Protein AF-0000000083428356 (afdb_homodimer)

Secondary structure (DSSP, 8-state):
--------------------PEEEEEE--STTHHHHHHHHHHHHHHTT--EEEEE----SS-TTTSPPHHHHHHHHHHHSEEEE-PPP--SS-SSS--S-HHHHHHHHHT--EEEEEEEPPTT---SS-S-EEEEEEE-SSBGGG--EEEEETTEEEEEEEEEHHHHHHHHHHHHHHHHHTT--EEEEEE-TTTSTTHHHHHHHHHHHHHTT-TTSEEEEEEHHHHHHHHHH-GGG-SEEEE-HHHHHHHHHHHHHHTT-GGG-EEEEE-SS-EEEEESS----GGGTTSS----HHHHHHHHHHHHHTT-HHHHHHHHHHHHHHHHH-SS--GGGT----HHHHHHHHHHT--/--------------------PEEEEEE--STTHHHHHHHHHHHHHHTT--EEEEE----SS-TTTSPPHHHHHHHHHHHSEEEE-PPP--SS-SSS--S-HHHHHHHHHT--EEEEEEEPPTT---SS-S-EEEEEEE-SSBGGG--EEEEETTEEEEEEEEEHHHHHHHHHHHHHHHHHTT--EEEEEE-TTTSTTHHHHHHHHHHHHHTT-TTSEEEEEEHHHHHHHHHH-GGG-SEEEE-HHHHHHHHHHHHHHTT-GGG-EEEEE-SS-EEEEESS----GGGTTTT----HHHHHHHHHHHHHTT-HHHHHHHHHHHHHHHHH-SS--GGGT----HHHHHHHHHHT--

Radius of gyration: 28.85 Å; Cα contacts (8 Å, |Δi|>4): 1597; chains: 2; bounding box: 68×116×89 Å

Structure (mmCIF, N/CA/C/O backbone):
data_AF-0000000083428356-model_v1
#
loop_
_entity.id
_entity.type
_entity.pdbx_description
1 polymer 'Isocitric dehydrogenase subunit beta'
#
loop_
_atom_site.group_PDB
_atom_site.id
_atom_site.type_symbol
_atom_site.label_atom_id
_atom_site.label_alt_id
_atom_site.label_comp_id
_atom_site.label_asym_id
_atom_site.label_entity_id
_atom_site.label_seq_id
_atom_site.pdbx_PDB_ins_code
_atom_site.Cartn_x
_atom_site.Cartn_y
_atom_site.Cartn_z
_atom_site.occupancy
_atom_site.B_iso_or_equiv
_atom_site.auth_seq_id
_atom_site.auth_comp_id
_atom_site.auth_asym_id
_atom_site.auth_atom_id
_atom_site.pdbx_PDB_model_num
ATOM 1 N N . MET A 1 1 ? 34.312 46.656 57.094 1 26.02 1 MET A N 1
ATOM 2 C CA . MET A 1 1 ? 33.875 47.438 55.938 1 26.02 1 MET A CA 1
ATOM 3 C C . MET A 1 1 ? 33.031 46.594 55 1 26.02 1 MET A C 1
ATOM 5 O O . MET A 1 1 ? 33.531 45.625 54.406 1 26.02 1 MET A O 1
ATOM 9 N N . SER A 1 2 ? 31.656 46.406 55.344 1 26.28 2 SER A N 1
ATOM 10 C CA . SER A 1 2 ? 30.516 45.5 55.156 1 26.28 2 SER A CA 1
ATOM 11 C C . SER A 1 2 ? 29.969 45.594 53.75 1 26.28 2 SER A C 1
ATOM 13 O O . SER A 1 2 ? 29.594 46.688 53.281 1 26.28 2 SER A O 1
ATOM 15 N N . ILE A 1 3 ? 30.625 44.844 52.781 1 27.03 3 ILE A N 1
ATOM 16 C CA . ILE A 1 3 ? 30.469 44.844 51.312 1 27.03 3 ILE A CA 1
ATOM 17 C C . ILE A 1 3 ? 29 44.656 50.969 1 27.03 3 ILE A C 1
ATOM 19 O O . ILE A 1 3 ? 28.359 43.688 51.375 1 27.03 3 ILE A O 1
ATOM 23 N N . LEU A 1 4 ? 28.219 45.781 50.719 1 21.27 4 LEU A N 1
ATOM 24 C CA . LEU A 1 4 ? 26.859 46.031 50.281 1 21.27 4 LEU A CA 1
ATOM 25 C C . LEU A 1 4 ? 26.562 45.281 48.969 1 21.27 4 LEU A C 1
ATOM 27 O O . LEU A 1 4 ? 27.156 45.562 47.938 1 21.27 4 LEU A O 1
ATOM 31 N N . ALA A 1 5 ? 26.422 43.875 49.094 1 27.97 5 ALA A N 1
ATOM 32 C CA . ALA A 1 5 ? 25.953 42.938 48.094 1 27.97 5 ALA A CA 1
ATOM 33 C C . ALA A 1 5 ? 24.781 43.531 47.312 1 27.97 5 ALA A C 1
ATOM 35 O O . ALA A 1 5 ? 23.672 43.625 47.812 1 27.97 5 ALA A O 1
ATOM 36 N N . LYS A 1 6 ? 25.016 44.75 46.594 1 31.06 6 LYS A N 1
ATOM 37 C CA . LYS A 1 6 ? 23.969 45.406 45.812 1 31.06 6 LYS A CA 1
ATOM 38 C C . LYS A 1 6 ? 23.156 44.375 45.031 1 31.06 6 LYS A C 1
ATOM 40 O O . LYS A 1 6 ? 23.703 43.656 44.219 1 31.06 6 LYS A O 1
ATOM 45 N N . THR A 1 7 ? 22.109 43.75 45.625 1 24.84 7 THR A N 1
ATOM 46 C CA . THR A 1 7 ? 21.031 42.906 45.156 1 24.84 7 THR A CA 1
ATOM 47 C C . THR A 1 7 ? 20.391 43.469 43.906 1 24.84 7 THR A C 1
ATOM 49 O O . THR A 1 7 ? 19.609 44.438 43.969 1 24.84 7 THR A O 1
ATOM 52 N N . LEU A 1 8 ? 21.078 44 42.906 1 30.86 8 LEU A N 1
ATOM 53 C CA . LEU A 1 8 ? 20.391 44.562 41.75 1 30.86 8 LEU A CA 1
ATOM 54 C C . LEU A 1 8 ? 19.328 43.594 41.25 1 30.86 8 LEU A C 1
ATOM 56 O O . LEU A 1 8 ? 19.641 42.469 40.844 1 30.86 8 LEU A O 1
ATOM 60 N N . GLY A 1 9 ? 18.141 43.625 41.781 1 27.83 9 GLY A N 1
ATOM 61 C CA . GLY A 1 9 ? 16.891 43.031 41.375 1 27.83 9 GLY A CA 1
ATOM 62 C C . GLY A 1 9 ? 16.688 43.031 39.875 1 27.83 9 GLY A C 1
ATOM 63 O O . GLY A 1 9 ? 16.812 44.062 39.219 1 27.83 9 GLY A O 1
ATOM 64 N N . ARG A 1 10 ? 17.062 41.969 39.219 1 32.19 10 ARG A N 1
ATOM 65 C CA . ARG A 1 10 ? 16.719 41.656 37.812 1 32.19 10 ARG A CA 1
ATOM 66 C C . ARG A 1 10 ? 15.234 41.938 37.562 1 32.19 10 ARG A C 1
ATOM 68 O O . ARG A 1 10 ? 14.367 41.219 38.062 1 32.19 10 ARG A O 1
ATOM 75 N N . THR A 1 11 ? 14.805 43.188 37.562 1 30.81 11 THR A N 1
ATOM 76 C CA . THR A 1 11 ? 13.5 43.438 36.969 1 30.81 11 THR A CA 1
ATOM 77 C C . THR A 1 11 ? 13.344 42.719 35.656 1 30.81 11 THR A C 1
ATOM 79 O O . THR A 1 11 ? 14.094 42.969 34.688 1 30.81 11 THR A O 1
ATOM 82 N N . PHE A 1 12 ? 12.938 41.5 35.625 1 31.59 12 PHE A N 1
ATOM 83 C CA . PHE A 1 12 ? 12.398 40.781 34.5 1 31.59 12 PHE A CA 1
ATOM 84 C C . PHE A 1 12 ? 11.414 41.656 33.719 1 31.59 12 PHE A C 1
ATOM 86 O O . PHE A 1 12 ? 10.359 42.031 34.25 1 31.59 12 PHE A O 1
ATOM 93 N N . PHE A 1 13 ? 11.859 42.75 33.062 1 30.91 13 PHE A N 1
ATOM 94 C CA . PHE A 1 13 ? 11.031 43.438 32.094 1 30.91 13 PHE A CA 1
ATOM 95 C C . PHE A 1 13 ? 10.133 42.469 31.328 1 30.91 13 PHE A C 1
ATOM 97 O O . PHE A 1 13 ? 10.625 41.656 30.547 1 30.91 13 PHE A O 1
ATOM 104 N N . GLN A 1 14 ? 9.086 41.938 31.984 1 32.19 14 GLN A N 1
ATOM 105 C CA . GLN A 1 14 ? 7.91 41.438 31.281 1 32.19 14 GLN A CA 1
ATOM 106 C C . GLN A 1 14 ? 7.488 42.406 30.172 1 32.19 14 GLN A C 1
ATOM 108 O O . GLN A 1 14 ? 6.863 43.438 30.422 1 32.19 14 GLN A O 1
ATOM 113 N N . GLU A 1 15 ? 8.352 43.094 29.453 1 33.25 15 GLU A N 1
ATOM 114 C CA . GLU A 1 15 ? 7.82 43.719 28.25 1 33.25 15 GLU A CA 1
ATOM 115 C C . GLU A 1 15 ? 6.602 42.969 27.719 1 33.25 15 GLU A C 1
ATOM 117 O O . GLU A 1 15 ? 6.688 41.781 27.406 1 33.25 15 GLU A O 1
ATOM 122 N N . THR A 1 16 ? 5.461 43.219 28.266 1 35.78 16 THR A N 1
ATOM 123 C CA . THR A 1 16 ? 4.148 42.906 27.719 1 35.78 16 THR A CA 1
ATOM 124 C C . THR A 1 16 ? 4.141 43.094 26.203 1 35.78 16 THR A C 1
ATOM 126 O O . THR A 1 16 ? 4.047 44.219 25.719 1 35.78 16 THR A O 1
ATOM 129 N N . TYR A 1 17 ? 5.191 42.875 25.453 1 36.84 17 TYR A N 1
ATOM 130 C CA . TYR A 1 17 ? 4.977 42.844 24 1 36.84 17 TYR A CA 1
ATOM 131 C C . TYR A 1 17 ? 3.549 42.406 23.688 1 36.84 17 TYR A C 1
ATOM 133 O O . TYR A 1 17 ? 3.107 41.344 24.094 1 36.84 17 TYR A O 1
ATOM 141 N N . SER A 1 18 ? 2.59 43.25 23.906 1 43.91 18 SER A N 1
ATOM 142 C CA . SER A 1 18 ? 1.279 43.094 23.281 1 43.91 18 SER A CA 1
ATOM 143 C C . SER A 1 18 ? 1.36 42.25 22.016 1 43.91 18 SER A C 1
ATOM 145 O O . SER A 1 18 ? 1.701 42.781 20.938 1 43.91 18 SER A O 1
ATOM 147 N N . ALA A 1 19 ? 2.16 41.312 21.953 1 51.81 19 ALA A N 1
ATOM 148 C CA . ALA A 1 19 ? 2.5 40.438 20.844 1 51.81 19 ALA A CA 1
ATOM 149 C C . ALA A 1 19 ? 1.26 40.062 20.031 1 51.81 19 ALA A C 1
ATOM 151 O O . ALA A 1 19 ? 0.19 39.844 20.594 1 51.81 19 ALA A O 1
ATOM 152 N N . ASN A 1 20 ? 1.052 40.781 18.875 1 76.81 20 ASN A N 1
ATOM 153 C CA . ASN A 1 20 ? 0.031 40.469 17.875 1 76.81 20 ASN A CA 1
ATOM 154 C C . ASN A 1 20 ? -0.298 39 17.828 1 76.81 20 ASN A C 1
ATOM 156 O O . ASN A 1 20 ? 0.58 38.156 17.578 1 76.81 20 ASN A O 1
ATOM 160 N N . ARG A 1 21 ? -1.309 38.688 18.656 1 90.88 21 ARG A N 1
ATOM 161 C CA . ARG A 1 21 ? -1.766 37.281 18.75 1 90.88 21 ARG A CA 1
ATOM 162 C C . ARG A 1 21 ? -2.416 36.844 17.438 1 90.88 21 ARG A C 1
ATOM 164 O O . ARG A 1 21 ? -3.049 37.656 16.75 1 90.88 21 ARG A O 1
ATOM 171 N N . THR A 1 22 ? -2.115 35.719 17.078 1 95.69 22 THR A N 1
ATOM 172 C CA . THR A 1 22 ? -2.699 35.094 15.891 1 95.69 22 THR A CA 1
ATOM 173 C C . THR A 1 22 ? -3.861 34.188 16.266 1 95.69 22 THR A C 1
ATOM 175 O O . THR A 1 22 ? -3.771 33.406 17.219 1 95.69 22 THR A O 1
ATOM 178 N N . THR A 1 23 ? -4.98 34.344 15.594 1 97.94 23 THR A N 1
ATOM 179 C CA . THR A 1 23 ? -6.121 33.438 15.797 1 97.94 23 THR A CA 1
ATOM 180 C C . THR A 1 23 ? -6.035 32.219 14.883 1 97.94 23 THR A C 1
ATOM 182 O O . THR A 1 23 ? -5.828 32.375 13.672 1 97.94 23 THR A O 1
ATOM 185 N N . CYS A 1 24 ? -6.148 31.062 15.414 1 98.25 24 CYS A N 1
ATOM 186 C CA . CYS A 1 24 ? -6.109 29.797 14.695 1 98.25 24 CYS A CA 1
ATOM 187 C C . CYS A 1 24 ? -7.426 29.047 14.844 1 98.25 24 CYS A C 1
ATOM 189 O O . CYS A 1 24 ? -7.93 28.875 15.953 1 98.25 24 CYS A O 1
ATOM 191 N N . THR A 1 25 ? -8.023 28.656 13.711 1 98.69 25 THR A N 1
ATOM 192 C CA . THR A 1 25 ? -9.188 27.781 13.789 1 98.69 25 THR A CA 1
ATOM 193 C C . THR A 1 25 ? -8.812 26.406 14.344 1 98.69 25 THR A C 1
ATOM 195 O O . THR A 1 25 ? -7.773 25.859 13.984 1 98.69 25 THR A O 1
ATOM 198 N N . LEU A 1 26 ? -9.617 25.906 15.242 1 98.56 26 LEU A N 1
ATOM 199 C CA . LEU A 1 26 ? -9.352 24.625 15.875 1 98.56 26 LEU A CA 1
ATOM 200 C C . LEU A 1 26 ? -10.547 23.688 15.734 1 98.56 26 LEU A C 1
ATOM 202 O O . LEU A 1 26 ? -11.664 24.047 16.094 1 98.56 26 LEU A O 1
ATOM 206 N N . VAL A 1 27 ? -10.289 22.531 15.156 1 97.88 27 VAL A N 1
ATOM 207 C CA . VAL A 1 27 ? -11.281 21.469 15.031 1 97.88 27 VAL A CA 1
ATOM 208 C C . VAL A 1 27 ? -10.75 20.203 15.695 1 97.88 27 VAL A C 1
ATOM 210 O O . VAL A 1 27 ? -9.992 19.438 15.086 1 97.88 27 VAL A O 1
ATOM 213 N N . PRO A 1 28 ? -11.188 19.875 16.844 1 96.06 28 PRO A N 1
ATOM 214 C CA . PRO A 1 28 ? -10.633 18.734 17.578 1 96.06 28 PRO A CA 1
ATOM 215 C C . PRO A 1 28 ? -10.852 17.406 16.844 1 96.06 28 PRO A C 1
ATOM 217 O O . PRO A 1 28 ? -9.984 16.531 16.891 1 96.06 28 PRO A O 1
ATOM 220 N N . GLY A 1 29 ? -11.969 17.281 16.188 1 94.06 29 GLY A N 1
ATOM 221 C CA . GLY A 1 29 ? -12.258 16.047 15.477 1 94.06 29 GLY A CA 1
ATOM 222 C C . GLY A 1 29 ? -12.898 14.984 16.359 1 94.06 29 GLY A C 1
ATOM 223 O O . GLY A 1 29 ? -13.484 15.305 17.391 1 94.06 29 GLY A O 1
ATOM 224 N N . ASP A 1 30 ? -12.852 13.766 15.914 1 93.69 30 ASP A N 1
ATOM 225 C CA . ASP A 1 30 ? -13.531 12.648 16.562 1 93.69 30 ASP A CA 1
ATOM 226 C C . ASP A 1 30 ? -12.539 11.766 17.312 1 93.69 30 ASP A C 1
ATOM 228 O O . ASP A 1 30 ? -11.32 11.906 17.156 1 93.69 30 ASP A O 1
ATOM 232 N N . GLY A 1 31 ? -13.055 10.852 18.172 1 92.44 31 GLY A N 1
ATOM 233 C CA . GLY A 1 31 ? -12.203 9.93 18.906 1 92.44 31 GLY A CA 1
ATOM 234 C C . GLY A 1 31 ? -11.359 10.617 19.969 1 92.44 31 GLY A C 1
ATOM 235 O O . GLY A 1 31 ? -11.883 11.359 20.797 1 92.44 31 GLY A O 1
ATOM 236 N N . VAL A 1 32 ? -10.062 10.344 19.828 1 92.62 32 VAL A N 1
ATOM 237 C CA . VAL A 1 32 ? -9.164 10.891 20.844 1 92.62 32 VAL A CA 1
ATOM 238 C C . VAL A 1 32 ? -8.781 12.32 20.484 1 92.62 32 VAL A C 1
ATOM 240 O O . VAL A 1 32 ? -7.98 12.945 21.172 1 92.62 32 VAL A O 1
ATOM 243 N N . GLY A 1 33 ? -9.359 12.844 19.453 1 93.81 33 GLY A N 1
ATOM 244 C CA . GLY A 1 33 ? -9.047 14.18 18.984 1 93.81 33 GLY A CA 1
ATOM 245 C C . GLY A 1 33 ? -9.133 15.234 20.078 1 93.81 33 GLY A C 1
ATOM 246 O O . GLY A 1 33 ? -8.172 15.969 20.312 1 93.81 33 GLY A O 1
ATOM 247 N N . PRO A 1 34 ? -10.25 15.312 20.75 1 94.25 34 PRO A N 1
ATOM 248 C CA . PRO A 1 34 ? -10.414 16.312 21.812 1 94.25 34 PRO A CA 1
ATOM 249 C C . PRO A 1 34 ? -9.359 16.188 22.906 1 94.25 34 PRO A C 1
ATOM 251 O O . PRO A 1 34 ? -8.844 17.203 23.391 1 94.25 34 PRO A O 1
ATOM 254 N N . GLU A 1 35 ? -8.992 15.016 23.25 1 95.06 35 GLU A N 1
ATOM 255 C CA . GLU A 1 35 ? -7.957 14.805 24.266 1 95.06 35 GLU A CA 1
ATOM 256 C C . GLU A 1 35 ? -6.598 15.289 23.766 1 95.06 35 GLU A C 1
ATOM 258 O O . GLU A 1 35 ? -5.832 15.891 24.531 1 95.06 35 GLU A O 1
ATOM 263 N N . LEU A 1 36 ? -6.324 15.039 22.562 1 96.25 36 LEU A N 1
ATOM 264 C CA . LEU A 1 36 ? -5.051 15.438 21.969 1 96.25 36 LEU A CA 1
ATOM 265 C C . LEU A 1 36 ? -4.961 16.953 21.844 1 96.25 36 LEU A C 1
ATOM 267 O O . LEU A 1 36 ? -3.904 17.547 22.094 1 96.25 36 LEU A O 1
ATOM 271 N N . VAL A 1 37 ? -6.055 17.547 21.469 1 96.81 37 VAL A N 1
ATOM 272 C CA . VAL A 1 37 ? -6.105 19 21.328 1 96.81 37 VAL A CA 1
ATOM 273 C C . VAL A 1 37 ? -5.941 19.656 22.703 1 96.81 37 VAL A C 1
ATOM 275 O O . VAL A 1 37 ? -5.312 20.703 22.828 1 96.81 37 VAL A O 1
ATOM 278 N N . TYR A 1 38 ? -6.531 19.047 23.688 1 96.75 38 TYR A N 1
ATOM 279 C CA . TYR A 1 38 ? -6.355 19.547 25.047 1 96.75 38 TYR A CA 1
ATOM 280 C C . TYR A 1 38 ? -4.879 19.578 25.422 1 96.75 38 TYR A C 1
ATOM 282 O O . TYR A 1 38 ? -4.391 20.562 26 1 96.75 38 TYR A O 1
ATOM 290 N N . SER A 1 39 ? -4.227 18.516 25.141 1 97.56 39 SER A N 1
ATOM 291 C CA . SER A 1 39 ? -2.789 18.438 25.391 1 97.56 39 SER A CA 1
ATOM 292 C C . SER A 1 39 ? -2.059 19.578 24.672 1 97.56 39 SER A C 1
ATOM 294 O O . SER A 1 39 ? -1.174 20.219 25.266 1 97.56 39 SER A O 1
ATOM 296 N N . LEU A 1 40 ? -2.395 19.797 23.453 1 98.25 40 LEU A N 1
ATOM 297 C CA . LEU A 1 40 ? -1.795 20.875 22.656 1 98.25 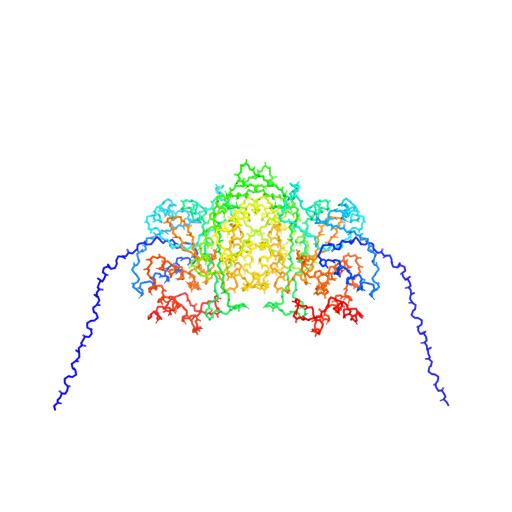40 LEU A CA 1
ATOM 298 C C . LEU A 1 40 ? -2.027 22.234 23.328 1 98.25 40 LEU A C 1
ATOM 300 O O . LEU A 1 40 ? -1.1 23.031 23.453 1 98.25 40 LEU A O 1
ATOM 304 N N . GLN A 1 41 ? -3.223 22.5 23.75 1 98.06 41 GLN A N 1
ATOM 305 C CA . GLN A 1 41 ? -3.584 23.766 24.359 1 98.06 41 GLN A CA 1
ATOM 306 C C . GLN A 1 41 ? -2.828 23.984 25.672 1 98.06 41 GLN A C 1
ATOM 308 O O . GLN A 1 41 ? -2.387 25.094 25.969 1 98.06 41 GLN A O 1
ATOM 313 N N . GLU A 1 42 ? -2.689 22.906 26.422 1 98.06 42 GLU A N 1
ATOM 314 C CA . GLU A 1 42 ? -1.96 23 27.688 1 98.06 42 GLU A CA 1
ATOM 315 C C . GLU A 1 42 ? -0.492 23.344 27.453 1 98.06 42 GLU A C 1
ATOM 317 O O . GLU A 1 42 ? 0.083 24.156 28.188 1 98.06 42 GLU A O 1
ATOM 322 N N . VAL A 1 43 ? 0.069 22.703 26.5 1 98.56 43 VAL A N 1
ATOM 323 C CA . VAL A 1 43 ? 1.472 22.969 26.188 1 98.56 43 VAL A CA 1
ATOM 324 C C . VAL A 1 43 ? 1.64 24.391 25.688 1 98.56 43 VAL A C 1
ATOM 326 O O . VAL A 1 43 ? 2.582 25.094 26.078 1 98.56 43 VAL A O 1
ATOM 329 N N . PHE A 1 44 ? 0.747 24.875 24.781 1 98.31 44 PHE A N 1
ATOM 330 C CA . PHE A 1 44 ? 0.799 26.234 24.266 1 98.31 44 PHE A CA 1
ATOM 331 C C . PHE A 1 44 ? 0.664 27.25 25.391 1 98.31 44 PHE A C 1
ATOM 333 O O . PHE A 1 44 ? 1.361 28.266 25.406 1 98.31 44 PHE A O 1
ATOM 340 N N . LYS A 1 45 ? -0.25 26.938 26.312 1 97.56 45 LYS A N 1
ATOM 341 C CA . LYS A 1 45 ? -0.453 27.812 27.469 1 97.56 45 LYS A CA 1
ATOM 342 C C . LYS A 1 45 ? 0.803 27.891 28.328 1 97.56 45 LYS A C 1
ATOM 344 O O . LYS A 1 45 ? 1.234 28.984 28.719 1 97.56 45 LYS A O 1
ATOM 349 N N . ALA A 1 46 ? 1.343 26.766 28.578 1 98.06 46 ALA A N 1
ATOM 350 C CA . ALA A 1 46 ? 2.537 26.688 29.422 1 98.06 46 ALA A CA 1
ATOM 351 C C . ALA A 1 46 ? 3.713 27.406 28.766 1 98.06 46 ALA A C 1
ATOM 353 O O . ALA A 1 46 ? 4.551 28 29.453 1 98.06 46 ALA A O 1
ATOM 354 N N . ALA A 1 47 ? 3.775 27.391 27.484 1 97.38 47 ALA A N 1
ATOM 355 C CA . ALA A 1 47 ? 4.863 28.016 26.734 1 97.38 47 ALA A CA 1
ATOM 356 C C . ALA A 1 47 ? 4.535 29.469 26.406 1 97.38 47 ALA A C 1
ATOM 358 O O . ALA A 1 47 ? 5.316 30.141 25.734 1 97.38 47 ALA A O 1
ATOM 359 N N . ASN A 1 48 ? 3.402 30 26.812 1 96.19 48 ASN A N 1
ATOM 360 C CA . ASN A 1 48 ? 2.934 31.359 26.562 1 96.19 48 ASN A CA 1
ATOM 361 C C . ASN A 1 48 ? 2.924 31.672 25.062 1 96.19 48 ASN A C 1
ATOM 363 O O . ASN A 1 48 ? 3.432 32.719 24.641 1 96.19 48 ASN A O 1
ATOM 367 N N . VAL A 1 49 ? 2.473 30.719 24.297 1 96.94 49 VAL A N 1
ATOM 368 C CA . VAL A 1 49 ? 2.387 30.906 22.859 1 96.94 49 VAL A CA 1
ATOM 369 C C . VAL A 1 49 ? 1.313 31.938 22.547 1 96.94 49 VAL A C 1
ATOM 371 O O . VAL A 1 49 ? 0.19 31.859 23.047 1 96.94 49 VAL A O 1
ATOM 374 N N . PRO A 1 50 ? 1.619 32.938 21.75 1 97.19 50 PRO A N 1
ATOM 375 C CA . PRO A 1 50 ? 0.657 34 21.422 1 97.19 50 PRO A CA 1
ATOM 376 C C . PRO A 1 50 ? -0.335 33.562 20.344 1 97.19 50 PRO A C 1
ATOM 378 O O . PRO A 1 50 ? -0.449 34.25 19.312 1 97.19 50 PRO A O 1
ATOM 381 N N . VAL A 1 51 ? -1.106 32.5 20.562 1 97.5 51 VAL A N 1
ATOM 382 C CA . VAL A 1 51 ? -2.113 31.969 19.641 1 97.5 51 VAL A CA 1
ATOM 383 C C . VAL A 1 51 ? -3.443 31.797 20.375 1 97.5 51 VAL A C 1
ATOM 385 O O . VAL A 1 51 ? -3.482 31.266 21.484 1 97.5 51 VAL A O 1
ATOM 388 N N . ASP A 1 52 ? -4.453 32.375 19.781 1 97.69 52 ASP A N 1
ATOM 389 C CA . ASP A 1 52 ? -5.812 32.156 20.25 1 97.69 52 ASP A CA 1
ATOM 390 C C . ASP A 1 52 ? -6.551 31.172 19.359 1 97.69 52 ASP A C 1
ATOM 392 O O . ASP A 1 52 ? -6.441 31.219 18.141 1 97.69 52 ASP A O 1
ATOM 396 N N . PHE A 1 53 ? -7.301 30.297 19.984 1 97.81 53 PHE A N 1
ATOM 397 C CA . PHE A 1 53 ? -7.988 29.266 19.203 1 97.81 53 PHE A CA 1
ATOM 398 C C . PHE A 1 53 ? -9.469 29.609 19.062 1 97.81 53 PHE A C 1
ATOM 400 O O . PHE A 1 53 ? -10.117 30 20.016 1 97.81 53 PHE A O 1
ATOM 407 N N . GLU A 1 54 ? -9.93 29.562 17.891 1 98.12 54 GLU A N 1
ATOM 408 C CA . GLU A 1 54 ? -11.359 29.547 17.594 1 98.12 54 GLU A CA 1
ATOM 409 C C . GLU A 1 54 ? -11.836 28.125 17.297 1 98.12 54 GLU A C 1
ATOM 411 O O . GLU A 1 54 ? -11.664 27.609 16.188 1 98.12 54 GLU A O 1
ATOM 416 N N . ALA A 1 55 ? -12.562 27.562 18.203 1 97.31 55 ALA A N 1
ATOM 417 C CA . ALA A 1 55 ? -12.812 26.125 18.172 1 97.31 55 ALA A CA 1
ATOM 418 C C . ALA A 1 55 ? -14.188 25.812 17.578 1 97.31 55 ALA A C 1
ATOM 420 O O . ALA A 1 55 ? -15.156 26.547 17.844 1 97.31 55 ALA A O 1
ATOM 421 N N . PHE A 1 56 ? -14.297 24.828 16.766 1 97.44 56 PHE A N 1
ATOM 422 C CA . PHE A 1 56 ? -15.531 24.281 16.203 1 97.44 56 PHE A CA 1
ATOM 423 C C . PHE A 1 56 ? -15.57 22.766 16.359 1 97.44 56 PHE A C 1
ATOM 425 O O . PHE A 1 56 ? -14.555 22.094 16.188 1 97.44 56 PHE A O 1
ATOM 432 N N . PHE A 1 57 ? -16.703 22.281 16.734 1 95.19 57 PHE A N 1
ATOM 433 C CA . PHE A 1 57 ? -16.906 20.844 16.719 1 95.19 57 PHE A CA 1
ATOM 434 C C . PHE A 1 57 ? -17.516 20.391 15.398 1 95.19 57 PHE A C 1
ATOM 436 O O . PHE A 1 57 ? -18.672 20.688 15.094 1 95.19 57 PHE A O 1
ATOM 443 N N . LEU A 1 58 ? -16.75 19.719 14.602 1 94.5 58 LEU A N 1
ATOM 444 C CA . LEU A 1 58 ? -17.156 19.203 13.305 1 94.5 58 LEU A CA 1
ATOM 445 C C . LEU A 1 58 ? -17.109 17.672 13.297 1 94.5 58 LEU A C 1
ATOM 447 O O . LEU A 1 58 ? -16.078 17.078 13.625 1 94.5 58 LEU A O 1
ATOM 451 N N . SER A 1 59 ? -18.188 17.031 12.984 1 92.38 59 SER A N 1
ATOM 452 C CA . SER A 1 59 ? -18.25 15.578 13.039 1 92.38 59 SER A CA 1
ATOM 453 C C . SER A 1 59 ? -19.312 15.039 12.078 1 92.38 59 SER A C 1
ATOM 455 O O . SER A 1 59 ? -20.406 15.578 11.984 1 92.38 59 SER A O 1
ATOM 457 N N . GLU A 1 60 ? -18.922 14.016 11.383 1 87.88 60 GLU A N 1
ATOM 458 C CA . GLU A 1 60 ? -19.859 13.352 10.484 1 87.88 60 GLU A CA 1
ATOM 459 C C . GLU A 1 60 ? -20.734 12.344 11.234 1 87.88 60 GLU A C 1
ATOM 461 O O . GLU A 1 60 ? -21.875 12.086 10.852 1 87.88 60 GLU A O 1
ATOM 466 N N . ILE A 1 61 ? -20.25 11.812 12.242 1 85.81 61 ILE A N 1
ATOM 467 C CA . ILE A 1 61 ? -20.953 10.758 12.961 1 85.81 61 ILE A CA 1
ATOM 468 C C . ILE A 1 61 ? -21.844 11.367 14.039 1 85.81 61 ILE A C 1
ATOM 470 O O . ILE A 1 61 ? -22.703 10.688 14.602 1 85.81 61 ILE A O 1
ATOM 474 N N . ASN A 1 62 ? -21.656 12.617 14.359 1 88.12 62 ASN A N 1
ATOM 475 C CA . ASN A 1 62 ? -22.516 13.367 15.273 1 88.12 62 ASN A CA 1
ATOM 476 C C . ASN A 1 62 ? -23.062 14.633 14.609 1 88.12 62 ASN A C 1
ATOM 478 O O . ASN A 1 62 ? -22.734 15.742 15.039 1 88.12 62 ASN A O 1
ATOM 482 N N . PRO A 1 63 ? -24 14.422 13.75 1 84.88 63 PRO A N 1
ATOM 483 C CA . PRO A 1 63 ? -24.453 15.555 12.945 1 84.88 63 PRO A CA 1
ATOM 484 C C . PRO A 1 63 ? -25.203 16.609 13.766 1 84.88 63 PRO A C 1
ATOM 486 O O . PRO A 1 63 ? -25.156 17.797 13.438 1 84.88 63 PRO A O 1
ATOM 489 N N . VAL A 1 64 ? -25.781 16.188 14.789 1 87.19 64 VAL A N 1
ATOM 490 C CA . VAL A 1 64 ? -26.578 17.094 15.609 1 87.19 64 VAL A CA 1
ATOM 491 C C . VAL A 1 64 ? -25.656 18.047 16.359 1 87.19 64 VAL A C 1
ATOM 493 O O . VAL A 1 64 ? -25.938 19.25 16.453 1 87.19 64 VAL A O 1
ATOM 496 N N . LEU A 1 65 ? -24.578 17.578 16.844 1 88.81 65 LEU A N 1
ATOM 497 C CA . LEU A 1 65 ? -23.641 18.375 17.641 1 88.81 65 LEU A CA 1
ATOM 498 C C . LEU A 1 65 ? -22.641 19.094 16.734 1 88.81 65 LEU A C 1
ATOM 500 O O . LEU A 1 65 ? -21.984 20.047 17.172 1 88.81 65 LEU A O 1
ATOM 504 N N . SER A 1 66 ? -22.594 18.719 15.531 1 92 66 SER A N 1
ATOM 505 C CA . SER A 1 66 ? -21.578 19.234 14.609 1 92 66 SER A CA 1
ATOM 506 C C . SER A 1 66 ? -21.906 20.656 14.156 1 92 66 SER A C 1
ATOM 508 O O . SER A 1 66 ? -23.062 20.984 13.898 1 92 66 SER A O 1
ATOM 510 N N . ALA A 1 67 ? -20.844 21.438 14.109 1 95.06 67 ALA A N 1
ATOM 511 C CA . ALA A 1 67 ? -20.969 22.75 13.453 1 95.06 67 ALA A CA 1
ATOM 512 C C . ALA A 1 67 ? -21.266 22.594 11.961 1 95.06 67 ALA A C 1
ATOM 514 O O . ALA A 1 67 ? -21.047 21.516 11.391 1 95.06 67 ALA A O 1
ATOM 515 N N . LYS A 1 68 ? -21.797 23.672 11.422 1 95.31 68 LYS A N 1
ATOM 516 C CA . LYS A 1 68 ? -22 23.688 9.977 1 95.31 68 LYS A CA 1
ATOM 517 C C . LYS A 1 68 ? -20.672 23.812 9.234 1 95.31 68 LYS A C 1
ATOM 519 O O . LYS A 1 68 ? -19.781 24.562 9.664 1 95.31 68 LYS A O 1
ATOM 524 N N . LEU A 1 69 ? -20.594 23.062 8.234 1 95.56 69 LEU A N 1
ATOM 525 C CA . LEU A 1 69 ? -19.375 23.078 7.426 1 95.56 69 LEU A CA 1
ATOM 526 C C . LEU A 1 69 ? -19.062 24.5 6.969 1 95.56 69 LEU A C 1
ATOM 528 O O . LEU A 1 69 ? -17.891 24.906 6.988 1 95.56 69 LEU A O 1
ATOM 532 N N . GLU A 1 70 ? -20.047 25.281 6.598 1 96.56 70 GLU A N 1
ATOM 533 C CA . GLU A 1 70 ? -19.875 26.641 6.094 1 96.56 70 GLU A CA 1
ATOM 534 C C . GLU A 1 70 ? -19.234 27.547 7.141 1 96.56 70 GLU A C 1
ATOM 536 O O . GLU A 1 70 ? -18.422 28.406 6.809 1 96.56 70 GLU A O 1
ATOM 541 N N . ASP A 1 71 ? -19.594 27.312 8.344 1 97.62 71 ASP A N 1
ATOM 542 C CA . ASP A 1 71 ? -19.031 28.109 9.43 1 97.62 71 ASP A CA 1
ATOM 543 C C . ASP A 1 71 ? -17.562 27.797 9.641 1 97.62 71 ASP A C 1
ATOM 545 O O . ASP A 1 71 ? -16.75 28.703 9.859 1 97.62 71 ASP A O 1
ATOM 549 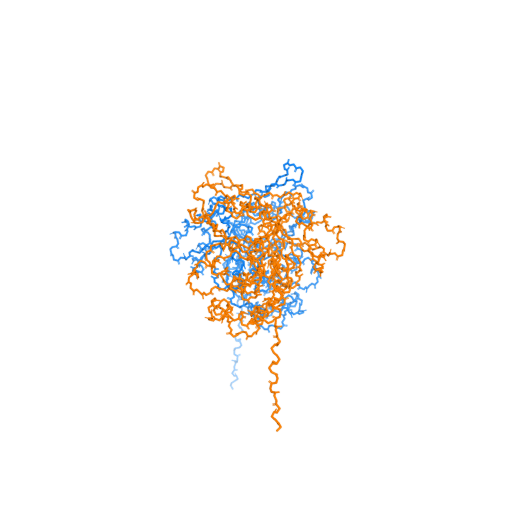N N . VAL A 1 72 ? -17.281 26.531 9.609 1 97.81 72 VAL A N 1
ATOM 550 C CA . VAL A 1 72 ? -15.906 26.109 9.797 1 97.81 72 VAL A CA 1
ATOM 551 C C . VAL A 1 72 ? -15.047 26.609 8.641 1 97.81 72 VAL A C 1
ATOM 553 O O . VAL A 1 72 ? -13.945 27.125 8.852 1 97.81 72 VAL A O 1
ATOM 556 N N . VAL A 1 73 ? -15.555 26.531 7.457 1 97.81 73 VAL A N 1
ATOM 557 C CA . VAL A 1 73 ? -14.852 26.984 6.262 1 97.81 73 VAL A CA 1
ATOM 558 C C . VAL A 1 73 ? -14.617 28.484 6.344 1 97.81 73 VAL A C 1
ATOM 560 O O . VAL A 1 73 ? -13.523 28.969 6.031 1 97.81 73 VAL A O 1
ATOM 563 N N . ALA A 1 74 ? -15.625 29.188 6.758 1 98 74 ALA A N 1
ATOM 564 C CA . ALA A 1 74 ? -15.508 30.641 6.898 1 98 74 ALA A CA 1
ATOM 565 C C . ALA A 1 74 ? -14.438 31 7.914 1 98 74 ALA A C 1
ATOM 567 O O . ALA A 1 74 ? -13.664 31.938 7.699 1 98 74 ALA A O 1
ATOM 568 N N . SER A 1 75 ? -14.406 30.297 8.953 1 98.25 75 SER A N 1
ATOM 569 C CA . SER A 1 75 ? -13.398 30.531 9.977 1 98.25 75 SER A CA 1
ATOM 570 C C . SER A 1 75 ? -11.992 30.297 9.438 1 98.25 75 SER A C 1
ATOM 572 O O . SER A 1 75 ? -11.078 31.094 9.672 1 98.25 75 SER A O 1
ATOM 574 N N . ILE A 1 76 ? -11.797 29.203 8.742 1 98.31 76 ILE A N 1
ATOM 575 C CA . ILE A 1 76 ? -10.492 28.844 8.211 1 98.31 76 ILE A CA 1
ATOM 576 C C . ILE A 1 76 ? -10.055 29.875 7.168 1 98.31 76 ILE A C 1
ATOM 578 O O . ILE A 1 76 ? -8.883 30.25 7.102 1 98.31 76 ILE A O 1
ATOM 582 N N . ARG A 1 77 ? -11.031 30.328 6.359 1 97.75 77 ARG A N 1
ATOM 583 C CA . ARG A 1 77 ? -10.711 31.344 5.359 1 97.75 77 ARG A CA 1
ATOM 584 C C . ARG A 1 77 ? -10.289 32.656 6.023 1 97.75 77 ARG A C 1
ATOM 586 O O . ARG A 1 77 ? -9.391 33.344 5.535 1 97.75 77 ARG A O 1
ATOM 593 N N . LYS A 1 78 ? -10.938 32.969 7.078 1 97.69 78 LYS A N 1
ATOM 594 C CA . LYS A 1 78 ? -10.656 34.188 7.812 1 97.69 78 LYS A CA 1
ATOM 595 C C . LYS A 1 78 ? -9.289 34.125 8.5 1 97.69 78 LYS A C 1
ATOM 597 O O . LYS A 1 78 ? -8.477 35.031 8.359 1 97.69 78 LYS A O 1
ATOM 602 N N . ASN A 1 79 ? -9.031 33.031 9.156 1 97.81 79 ASN A N 1
ATOM 603 C CA . ASN A 1 79 ? -7.844 32.906 9.992 1 97.81 79 ASN A CA 1
ATOM 604 C C . ASN A 1 79 ? -6.648 32.375 9.195 1 97.81 79 ASN A C 1
ATOM 606 O O . ASN A 1 79 ? -5.504 32.531 9.633 1 97.81 79 ASN A O 1
ATOM 610 N N . LYS A 1 80 ? -6.879 31.656 8.125 1 98.12 80 LYS A N 1
ATOM 611 C CA . LYS A 1 80 ? -5.906 31.172 7.148 1 98.12 80 LYS A CA 1
ATOM 612 C C . LYS A 1 80 ? -5.094 30.016 7.711 1 98.12 80 LYS A C 1
ATOM 614 O O . LYS A 1 80 ? -4.262 29.438 7.012 1 98.12 80 LYS A O 1
ATOM 619 N N . VAL A 1 81 ? -5.262 29.719 8.969 1 98.19 81 VAL A N 1
ATOM 620 C CA . VAL A 1 81 ? -4.574 28.609 9.609 1 98.19 81 VAL A CA 1
ATOM 621 C C . VAL A 1 81 ? -5.562 27.812 10.469 1 98.19 81 VAL A C 1
ATOM 623 O O . VAL A 1 81 ? -6.434 28.391 11.109 1 98.19 81 VAL A O 1
ATOM 626 N N . CYS A 1 82 ? -5.406 26.5 10.43 1 98.69 82 CYS A N 1
ATOM 627 C CA . CYS A 1 82 ? -6.305 25.625 11.164 1 98.69 82 CYS A CA 1
ATOM 628 C C . CYS A 1 82 ? -5.566 24.391 11.68 1 98.69 82 CYS A C 1
ATOM 630 O O . CYS A 1 82 ? -4.684 23.859 11 1 98.69 82 CYS A O 1
ATOM 632 N N . ILE A 1 83 ? -5.809 24 12.867 1 98.5 83 ILE A N 1
ATOM 633 C CA . ILE A 1 83 ? -5.441 22.688 13.391 1 98.5 83 ILE A CA 1
ATOM 634 C C . ILE A 1 83 ? -6.684 21.812 13.484 1 98.5 83 ILE A C 1
ATOM 636 O O . ILE A 1 83 ? -7.68 22.188 14.094 1 98.5 83 ILE A O 1
ATOM 640 N N . LYS A 1 84 ? -6.586 20.703 12.844 1 97.44 84 LYS A N 1
ATOM 641 C CA . LYS A 1 84 ? -7.742 19.812 12.742 1 97.44 84 LYS A CA 1
ATOM 642 C C . LYS A 1 84 ? -7.387 18.391 13.172 1 97.44 84 LYS A C 1
ATOM 644 O O . LYS A 1 84 ? -6.363 17.844 12.758 1 97.44 84 LYS A O 1
ATOM 649 N N . GLY A 1 85 ? -8.188 17.859 14.133 1 95.62 85 GLY A N 1
ATOM 650 C CA . GLY A 1 85 ? -8.102 16.438 14.406 1 95.62 85 GLY A CA 1
ATOM 651 C C . GLY A 1 85 ? -8.742 15.578 13.328 1 95.62 85 GLY A C 1
ATOM 652 O O . GLY A 1 85 ? -9.234 16.109 12.328 1 95.62 85 GLY A O 1
ATOM 653 N N . ILE A 1 86 ? -8.734 14.297 13.547 1 93.38 86 ILE A N 1
ATOM 654 C CA . ILE A 1 86 ? -9.242 13.367 12.539 1 93.38 86 ILE A CA 1
ATOM 655 C C . ILE A 1 86 ? -10.758 13.266 12.656 1 93.38 86 ILE A C 1
ATOM 657 O O . ILE A 1 86 ? -11.305 13.203 13.758 1 93.38 86 ILE A O 1
ATOM 661 N N . LEU A 1 87 ? -11.422 13.344 11.531 1 92.56 87 LEU A N 1
ATOM 662 C CA . LEU A 1 87 ? -12.859 13.133 11.477 1 92.56 87 LEU A CA 1
ATOM 663 C C . LEU A 1 87 ? -13.188 11.688 11.109 1 92.56 87 LEU A C 1
ATOM 665 O O . LEU A 1 87 ? -12.656 11.156 10.133 1 92.56 87 LEU A O 1
ATOM 669 N N . ALA A 1 88 ? -14 11.078 11.836 1 88.12 88 ALA A N 1
ATOM 670 C CA . ALA A 1 88 ? -14.438 9.727 11.531 1 88.12 88 ALA A CA 1
ATOM 671 C C . ALA A 1 88 ? -15.273 9.695 10.258 1 88.12 88 ALA A C 1
ATOM 673 O O . ALA A 1 88 ? -16.094 10.586 10.031 1 88.12 88 ALA A O 1
ATOM 674 N N . THR A 1 89 ? -14.953 8.719 9.406 1 83.75 89 THR A N 1
ATOM 675 C CA . THR A 1 89 ? -15.719 8.531 8.18 1 83.75 89 THR A CA 1
ATOM 676 C C . THR A 1 89 ? -16.406 7.168 8.172 1 83.75 89 THR A C 1
ATOM 678 O O . THR A 1 89 ? -15.742 6.129 8.156 1 83.75 89 THR A O 1
ATOM 681 N N . PRO A 1 90 ? -17.672 7.199 8.164 1 78.25 90 PRO A N 1
ATOM 682 C CA . PRO A 1 90 ? -18.391 5.918 8.156 1 78.25 90 PRO A CA 1
ATOM 683 C C . PRO A 1 90 ? -18.266 5.188 6.82 1 78.25 90 PRO A C 1
ATOM 685 O O . PRO A 1 90 ? -18.047 5.82 5.785 1 78.25 90 PRO A O 1
ATOM 688 N N . ASP A 1 91 ? -18.344 3.852 6.812 1 71.31 91 ASP A N 1
ATOM 689 C CA . ASP A 1 91 ? -18.234 3.016 5.621 1 71.31 91 ASP A CA 1
ATOM 690 C C . ASP A 1 91 ? -19.547 2.943 4.871 1 71.31 91 ASP A C 1
ATOM 692 O O . ASP A 1 91 ? -19.625 2.379 3.777 1 71.31 91 ASP A O 1
ATOM 696 N N . TYR A 1 92 ? -20.594 3.363 5.473 1 65.44 92 TYR A N 1
ATOM 697 C CA . TYR A 1 92 ? -21.906 3.297 4.832 1 65.44 92 TYR A CA 1
ATOM 698 C C . TYR A 1 92 ? -22.5 4.688 4.668 1 65.44 92 TYR A C 1
ATOM 700 O O . TYR A 1 92 ? -22.047 5.645 5.305 1 65.44 92 TYR A O 1
ATOM 708 N N . SER A 1 93 ? -23.219 4.742 3.445 1 58 93 SER A N 1
ATOM 709 C CA . SER A 1 93 ? -23.891 6.031 3.266 1 58 93 SER A CA 1
ATOM 710 C C . SER A 1 93 ? -25.281 6.023 3.879 1 58 93 SER A C 1
ATOM 712 O O . SER A 1 93 ? -26.078 5.117 3.623 1 58 93 SER A O 1
ATOM 714 N N . ASN A 1 94 ? -25.516 6.656 4.961 1 47.16 94 ASN A N 1
ATOM 715 C CA . ASN A 1 94 ? -26.891 6.762 5.43 1 47.16 94 ASN A CA 1
ATOM 716 C C . ASN A 1 94 ? -27.797 7.387 4.367 1 47.16 94 ASN A C 1
ATOM 718 O O . ASN A 1 94 ? -28.906 6.914 4.145 1 47.16 94 ASN A O 1
ATOM 722 N N . GLU A 1 95 ? -27.406 8.531 3.945 1 50.28 95 GLU A N 1
ATOM 723 C CA . GLU A 1 95 ? -28.359 9.328 3.178 1 50.28 95 GLU A CA 1
ATOM 724 C C . GLU A 1 95 ? -27.922 9.469 1.724 1 50.28 95 GLU A C 1
ATOM 726 O O . GLU A 1 95 ? -28.156 10.492 1.09 1 50.28 95 GLU A O 1
ATOM 731 N N . GLY A 1 96 ? -27.281 8.312 1.233 1 64.19 96 GLY A N 1
ATOM 732 C CA . GLY A 1 96 ? -27.031 8.406 -0.195 1 64.19 96 GLY A CA 1
ATOM 733 C C . GLY A 1 96 ? -25.859 9.32 -0.535 1 64.19 96 GLY A C 1
ATOM 734 O O . GLY A 1 96 ? -25.438 9.391 -1.689 1 64.19 96 GLY A O 1
ATOM 735 N N . GLU A 1 97 ? -25.438 10.086 0.423 1 71.69 97 GLU A N 1
ATOM 736 C CA . GLU A 1 97 ? -24.359 11.016 0.127 1 71.69 97 GLU A CA 1
ATOM 737 C C . GLU A 1 97 ? -23.016 10.289 0.052 1 71.69 97 GLU A C 1
ATOM 739 O O . GLU A 1 97 ? -22.594 9.664 1.024 1 71.69 97 GLU A O 1
ATOM 744 N N . LEU A 1 98 ? -22.391 10.539 -1.058 1 78.88 98 LEU A N 1
ATOM 745 C CA . LEU A 1 98 ? -21.156 9.812 -1.322 1 78.88 98 LEU A CA 1
ATOM 746 C C . LEU A 1 98 ? -19.938 10.602 -0.84 1 78.88 98 LEU A C 1
ATOM 748 O O . LEU A 1 98 ? -18.906 10.016 -0.5 1 78.88 98 LEU A O 1
ATOM 752 N N . GLN A 1 99 ? -20.188 11.867 -0.722 1 85.44 99 GLN A N 1
ATOM 753 C CA . GLN A 1 99 ? -19.047 12.664 -0.276 1 85.44 99 GLN A CA 1
ATOM 754 C C . GLN A 1 99 ? -18.953 12.703 1.247 1 85.44 99 GLN A C 1
ATOM 756 O O . GLN A 1 99 ? -19.969 12.938 1.923 1 85.44 99 GLN A O 1
ATOM 761 N N . THR A 1 100 ? -17.828 12.578 1.749 1 87.38 100 THR A N 1
ATOM 762 C CA . THR A 1 100 ? -17.594 12.68 3.186 1 87.38 100 THR A CA 1
ATOM 763 C C . THR A 1 100 ? -17.391 14.133 3.604 1 87.38 100 THR A C 1
ATOM 765 O O . THR A 1 100 ? -17.172 15 2.756 1 87.38 100 THR A O 1
ATOM 768 N N . LEU A 1 101 ? -17.5 14.344 4.883 1 89.31 101 LEU A N 1
ATOM 769 C CA . LEU A 1 101 ? -17.281 15.68 5.418 1 89.31 101 LEU A CA 1
ATOM 770 C C . LEU A 1 101 ? -15.852 16.156 5.133 1 89.31 101 LEU A C 1
ATOM 772 O O . LEU A 1 101 ? -15.633 17.328 4.812 1 89.31 101 LEU A O 1
ATOM 776 N N . ASN A 1 102 ? -14.867 15.281 5.258 1 91.06 102 ASN A N 1
ATOM 777 C CA . ASN A 1 102 ? -13.484 15.594 4.934 1 91.06 102 ASN A CA 1
ATOM 778 C C . ASN A 1 102 ? -13.32 16 3.473 1 91.06 102 ASN A C 1
ATOM 780 O O . ASN A 1 102 ? -12.586 16.938 3.162 1 91.06 102 ASN A O 1
ATOM 784 N N . MET A 1 103 ? -13.977 15.305 2.662 1 90.56 103 MET A N 1
ATOM 785 C CA . MET A 1 103 ? -13.898 15.602 1.235 1 90.56 103 MET A CA 1
ATOM 786 C C . MET A 1 103 ? -14.484 16.984 0.938 1 90.56 103 MET A C 1
ATOM 788 O O . MET A 1 103 ? -13.914 17.75 0.165 1 90.56 103 MET A O 1
ATOM 792 N N . LYS A 1 104 ? -15.617 17.281 1.563 1 92.38 104 LYS A N 1
ATOM 793 C CA . LYS A 1 104 ? -16.266 18.578 1.36 1 92.38 104 LYS A CA 1
ATOM 794 C C . LYS A 1 104 ? -15.391 19.719 1.848 1 92.38 104 LYS A C 1
ATOM 796 O O . LYS A 1 104 ? -15.273 20.75 1.182 1 92.38 104 LYS A O 1
ATOM 801 N N . LEU A 1 105 ? -14.812 19.5 2.979 1 94.38 105 LEU A N 1
ATOM 802 C CA . LEU A 1 105 ? -13.922 20.516 3.537 1 94.38 105 LEU A CA 1
ATOM 803 C C . LEU A 1 105 ? -12.75 20.781 2.598 1 94.38 105 LEU A C 1
ATOM 805 O O . LEU A 1 105 ? -12.406 21.938 2.348 1 94.38 105 LEU A O 1
ATOM 809 N N . ARG A 1 106 ? -12.125 19.766 2.076 1 94.25 106 ARG A N 1
ATOM 810 C CA . ARG A 1 106 ? -10.984 19.875 1.175 1 94.25 106 ARG A CA 1
ATOM 811 C C . ARG A 1 106 ? -11.375 20.578 -0.121 1 94.25 106 ARG A C 1
ATOM 813 O O . ARG A 1 106 ? -10.617 21.391 -0.647 1 94.25 106 ARG A O 1
ATOM 820 N N . THR A 1 107 ? -12.539 20.266 -0.583 1 92.75 107 THR A N 1
ATOM 821 C CA . THR A 1 107 ? -13.016 20.844 -1.833 1 92.75 107 THR A CA 1
ATOM 822 C C . THR A 1 107 ? -13.352 22.328 -1.65 1 92.75 107 THR A C 1
ATOM 824 O O . THR A 1 107 ? -12.984 23.156 -2.48 1 92.75 107 THR A O 1
ATOM 827 N N . GLU A 1 108 ? -14.039 22.609 -0.579 1 95.06 108 GLU A N 1
ATOM 828 C CA . GLU A 1 108 ? -14.469 23.984 -0.33 1 95.06 108 GLU A CA 1
ATOM 829 C C . GLU A 1 108 ? -13.273 24.906 -0.131 1 95.06 108 GLU A C 1
ATOM 831 O O . GLU A 1 108 ? -13.305 26.078 -0.547 1 95.06 108 GLU A O 1
ATOM 836 N N . LEU A 1 109 ? -12.266 24.406 0.467 1 97.12 109 LEU A N 1
ATOM 837 C CA . LEU A 1 109 ? -11.086 25.219 0.75 1 97.12 109 LEU A CA 1
ATOM 838 C C . LEU A 1 109 ? -10.016 25.016 -0.318 1 97.12 109 LEU A C 1
ATOM 840 O O . LEU A 1 109 ? -8.992 25.703 -0.311 1 97.12 109 LEU A O 1
ATOM 844 N N . ASP A 1 110 ? -10.188 24.031 -1.187 1 96.94 110 ASP A N 1
ATOM 845 C CA . ASP A 1 110 ? -9.227 23.641 -2.215 1 96.94 110 ASP A CA 1
ATOM 846 C C . ASP A 1 110 ? -7.883 23.266 -1.599 1 96.94 110 ASP A C 1
ATOM 848 O O . ASP A 1 110 ? -6.844 23.797 -1.983 1 96.94 110 ASP A O 1
ATOM 852 N N . LEU A 1 111 ? -7.988 22.469 -0.585 1 97.75 111 LEU A N 1
ATOM 853 C CA . LEU A 1 111 ? -6.789 21.922 0.036 1 97.75 111 LEU A CA 1
ATOM 854 C C . LEU A 1 111 ? -6.172 20.844 -0.841 1 97.75 111 LEU A C 1
ATOM 856 O O . LEU A 1 111 ? -6.277 19.641 -0.53 1 97.75 111 LEU A O 1
ATOM 860 N N . TYR A 1 112 ? -5.367 21.203 -1.815 1 97.75 112 TYR A N 1
ATOM 861 C CA . TYR A 1 112 ? -5.004 20.281 -2.889 1 97.75 112 TYR A CA 1
ATOM 862 C C . TYR A 1 112 ? -3.717 19.531 -2.561 1 97.75 112 TYR A C 1
ATOM 864 O O . TYR A 1 112 ? -3.445 18.469 -3.121 1 97.75 112 TYR A O 1
ATOM 872 N N . ALA A 1 113 ? -2.877 20.078 -1.693 1 98.44 113 ALA A N 1
ATOM 873 C CA . ALA A 1 113 ? -1.577 19.469 -1.422 1 98.44 113 ALA A CA 1
ATOM 874 C C . ALA A 1 113 ? -1.467 19.031 0.038 1 98.44 113 ALA A C 1
ATOM 876 O O . ALA A 1 113 ? -1.43 19.875 0.938 1 98.44 113 ALA A O 1
ATOM 877 N N . ASN A 1 114 ? -1.469 17.781 0.264 1 98.19 114 ASN A N 1
ATOM 878 C CA . ASN A 1 114 ? -1.199 17.234 1.592 1 98.19 114 ASN A CA 1
ATOM 879 C C . ASN A 1 114 ? 0.271 16.859 1.758 1 98.19 114 ASN A C 1
ATOM 881 O O . ASN A 1 114 ? 0.834 16.156 0.923 1 98.19 114 ASN A O 1
ATOM 885 N N . VAL A 1 115 ? 0.892 17.375 2.775 1 98.31 115 VAL A N 1
ATOM 886 C CA . VAL A 1 115 ? 2.311 17.141 3.023 1 98.31 115 VAL A CA 1
ATOM 887 C C . VAL A 1 115 ? 2.486 16.406 4.355 1 98.31 115 VAL A C 1
ATOM 889 O O . VAL A 1 115 ? 2.107 16.922 5.406 1 98.31 115 VAL A O 1
ATOM 892 N N . VAL A 1 116 ? 3.01 15.273 4.293 1 97.69 116 VAL A N 1
ATOM 893 C CA . VAL A 1 116 ? 3.312 14.492 5.488 1 97.69 116 VAL A CA 1
ATOM 894 C C . VAL A 1 116 ? 4.812 14.219 5.555 1 97.69 116 VAL A C 1
ATOM 896 O O . VAL A 1 116 ? 5.375 13.578 4.664 1 97.69 116 VAL A O 1
ATOM 899 N N . HIS A 1 117 ? 5.438 14.766 6.535 1 96.12 117 HIS A N 1
ATOM 900 C CA . HIS A 1 117 ? 6.855 14.523 6.781 1 96.12 117 HIS A CA 1
ATOM 901 C C . HIS A 1 117 ? 7.059 13.367 7.762 1 96.12 117 HIS A C 1
ATOM 903 O O . HIS A 1 117 ? 6.754 13.5 8.945 1 96.12 117 HIS A O 1
ATOM 909 N N . VAL A 1 118 ? 7.539 12.273 7.238 1 96.44 118 VAL A N 1
ATOM 910 C CA . VAL A 1 118 ? 7.75 11.07 8.039 1 96.44 118 VAL A CA 1
ATOM 911 C C . VAL A 1 118 ? 9.227 10.945 8.406 1 96.44 118 VAL A C 1
ATOM 913 O O . VAL A 1 118 ? 10.078 10.789 7.531 1 96.44 118 VAL A O 1
ATOM 916 N N . ARG A 1 119 ? 9.477 11 9.641 1 94.88 119 ARG A N 1
ATOM 917 C CA . ARG A 1 119 ? 10.852 10.922 10.109 1 94.88 119 ARG A CA 1
ATOM 918 C C . ARG A 1 119 ? 10.953 10.078 11.383 1 94.88 119 ARG A C 1
ATOM 920 O O . ARG A 1 119 ? 10.031 10.078 12.203 1 94.88 119 ARG A O 1
ATOM 927 N N . SER A 1 120 ? 12.086 9.367 11.477 1 95.12 120 SER A N 1
ATOM 928 C CA . SER A 1 120 ? 12.383 8.672 12.719 1 95.12 120 SER A CA 1
ATOM 929 C C . SER A 1 120 ? 12.586 9.648 13.867 1 95.12 120 SER A C 1
ATOM 931 O O . SER A 1 120 ? 13.242 10.68 13.711 1 95.12 120 SER A O 1
ATOM 933 N N . LEU A 1 121 ? 11.938 9.375 14.969 1 93.62 121 LEU A N 1
ATOM 934 C CA . LEU A 1 121 ? 12.047 10.219 16.156 1 93.62 121 LEU A CA 1
ATOM 935 C C . LEU A 1 121 ? 13 9.609 17.172 1 93.62 121 LEU A C 1
ATOM 937 O O . LEU A 1 121 ? 13.062 8.383 17.312 1 93.62 121 LEU A O 1
ATOM 941 N N . PRO A 1 122 ? 13.695 10.469 17.844 1 92.31 122 PRO A N 1
ATOM 942 C CA . PRO A 1 122 ? 14.602 9.93 18.859 1 92.31 122 PRO A CA 1
ATOM 943 C C . PRO A 1 122 ? 13.859 9.188 19.969 1 92.31 122 PRO A C 1
ATOM 945 O O . PRO A 1 122 ? 12.805 9.633 20.422 1 92.31 122 PRO A O 1
ATOM 948 N N . GLY A 1 123 ? 14.352 8.07 20.312 1 90.5 123 GLY A N 1
ATOM 949 C CA . GLY A 1 123 ? 13.805 7.32 21.438 1 90.5 123 GLY A CA 1
ATOM 950 C C . GLY A 1 123 ? 12.664 6.398 21.031 1 90.5 123 GLY A C 1
ATOM 951 O O . GLY A 1 123 ? 12.227 5.566 21.828 1 90.5 123 GLY A O 1
ATOM 952 N N . VAL A 1 124 ? 12.172 6.586 19.859 1 90.31 124 VAL A N 1
ATOM 953 C CA . VAL A 1 124 ? 11.125 5.691 19.375 1 90.31 124 VAL A CA 1
ATOM 954 C C . VAL A 1 124 ? 11.758 4.504 18.656 1 90.31 124 VAL A C 1
ATOM 956 O O . VAL A 1 124 ? 12.391 4.668 17.609 1 90.31 124 VAL A O 1
ATOM 959 N N . LYS A 1 125 ? 11.586 3.379 19.219 1 87 125 LYS A N 1
ATOM 960 C CA . LYS A 1 125 ? 12.195 2.176 18.656 1 87 125 LYS A CA 1
ATOM 961 C C . LYS A 1 125 ? 11.352 1.619 17.516 1 87 125 LYS A C 1
ATOM 963 O O . LYS A 1 125 ? 10.172 1.313 17.703 1 87 125 LYS A O 1
ATOM 968 N N . THR A 1 126 ? 11.93 1.567 16.359 1 88.88 126 THR A N 1
ATOM 969 C CA . THR A 1 126 ? 11.289 0.983 15.188 1 88.88 126 THR A CA 1
ATOM 970 C C . THR A 1 126 ? 12.219 -0.012 14.5 1 88.88 126 THR A C 1
ATOM 972 O O . THR A 1 126 ? 13.391 -0.135 14.875 1 88.88 126 THR A O 1
ATOM 975 N N . ARG A 1 127 ? 11.641 -0.748 13.625 1 88.25 127 ARG A N 1
ATOM 976 C CA . ARG A 1 127 ? 12.414 -1.746 12.898 1 88.25 127 ARG A CA 1
ATOM 977 C C . ARG A 1 127 ? 13.359 -1.083 11.898 1 88.25 127 ARG A C 1
ATOM 979 O O . ARG A 1 127 ? 14.391 -1.656 11.539 1 88.25 127 ARG A O 1
ATOM 986 N N . HIS A 1 128 ? 13.031 0.078 11.484 1 89.5 128 HIS A N 1
ATOM 987 C CA . HIS A 1 128 ? 13.852 0.888 10.586 1 89.5 128 HIS A CA 1
ATOM 988 C C . HIS A 1 128 ? 14.375 2.135 11.297 1 89.5 128 HIS A C 1
ATOM 990 O O . HIS A 1 128 ? 13.703 2.684 12.172 1 89.5 128 HIS A O 1
ATOM 996 N N . ASP A 1 129 ? 15.562 2.551 10.852 1 89.88 129 ASP A N 1
ATOM 997 C CA . ASP A 1 129 ? 16.156 3.746 11.438 1 89.88 129 ASP A CA 1
ATOM 998 C C . ASP A 1 129 ? 16.453 4.793 10.367 1 89.88 129 ASP A C 1
ATOM 1000 O O . ASP A 1 129 ? 16.562 4.465 9.188 1 89.88 129 ASP A O 1
ATOM 1004 N N . ASN A 1 130 ? 16.438 6.066 10.812 1 93.94 130 ASN A N 1
ATOM 1005 C CA . ASN A 1 130 ? 16.891 7.191 10 1 93.94 130 ASN A CA 1
ATOM 1006 C C . ASN A 1 130 ? 16 7.402 8.781 1 93.94 130 ASN A C 1
ATOM 1008 O O . ASN A 1 130 ? 16.5 7.656 7.684 1 93.94 130 ASN A O 1
ATOM 1012 N N . ILE A 1 131 ? 14.773 7.152 9.023 1 96.12 131 ILE A N 1
ATOM 1013 C CA . ILE A 1 131 ? 13.805 7.449 7.977 1 96.12 131 ILE A CA 1
ATOM 1014 C C . ILE A 1 131 ? 13.547 8.953 7.914 1 96.12 131 ILE A C 1
ATOM 1016 O O . ILE A 1 131 ? 13.414 9.609 8.953 1 96.12 131 ILE A O 1
ATOM 1020 N N . ASP A 1 132 ? 13.648 9.555 6.805 1 97 132 ASP A N 1
ATOM 1021 C CA . ASP A 1 132 ? 13.328 10.953 6.535 1 97 132 ASP A CA 1
ATOM 1022 C C . ASP A 1 132 ? 12.773 11.133 5.125 1 97 132 ASP A C 1
ATOM 1024 O O . ASP A 1 132 ? 13.523 11.367 4.18 1 97 132 ASP A O 1
ATOM 1028 N N . THR A 1 133 ? 11.484 11.07 4.996 1 97.69 133 THR A N 1
ATOM 1029 C CA . THR A 1 133 ? 10.82 11.164 3.699 1 97.69 133 THR A CA 1
ATOM 1030 C C . THR A 1 133 ? 9.594 12.062 3.783 1 97.69 133 THR A C 1
ATOM 1032 O O . THR A 1 133 ? 8.953 12.148 4.832 1 97.69 133 THR A O 1
ATOM 1035 N N . VAL A 1 134 ? 9.336 12.758 2.703 1 98.38 134 VAL A N 1
ATOM 1036 C CA . VAL A 1 134 ? 8.164 13.633 2.629 1 98.38 134 VAL A CA 1
ATOM 1037 C C . VAL A 1 134 ? 7.215 13.133 1.546 1 98.38 134 VAL A C 1
ATOM 1039 O O . VAL A 1 134 ? 7.629 12.891 0.409 1 98.38 134 VAL A O 1
ATOM 1042 N N . ILE A 1 135 ? 5.996 12.984 1.92 1 98.56 135 ILE A N 1
ATOM 1043 C CA . ILE A 1 135 ? 4.984 12.531 0.978 1 98.56 135 ILE A CA 1
ATOM 1044 C C . ILE A 1 135 ? 4.02 13.672 0.66 1 98.56 135 ILE A C 1
ATOM 1046 O O . ILE A 1 135 ? 3.406 14.242 1.562 1 98.56 135 ILE A O 1
ATOM 1050 N N . ILE A 1 136 ? 3.98 14.016 -0.569 1 98.81 136 ILE A N 1
ATOM 1051 C CA . ILE A 1 136 ? 3.088 15.062 -1.064 1 98.81 136 ILE A CA 1
ATOM 1052 C C . ILE A 1 136 ? 1.98 14.438 -1.908 1 98.81 136 ILE A C 1
ATOM 1054 O O . ILE A 1 136 ? 2.246 13.867 -2.971 1 98.81 136 ILE A O 1
ATOM 1058 N N . ARG A 1 137 ? 0.785 14.586 -1.44 1 98 137 ARG A N 1
ATOM 1059 C CA . ARG A 1 137 ? -0.367 13.883 -2.002 1 98 137 ARG A CA 1
ATOM 1060 C C . ARG A 1 137 ? -1.382 14.875 -2.568 1 98 137 ARG A C 1
ATOM 1062 O O . ARG A 1 137 ? -1.756 15.836 -1.9 1 98 137 ARG A O 1
ATOM 1069 N N . GLU A 1 138 ? -1.826 14.625 -3.877 1 97.94 138 GLU A N 1
ATOM 1070 C CA . GLU A 1 138 ? -2.951 15.359 -4.445 1 97.94 138 GLU A CA 1
ATOM 1071 C C . GLU A 1 138 ? -4.262 14.977 -3.766 1 97.94 138 GLU A C 1
ATOM 1073 O O . GLU A 1 138 ? -4.598 13.797 -3.678 1 97.94 138 GLU A O 1
ATOM 1078 N N . GLN A 1 139 ? -5.086 15.945 -3.293 1 95.5 139 GLN A N 1
ATOM 1079 C CA . GLN A 1 139 ? -6.176 15.594 -2.389 1 95.5 139 GLN A CA 1
ATOM 1080 C C . GLN A 1 139 ? -7.531 15.914 -3.012 1 95.5 139 GLN A C 1
ATOM 1082 O O . GLN A 1 139 ? -8.578 15.664 -2.404 1 95.5 139 GLN A O 1
ATOM 1087 N N . THR A 1 140 ? -7.582 16.344 -4.199 1 94.25 140 THR A N 1
ATOM 1088 C CA . THR A 1 140 ? -8.852 16.922 -4.641 1 94.25 140 THR A CA 1
ATOM 1089 C C . THR A 1 140 ? -9.438 16.109 -5.789 1 94.25 140 THR A C 1
ATOM 1091 O O . THR A 1 140 ? -10.578 16.328 -6.199 1 94.25 140 THR A O 1
ATOM 1094 N N . GLU A 1 141 ? -8.68 15.203 -6.359 1 93.69 141 GLU A N 1
ATOM 1095 C CA . GLU A 1 141 ? -9.234 14.398 -7.441 1 93.69 141 GLU A CA 1
ATOM 1096 C C . GLU A 1 141 ? -8.828 12.93 -7.305 1 93.69 141 GLU A C 1
ATOM 1098 O O . GLU A 1 141 ? -8.617 12.445 -6.191 1 93.69 141 GLU A O 1
ATOM 1103 N N . GLY A 1 142 ? -8.953 12.156 -8.344 1 92.69 142 GLY A N 1
ATOM 1104 C CA . GLY A 1 142 ? -8.727 10.719 -8.289 1 92.69 142 GLY A CA 1
ATOM 1105 C C . GLY A 1 142 ? -9.969 9.93 -7.941 1 92.69 142 GLY A C 1
ATOM 1106 O O . GLY A 1 142 ? -11.062 10.227 -8.438 1 92.69 142 GLY A O 1
ATOM 1107 N N . GLU A 1 143 ? -9.797 8.961 -7.117 1 89.56 143 GLU A N 1
ATOM 1108 C CA . GLU A 1 143 ? -10.906 8.094 -6.711 1 89.56 143 GLU A CA 1
ATOM 1109 C C . GLU A 1 143 ? -11.789 8.781 -5.68 1 89.56 143 GLU A C 1
ATOM 1111 O O . GLU A 1 143 ? -12.883 8.305 -5.375 1 89.56 143 GLU A O 1
ATOM 1116 N N . TYR A 1 144 ? -11.391 9.914 -5.25 1 84.5 144 TYR A N 1
ATOM 1117 C CA . TYR A 1 144 ? -12.094 10.625 -4.195 1 84.5 144 TYR A CA 1
ATOM 1118 C C . TYR A 1 144 ? -13.102 11.609 -4.781 1 84.5 144 TYR A C 1
ATOM 1120 O O . TYR A 1 144 ? -13.438 12.617 -4.145 1 84.5 144 TYR A O 1
ATOM 1128 N N . SER A 1 145 ? -13.547 11.391 -5.922 1 79.25 145 SER A N 1
ATOM 1129 C CA . SER A 1 145 ? -14.5 12.266 -6.594 1 79.25 145 SER A CA 1
ATOM 1130 C C . SER A 1 145 ? -15.938 11.859 -6.281 1 79.25 145 SER A C 1
ATOM 1132 O O . SER A 1 145 ? -16.875 12.57 -6.645 1 79.25 145 SER A O 1
ATOM 1134 N N . ALA A 1 146 ? -16.094 10.805 -5.582 1 77.12 146 ALA A N 1
ATOM 1135 C CA . ALA A 1 146 ? -17.406 10.312 -5.172 1 77.12 146 ALA A CA 1
ATOM 1136 C C . ALA A 1 146 ? -18.312 10.125 -6.379 1 77.12 146 ALA A C 1
ATOM 1138 O O . ALA A 1 146 ? -19.516 10.422 -6.32 1 77.12 146 ALA A O 1
ATOM 1139 N N . LEU A 1 147 ? -17.734 9.773 -7.512 1 85.38 147 LEU A N 1
ATOM 1140 C CA . LEU A 1 147 ? -18.5 9.492 -8.727 1 85.38 147 LEU A CA 1
ATOM 1141 C C . LEU A 1 147 ? -18.656 7.992 -8.938 1 85.38 147 LEU A C 1
ATOM 1143 O O . LEU A 1 147 ? -17.828 7.367 -9.609 1 85.38 147 LEU A O 1
ATOM 1147 N N . GLU A 1 148 ? -19.656 7.48 -8.266 1 89.5 148 GLU A N 1
ATOM 1148 C CA . GLU A 1 148 ? -19.984 6.062 -8.359 1 89.5 148 GLU A CA 1
ATOM 1149 C C . GLU A 1 148 ? -21.438 5.859 -8.781 1 89.5 148 GLU A C 1
ATOM 1151 O O . GLU A 1 148 ? -22.328 6.633 -8.391 1 89.5 148 GLU A O 1
ATOM 1156 N N . HIS A 1 149 ? -21.672 4.926 -9.562 1 89.38 149 HIS A N 1
ATOM 1157 C CA . HIS A 1 149 ? -23.031 4.637 -9.992 1 89.38 149 HIS A CA 1
ATOM 1158 C C . HIS A 1 149 ? -23.25 3.141 -10.18 1 89.38 149 HIS A C 1
ATOM 1160 O O . HIS A 1 149 ? -22.344 2.432 -10.641 1 89.38 149 HIS A O 1
ATOM 1166 N N . GLU A 1 150 ? -24.375 2.736 -9.727 1 87.94 150 GLU A N 1
ATOM 1167 C CA . GLU A 1 150 ? -24.797 1.367 -10.008 1 87.94 150 GLU A CA 1
ATOM 1168 C C . GLU A 1 150 ? -25.672 1.301 -11.266 1 87.94 150 GLU A C 1
ATOM 1170 O O . GLU A 1 150 ? -26.859 1.627 -11.219 1 87.94 150 GLU A O 1
ATOM 1175 N N . SER A 1 151 ? -25.141 0.812 -12.359 1 82.38 151 SER A N 1
ATOM 1176 C CA . SER A 1 151 ? -25.859 0.792 -13.625 1 82.38 151 SER A CA 1
ATOM 1177 C C . SER A 1 151 ? -27 -0.223 -13.609 1 82.38 151 SER A C 1
ATOM 1179 O O . SER A 1 151 ? -28.094 0.06 -14.086 1 82.38 151 SER A O 1
ATOM 1181 N N . VAL A 1 152 ? -26.688 -1.393 -13.156 1 86.44 152 VAL A N 1
ATOM 1182 C CA . VAL A 1 152 ? -27.641 -2.461 -12.891 1 86.44 152 VAL A CA 1
ATOM 1183 C C . VAL A 1 152 ? -27.328 -3.113 -11.547 1 86.44 152 VAL A C 1
ATOM 1185 O O . VAL A 1 152 ? -26.203 -3.02 -11.055 1 86.44 152 VAL A O 1
ATOM 1188 N N . PRO A 1 153 ? -28.328 -3.631 -11.039 1 88.12 153 PRO A N 1
ATOM 1189 C CA . PRO A 1 153 ? -28.062 -4.246 -9.734 1 88.12 153 PRO A CA 1
ATOM 1190 C C . PRO A 1 153 ? -26.875 -5.199 -9.758 1 88.12 153 PRO A C 1
ATOM 1192 O O . PRO A 1 153 ? -26.812 -6.098 -10.594 1 88.12 153 PRO A O 1
ATOM 1195 N N . GLY A 1 154 ? -25.953 -4.863 -8.906 1 91.06 154 GLY A N 1
ATOM 1196 C CA . GLY A 1 154 ? -24.828 -5.762 -8.766 1 91.06 154 GLY A CA 1
ATOM 1197 C C . GLY A 1 154 ? -23.641 -5.363 -9.617 1 91.06 154 GLY A C 1
ATOM 1198 O O . GLY A 1 154 ? -22.609 -6.043 -9.617 1 91.06 154 GLY A O 1
ATOM 1199 N N . ILE A 1 155 ? -23.75 -4.367 -10.328 1 92.19 155 ILE A N 1
ATOM 1200 C CA . ILE A 1 155 ? -22.641 -3.855 -11.117 1 92.19 155 ILE A CA 1
ATOM 1201 C C . ILE A 1 155 ? -22.406 -2.379 -10.805 1 92.19 155 ILE A C 1
ATOM 1203 O O . ILE A 1 155 ? -23.25 -1.535 -11.117 1 92.19 155 ILE A O 1
ATOM 1207 N N . VAL A 1 156 ? -21.266 -2.07 -10.18 1 92.88 156 VAL A N 1
ATOM 1208 C CA . VAL A 1 156 ? -20.953 -0.703 -9.773 1 92.88 156 VAL A CA 1
ATOM 1209 C C . VAL A 1 156 ? -19.75 -0.18 -10.555 1 92.88 156 VAL A C 1
ATOM 1211 O O . VAL A 1 156 ? -18.781 -0.909 -10.766 1 92.88 156 VAL A O 1
ATOM 1214 N N . GLU A 1 157 ? -19.875 1.008 -10.984 1 92.5 157 GLU A N 1
ATOM 1215 C CA . GLU A 1 157 ? -18.797 1.714 -11.672 1 92.5 157 GLU A CA 1
ATOM 1216 C C . GLU A 1 157 ? -18.312 2.91 -10.852 1 92.5 157 GLU A C 1
ATOM 1218 O O . GLU A 1 157 ? -19.125 3.707 -10.375 1 92.5 157 GLU A O 1
ATOM 1223 N N . CYS A 1 158 ? -17.016 2.9 -10.594 1 91.19 158 CYS A N 1
ATOM 1224 C CA . CYS A 1 158 ? -16.391 4.023 -9.914 1 91.19 158 CYS A CA 1
ATOM 1225 C C . CYS A 1 158 ? -15.477 4.793 -10.852 1 91.19 158 CYS A C 1
ATOM 1227 O O . CYS A 1 158 ? -14.672 4.195 -11.57 1 91.19 158 CYS A O 1
ATOM 1229 N N . LEU A 1 159 ? -15.602 6.082 -10.844 1 91 159 LEU A N 1
ATOM 1230 C CA . LEU A 1 159 ? -14.812 6.906 -11.758 1 91 159 LEU A CA 1
ATOM 1231 C C . LEU A 1 159 ? -13.617 7.52 -11.039 1 91 159 LEU A C 1
ATOM 1233 O O . LEU A 1 159 ? -13.742 8.031 -9.93 1 91 159 LEU A O 1
ATOM 1237 N N . LYS A 1 160 ? -12.5 7.352 -11.609 1 93.31 160 LYS A N 1
ATOM 1238 C CA . LYS A 1 160 ? -11.266 8.039 -11.227 1 93.31 160 LYS A CA 1
ATOM 1239 C C . LYS A 1 160 ? -10.922 9.148 -12.219 1 93.31 160 LYS A C 1
ATOM 1241 O O . LYS A 1 160 ? -10.742 8.883 -13.414 1 93.31 160 LYS A O 1
ATOM 1246 N N . ILE A 1 161 ? -10.82 10.375 -11.75 1 93.81 161 ILE A N 1
ATOM 1247 C CA . ILE A 1 161 ? -10.539 11.5 -12.633 1 93.81 161 ILE A CA 1
ATOM 1248 C C . ILE A 1 161 ? -9.117 12.008 -12.391 1 93.81 161 ILE A C 1
ATOM 1250 O O . ILE A 1 161 ? -8.688 12.141 -11.242 1 93.81 161 ILE A O 1
ATOM 1254 N N . VAL A 1 162 ? -8.398 12.25 -13.461 1 95.5 162 VAL A N 1
ATOM 1255 C CA . VAL A 1 162 ? -7.074 12.852 -13.422 1 95.5 162 VAL A CA 1
ATOM 1256 C C . VAL A 1 162 ? -6.992 13.992 -14.438 1 95.5 162 VAL A C 1
ATOM 1258 O O . VAL A 1 162 ? -7.32 13.812 -15.609 1 95.5 162 VAL A O 1
ATOM 1261 N N . THR A 1 163 ? -6.633 15.141 -14.039 1 97.06 163 THR A N 1
ATOM 1262 C CA . THR A 1 163 ? -6.508 16.281 -14.938 1 97.06 163 THR A CA 1
ATOM 1263 C C . THR A 1 163 ? -5.062 16.75 -15.016 1 97.06 163 THR A C 1
ATOM 1265 O O . THR A 1 163 ? -4.324 16.688 -14.031 1 97.06 163 THR A O 1
ATOM 1268 N N . ALA A 1 164 ? -4.727 17.219 -16.156 1 97.5 164 ALA A N 1
ATOM 1269 C CA . ALA A 1 164 ? -3.387 17.781 -16.344 1 97.5 164 ALA A CA 1
ATOM 1270 C C . ALA A 1 164 ? -3.154 18.969 -15.422 1 97.5 164 ALA A C 1
ATOM 1272 O O . ALA A 1 164 ? -2.074 19.125 -14.844 1 97.5 164 ALA A O 1
ATOM 1273 N N . LYS A 1 165 ? -4.133 19.797 -15.312 1 97.5 165 LYS A N 1
ATOM 1274 C CA . LYS A 1 165 ? -4.039 21 -14.508 1 97.5 165 LYS A CA 1
ATOM 1275 C C . LYS A 1 165 ? -3.695 20.672 -13.055 1 97.5 165 LYS A C 1
ATOM 1277 O O . LYS A 1 165 ? -2.738 21.219 -12.5 1 97.5 165 LYS A O 1
ATOM 1282 N N . LYS A 1 166 ? -4.422 19.828 -12.422 1 97.5 166 LYS A N 1
ATOM 1283 C CA . LYS A 1 166 ? -4.219 19.5 -11.016 1 97.5 166 LYS A CA 1
ATOM 1284 C C . LYS A 1 166 ? -2.969 18.641 -10.82 1 97.5 166 LYS A C 1
ATOM 1286 O O . LYS A 1 166 ? -2.295 18.734 -9.797 1 97.5 166 LYS A O 1
ATOM 1291 N N . SER A 1 167 ? -2.619 17.781 -11.82 1 98.38 167 SER A N 1
ATOM 1292 C CA . SER A 1 167 ? -1.388 17 -11.773 1 98.38 167 SER A CA 1
ATOM 1293 C C . SER A 1 167 ? -0.159 17.906 -11.836 1 98.38 167 SER A C 1
ATOM 1295 O O . SER A 1 167 ? 0.805 17.703 -11.094 1 98.38 167 SER A O 1
ATOM 1297 N N . MET A 1 168 ? -0.234 18.922 -12.688 1 98.5 168 MET A N 1
ATOM 1298 C CA . MET A 1 168 ? 0.88 19.859 -12.805 1 98.5 168 MET A CA 1
ATOM 1299 C C . MET A 1 168 ? 1.021 20.703 -11.539 1 98.5 168 MET A C 1
ATOM 1301 O O . MET A 1 168 ? 2.135 20.984 -11.094 1 98.5 168 MET A O 1
ATOM 1305 N N . ARG A 1 169 ? -0.087 21.109 -11.039 1 98.19 169 ARG A N 1
ATOM 1306 C CA . ARG A 1 169 ? -0.087 21.953 -9.844 1 98.19 169 ARG A CA 1
ATOM 1307 C C . ARG A 1 169 ? 0.556 21.219 -8.664 1 98.19 169 ARG A C 1
ATOM 1309 O O . ARG A 1 169 ? 1.367 21.812 -7.945 1 98.19 169 ARG A O 1
ATOM 1316 N N . ILE A 1 170 ? 0.201 19.953 -8.414 1 98.69 170 ILE A N 1
ATOM 1317 C CA . ILE A 1 170 ? 0.752 19.203 -7.289 1 98.69 170 ILE A CA 1
ATOM 1318 C C . ILE A 1 170 ? 2.227 18.891 -7.547 1 98.69 170 ILE A C 1
ATOM 1320 O O . ILE A 1 170 ? 3.029 18.844 -6.613 1 98.69 170 ILE A O 1
ATOM 1324 N N . ALA A 1 171 ? 2.572 18.609 -8.82 1 98.81 171 ALA A N 1
ATOM 1325 C CA . ALA A 1 171 ? 3.977 18.391 -9.172 1 98.81 171 ALA A CA 1
ATOM 1326 C C . ALA A 1 171 ? 4.805 19.641 -8.859 1 98.81 171 ALA A C 1
ATOM 1328 O O . ALA A 1 171 ? 5.871 19.547 -8.25 1 98.81 171 ALA A O 1
ATOM 1329 N N . LYS A 1 172 ? 4.27 20.75 -9.289 1 98.75 172 LYS A N 1
ATOM 1330 C CA . LYS A 1 172 ? 4.965 22 -9.016 1 98.75 172 LYS A CA 1
ATOM 1331 C C . LYS A 1 172 ? 5.148 22.203 -7.512 1 98.75 172 LYS A C 1
ATOM 1333 O O . LYS A 1 172 ? 6.207 22.656 -7.066 1 98.75 172 LYS A O 1
ATOM 1338 N N . PHE A 1 173 ? 4.137 22 -6.77 1 98.69 173 PHE A N 1
ATOM 1339 C CA . PHE A 1 173 ? 4.215 22.125 -5.316 1 98.69 173 PHE A CA 1
ATOM 1340 C C . PHE A 1 173 ? 5.34 21.25 -4.766 1 98.69 173 PHE A C 1
ATOM 1342 O O . PHE A 1 173 ? 6.113 21.703 -3.914 1 98.69 173 PHE A O 1
ATOM 1349 N N . ALA A 1 174 ? 5.422 20 -5.234 1 98.81 174 ALA A N 1
ATOM 1350 C CA . ALA A 1 174 ? 6.41 19.047 -4.746 1 98.81 174 ALA A CA 1
ATOM 1351 C C . ALA A 1 174 ? 7.828 19.516 -5.055 1 98.81 174 ALA A C 1
ATOM 1353 O O . ALA A 1 174 ? 8.711 19.453 -4.199 1 98.81 174 ALA A O 1
ATOM 1354 N N . PHE A 1 175 ? 8.031 20 -6.246 1 98.81 175 PHE A N 1
ATOM 1355 C CA . PHE A 1 175 ? 9.359 20.453 -6.637 1 98.81 175 PHE A CA 1
ATOM 1356 C C . PHE A 1 175 ? 9.719 21.75 -5.934 1 98.81 175 PHE A C 1
ATOM 1358 O O . PHE A 1 175 ? 10.875 21.969 -5.57 1 98.81 175 PHE A O 1
ATOM 1365 N N . ASP A 1 176 ? 8.75 22.625 -5.785 1 98.56 176 ASP A N 1
ATOM 1366 C CA . ASP A 1 176 ? 8.969 23.828 -4.98 1 98.56 176 ASP A CA 1
ATOM 1367 C C . ASP A 1 176 ? 9.375 23.469 -3.555 1 98.56 176 ASP A C 1
ATOM 1369 O O . ASP A 1 176 ? 10.312 24.047 -3.002 1 98.56 176 ASP A O 1
ATOM 1373 N N . TYR A 1 177 ? 8.617 22.562 -3.01 1 98.19 177 TYR A N 1
ATOM 1374 C CA . TYR A 1 177 ? 8.922 22.109 -1.656 1 98.19 177 TYR A CA 1
ATOM 1375 C C . TYR A 1 177 ? 10.336 21.547 -1.568 1 98.19 177 TYR A C 1
ATOM 1377 O O . TYR A 1 177 ? 11.078 21.875 -0.634 1 98.19 177 TYR A O 1
ATOM 1385 N N . ALA A 1 178 ? 10.672 20.656 -2.496 1 98.62 178 ALA A N 1
ATOM 1386 C CA . ALA A 1 178 ? 12 20.047 -2.514 1 98.62 178 ALA A CA 1
ATOM 1387 C C . ALA A 1 178 ? 13.094 21.109 -2.584 1 98.62 178 ALA A C 1
ATOM 1389 O O . ALA A 1 178 ? 14.086 21.047 -1.854 1 98.62 178 ALA A O 1
ATOM 1390 N N . THR A 1 179 ? 12.883 22.078 -3.404 1 98.25 179 THR A N 1
ATOM 1391 C CA . THR A 1 179 ? 13.844 23.156 -3.572 1 98.25 179 THR A CA 1
ATOM 1392 C C . THR A 1 179 ? 13.969 23.969 -2.291 1 98.25 179 THR A C 1
ATOM 1394 O O . THR A 1 179 ? 15.07 24.219 -1.811 1 98.25 179 THR A O 1
ATOM 1397 N N . LYS A 1 180 ? 12.852 24.359 -1.725 1 96.69 180 LYS A N 1
ATOM 1398 C CA . LYS A 1 180 ? 12.812 25.219 -0.544 1 96.69 180 LYS A CA 1
ATOM 1399 C C . LYS A 1 180 ? 13.414 24.516 0.668 1 96.69 180 LYS A C 1
ATOM 1401 O O . LYS A 1 180 ? 13.984 25.156 1.548 1 96.69 180 LYS A O 1
ATOM 1406 N N . ASN A 1 181 ? 13.336 23.234 0.721 1 96.44 181 ASN A N 1
ATOM 1407 C CA . ASN A 1 181 ? 13.773 22.484 1.896 1 96.44 181 ASN A CA 1
ATOM 1408 C C . ASN A 1 181 ? 15.062 21.703 1.617 1 96.44 181 ASN A C 1
ATOM 1410 O O . ASN A 1 181 ? 15.383 20.766 2.334 1 96.44 181 ASN A O 1
ATOM 1414 N N . ASN A 1 182 ? 15.758 21.953 0.565 1 97.31 182 ASN A N 1
ATOM 1415 C CA . ASN A 1 182 ? 17.062 21.406 0.192 1 97.31 182 ASN A CA 1
ATOM 1416 C C . ASN A 1 182 ? 17 19.891 0.033 1 97.31 182 ASN A C 1
ATOM 1418 O O . ASN A 1 182 ? 17.859 19.172 0.555 1 97.31 182 ASN A O 1
ATOM 1422 N N . ARG A 1 183 ? 15.914 19.438 -0.534 1 98.31 183 ARG A N 1
ATOM 1423 C CA . ARG A 1 183 ? 15.797 18.031 -0.937 1 98.31 183 ARG A CA 1
ATOM 1424 C C . ARG A 1 183 ? 16.406 17.812 -2.32 1 98.31 183 ARG A C 1
ATOM 1426 O O . ARG A 1 183 ? 16.625 18.781 -3.066 1 98.31 183 ARG A O 1
ATOM 1433 N N . LYS A 1 184 ? 16.641 16.516 -2.666 1 98.25 184 LYS A N 1
ATOM 1434 C CA . LYS A 1 184 ? 17.438 16.281 -3.869 1 98.25 184 LYS A CA 1
ATOM 1435 C C . LYS A 1 184 ? 16.656 15.461 -4.891 1 98.25 184 LYS A C 1
ATOM 1437 O O . LYS A 1 184 ? 17 15.453 -6.074 1 98.25 184 LYS A O 1
ATOM 1442 N N . LYS A 1 185 ? 15.656 14.828 -4.48 1 98.69 185 LYS A N 1
ATOM 1443 C CA . LYS A 1 185 ? 14.984 13.875 -5.363 1 98.69 185 LYS A CA 1
ATOM 1444 C C . LYS A 1 185 ? 13.477 13.875 -5.121 1 98.69 185 LYS A C 1
ATOM 1446 O O . LYS A 1 185 ? 13.031 13.938 -3.975 1 98.69 185 LYS A O 1
ATOM 1451 N N . VAL A 1 186 ? 12.695 13.898 -6.211 1 98.88 186 VAL A N 1
ATOM 1452 C CA . VAL A 1 186 ? 11.25 13.719 -6.168 1 98.88 186 VAL A CA 1
ATOM 1453 C C . VAL A 1 186 ? 10.859 12.445 -6.914 1 98.88 186 VAL A C 1
ATOM 1455 O O . VAL A 1 186 ? 11.211 12.273 -8.086 1 98.88 186 VAL A O 1
ATOM 1458 N N . THR A 1 187 ? 10.227 11.555 -6.266 1 98.88 187 THR A N 1
ATOM 1459 C CA . THR A 1 187 ? 9.734 10.328 -6.879 1 98.88 187 THR A CA 1
ATOM 1460 C C . THR A 1 187 ? 8.242 10.438 -7.188 1 98.88 187 THR A C 1
ATOM 1462 O O . THR A 1 187 ? 7.43 10.594 -6.277 1 98.88 187 THR A O 1
ATOM 1465 N N . ALA A 1 188 ? 7.906 10.352 -8.469 1 98.81 188 ALA A N 1
ATOM 1466 C CA . ALA A 1 188 ? 6.504 10.312 -8.883 1 98.81 188 ALA A CA 1
ATOM 1467 C C . ALA A 1 188 ? 5.941 8.898 -8.781 1 98.81 188 ALA A C 1
ATOM 1469 O O . ALA A 1 188 ? 6.391 7.992 -9.492 1 98.81 188 ALA A O 1
ATOM 1470 N N . VAL A 1 189 ? 5 8.711 -7.91 1 98.56 189 VAL A N 1
ATOM 1471 C CA . VAL A 1 189 ? 4.383 7.41 -7.691 1 98.56 189 VAL A CA 1
ATOM 1472 C C . VAL A 1 189 ? 3.121 7.289 -8.547 1 98.56 189 VAL A C 1
ATOM 1474 O O . VAL A 1 189 ? 2.262 8.172 -8.523 1 98.56 189 VAL A O 1
ATOM 1477 N N . HIS A 1 190 ? 3.008 6.211 -9.273 1 96.81 190 HIS A N 1
ATOM 1478 C CA . HIS A 1 190 ? 1.93 6.074 -10.25 1 96.81 190 HIS A CA 1
ATOM 1479 C C . HIS A 1 190 ? 1.632 4.605 -10.539 1 96.81 190 HIS A C 1
ATOM 1481 O O . HIS A 1 190 ? 2.209 3.715 -9.906 1 96.81 190 HIS A O 1
ATOM 1487 N N . LYS A 1 191 ? 0.646 4.375 -11.289 1 94.88 191 LYS A N 1
ATOM 1488 C CA . LYS A 1 191 ? 0.33 3.059 -11.844 1 94.88 191 LYS A CA 1
ATOM 1489 C C . LYS A 1 191 ? 0.065 3.141 -13.344 1 94.88 191 LYS A C 1
ATOM 1491 O O . LYS A 1 191 ? -0.93 2.602 -13.836 1 94.88 191 LYS A O 1
ATOM 1496 N N . ALA A 1 192 ? 0.945 3.678 -14.102 1 92.62 192 ALA A N 1
ATOM 1497 C CA . ALA A 1 192 ? 0.749 3.982 -15.516 1 92.62 192 ALA A CA 1
ATOM 1498 C C . ALA A 1 192 ? 0.854 2.721 -16.375 1 92.62 192 ALA A C 1
ATOM 1500 O O . ALA A 1 192 ? 0.426 2.707 -17.531 1 92.62 192 ALA A O 1
ATOM 1501 N N . ASN A 1 193 ? 1.375 1.647 -15.812 1 87.62 193 ASN A N 1
ATOM 1502 C CA . ASN A 1 193 ? 1.43 0.404 -16.578 1 87.62 193 ASN A CA 1
ATOM 1503 C C . ASN A 1 193 ? 0.044 -0.214 -16.734 1 87.62 193 ASN A C 1
ATOM 1505 O O . ASN A 1 193 ? -0.19 -0.984 -17.672 1 87.62 193 ASN A O 1
ATOM 1509 N N . ILE A 1 194 ? -0.799 0.13 -15.852 1 87.44 194 ILE A N 1
ATOM 1510 C CA . ILE A 1 194 ? -2.16 -0.392 -15.922 1 87.44 194 ILE A CA 1
ATOM 1511 C C . ILE A 1 194 ? -3.115 0.715 -16.359 1 87.44 194 ILE A C 1
ATOM 1513 O O . ILE A 1 194 ? -3.941 0.513 -17.25 1 87.44 194 ILE A O 1
ATOM 1517 N N . MET A 1 195 ? -3.043 1.83 -15.695 1 91.25 195 MET A N 1
ATOM 1518 C CA . MET A 1 195 ? -3.834 2.99 -16.094 1 91.25 195 MET A CA 1
ATOM 1519 C C . MET A 1 195 ? -3.01 3.934 -16.969 1 91.25 195 MET A C 1
ATOM 1521 O O . MET A 1 195 ? -2.502 4.945 -16.484 1 91.25 195 MET A O 1
ATOM 1525 N N . LYS A 1 196 ? -2.971 3.682 -18.203 1 90.12 196 LYS A N 1
ATOM 1526 C CA . LYS A 1 196 ? -2.043 4.281 -19.156 1 90.12 196 LYS A CA 1
ATOM 1527 C C . LYS A 1 196 ? -2.41 5.738 -19.438 1 90.12 196 LYS A C 1
ATOM 1529 O O . LYS A 1 196 ? -1.53 6.586 -19.594 1 90.12 196 LYS A O 1
ATOM 1534 N N . LEU A 1 197 ? -3.709 6.008 -19.438 1 91.44 197 LEU A N 1
ATOM 1535 C CA . LEU A 1 197 ? -4.121 7.375 -19.734 1 91.44 197 LEU A CA 1
ATOM 1536 C C . LEU A 1 197 ? -4.156 8.227 -18.469 1 91.44 197 LEU A C 1
ATOM 1538 O O . LEU A 1 197 ? -3.516 9.281 -18.406 1 91.44 197 LEU A O 1
ATOM 1542 N N . GLY A 1 198 ? -4.871 7.75 -17.438 1 93 198 GLY A N 1
ATOM 1543 C CA . GLY A 1 198 ? -4.992 8.516 -16.219 1 93 198 GLY A CA 1
ATOM 1544 C C . GLY A 1 198 ? -3.668 8.734 -15.508 1 93 198 GLY A C 1
ATOM 1545 O O . GLY A 1 198 ? -3.199 9.867 -15.398 1 93 198 GLY A O 1
ATOM 1546 N N . ASP A 1 199 ? -3.053 7.66 -15.055 1 95.12 199 ASP A N 1
ATOM 1547 C CA . ASP A 1 199 ? -1.762 7.758 -14.383 1 95.12 199 ASP A CA 1
ATOM 1548 C C . ASP A 1 199 ? -0.666 8.188 -15.352 1 95.12 199 ASP A C 1
ATOM 1550 O O . ASP A 1 199 ? 0.318 8.812 -14.953 1 95.12 199 ASP A O 1
ATOM 1554 N N . GLY A 1 200 ? -0.844 7.809 -16.641 1 94.44 200 GLY A N 1
ATOM 1555 C CA . GLY A 1 200 ? 0.076 8.328 -17.641 1 94.44 200 GLY A CA 1
ATOM 1556 C C . GLY A 1 200 ? 0.096 9.844 -17.703 1 94.44 200 GLY A C 1
ATOM 1557 O O . GLY A 1 200 ? 1.16 10.445 -17.844 1 94.44 200 GLY A O 1
ATOM 1558 N N . LEU A 1 201 ? -1.095 10.414 -17.641 1 95.5 201 LEU A N 1
ATOM 1559 C CA . LEU A 1 201 ? -1.208 11.875 -17.641 1 95.5 201 LEU A CA 1
ATOM 1560 C C . LEU A 1 201 ? -0.522 12.461 -16.406 1 95.5 201 LEU A C 1
ATOM 1562 O O . LEU A 1 201 ? 0.154 13.492 -16.516 1 95.5 201 LEU A O 1
ATOM 1566 N N . PHE A 1 202 ? -0.705 11.859 -15.266 1 97.56 202 PHE A N 1
ATOM 1567 C CA . PHE A 1 202 ? -0.051 12.297 -14.039 1 97.56 202 PHE A CA 1
ATOM 1568 C C . PHE A 1 202 ? 1.466 12.266 -14.188 1 97.56 202 PHE A C 1
ATOM 1570 O O . PHE A 1 202 ? 2.15 13.234 -13.859 1 97.56 202 PHE A O 1
ATOM 1577 N N . LEU A 1 203 ? 1.954 11.172 -14.703 1 97.12 203 LEU A N 1
ATOM 1578 C CA . LEU A 1 203 ? 3.389 10.984 -14.898 1 97.12 203 LEU A CA 1
ATOM 1579 C C . LEU A 1 203 ? 3.943 12.016 -15.875 1 97.12 203 LEU A C 1
ATOM 1581 O O . LEU A 1 203 ? 4.988 12.617 -15.625 1 97.12 203 LEU A O 1
ATOM 1585 N N . LYS A 1 204 ? 3.279 12.219 -16.969 1 96.62 204 LYS A N 1
ATOM 1586 C CA . LYS A 1 204 ? 3.703 13.188 -17.969 1 96.62 204 LYS A CA 1
ATOM 1587 C C . LYS A 1 204 ? 3.725 14.602 -17.391 1 96.62 204 LYS A C 1
ATOM 1589 O O . LYS A 1 204 ? 4.609 15.398 -17.719 1 96.62 204 LYS A O 1
ATOM 1594 N N . SER A 1 205 ? 2.727 14.898 -16.594 1 98.06 205 SER A N 1
ATOM 1595 C CA . SER A 1 205 ? 2.664 16.203 -15.945 1 98.06 205 SER A CA 1
ATOM 1596 C C . SER A 1 205 ? 3.855 16.422 -15.023 1 98.06 205 SER A C 1
ATOM 1598 O O . SER A 1 205 ? 4.449 17.5 -15.008 1 98.06 205 SER A O 1
ATOM 1600 N N . CYS A 1 206 ? 4.199 15.43 -14.234 1 98.5 206 CYS A N 1
ATOM 1601 C CA . CYS A 1 206 ? 5.355 15.508 -13.344 1 98.5 206 CYS A CA 1
ATOM 1602 C C . CYS A 1 206 ? 6.641 15.703 -14.141 1 98.5 206 CYS A C 1
ATOM 1604 O O . CYS A 1 206 ? 7.512 16.484 -13.742 1 98.5 206 CYS A O 1
ATOM 1606 N N . GLU A 1 207 ? 6.777 15.008 -15.266 1 98.12 207 GLU A N 1
ATOM 1607 C CA . GLU A 1 207 ? 7.953 15.125 -16.125 1 98.12 207 GLU A CA 1
ATOM 1608 C C . GLU A 1 207 ? 8.086 16.531 -16.688 1 98.12 207 GLU A C 1
ATOM 1610 O O . GLU A 1 207 ? 9.18 17.094 -16.734 1 98.12 207 GLU A O 1
ATOM 1615 N N . LYS A 1 208 ? 6.98 17.016 -17.141 1 98.12 208 LYS A N 1
ATOM 1616 C CA . LYS A 1 208 ? 6.977 18.359 -17.688 1 98.12 208 LYS A CA 1
ATOM 1617 C C . LYS A 1 208 ? 7.422 19.391 -16.656 1 98.12 208 LYS A C 1
ATOM 1619 O O . LYS A 1 208 ? 8.25 20.25 -16.953 1 98.12 208 LYS A O 1
ATOM 1624 N N . VAL A 1 209 ? 6.906 19.297 -15.484 1 98.62 209 VAL A N 1
ATOM 1625 C CA . VAL A 1 209 ? 7.219 20.25 -14.422 1 98.62 209 VAL A CA 1
ATOM 1626 C C . VAL A 1 209 ? 8.672 20.078 -14 1 98.62 209 VAL A C 1
ATOM 1628 O O . VAL A 1 209 ? 9.352 21.062 -13.688 1 98.62 209 VAL A O 1
ATOM 1631 N N . SER A 1 210 ? 9.141 18.844 -13.969 1 98.5 210 SER A N 1
ATOM 1632 C CA . SER A 1 210 ? 10.5 18.562 -13.508 1 98.5 210 SER A CA 1
ATOM 1633 C C . SER A 1 210 ? 11.531 19.312 -14.344 1 98.5 210 SER A C 1
ATOM 1635 O O . SER A 1 210 ? 12.617 19.625 -13.852 1 98.5 210 SER A O 1
ATOM 1637 N N . LYS A 1 211 ? 11.273 19.609 -15.586 1 98.25 211 LYS A N 1
ATOM 1638 C CA . LYS A 1 211 ? 12.188 20.312 -16.484 1 98.25 211 LYS A CA 1
ATOM 1639 C C . LYS A 1 211 ? 12.484 21.719 -15.984 1 98.25 211 LYS A C 1
ATOM 1641 O O . LYS A 1 211 ? 13.531 22.297 -16.297 1 98.25 211 LYS A O 1
ATOM 1646 N N . LEU A 1 212 ? 11.586 22.266 -15.234 1 98.12 212 LEU A N 1
ATOM 1647 C CA . LEU A 1 212 ? 11.758 23.609 -14.688 1 98.12 212 LEU A CA 1
ATOM 1648 C C . LEU A 1 212 ? 12.656 23.578 -13.453 1 98.12 212 LEU A C 1
ATOM 1650 O O . LEU A 1 212 ? 13.086 24.625 -12.969 1 98.12 212 LEU A O 1
ATOM 1654 N N . TYR A 1 213 ? 12.992 22.391 -12.945 1 98.19 213 TYR A N 1
ATOM 1655 C CA . TYR A 1 213 ? 13.812 22.219 -11.75 1 98.19 213 TYR A CA 1
ATOM 1656 C C . TYR A 1 213 ? 15 21.312 -12.023 1 98.19 213 TYR A C 1
ATOM 1658 O O . TYR A 1 213 ? 15.078 20.203 -11.477 1 98.19 213 TYR A O 1
ATOM 1666 N N . PRO A 1 214 ? 16.016 21.688 -12.703 1 96.31 214 PRO A N 1
ATOM 1667 C CA . PRO A 1 214 ? 17.109 20.828 -13.18 1 96.31 214 PRO A CA 1
ATOM 1668 C C . PRO A 1 214 ? 17.984 20.297 -12.039 1 96.31 214 PRO A C 1
ATOM 1670 O O . PRO A 1 214 ? 18.688 19.312 -12.211 1 96.31 214 PRO A O 1
ATOM 1673 N N . ARG A 1 215 ? 17.922 20.891 -10.891 1 97.5 215 ARG A N 1
ATOM 1674 C CA . ARG A 1 215 ? 18.781 20.469 -9.781 1 97.5 215 ARG A CA 1
ATOM 1675 C C . ARG A 1 215 ? 18.125 19.359 -8.969 1 97.5 215 ARG A C 1
ATOM 1677 O O . ARG A 1 215 ? 18.75 18.781 -8.086 1 97.5 215 ARG A O 1
ATOM 1684 N N . ILE A 1 216 ? 16.844 19.094 -9.18 1 98.5 216 ILE A N 1
ATOM 1685 C CA . ILE A 1 216 ? 16.109 18.047 -8.484 1 98.5 216 ILE A CA 1
ATOM 1686 C C . ILE A 1 216 ? 15.953 16.828 -9.391 1 98.5 216 ILE A C 1
ATOM 1688 O O . ILE A 1 216 ? 15.445 16.938 -10.508 1 98.5 216 ILE A O 1
ATOM 1692 N N . GLU A 1 217 ? 16.375 15.703 -8.938 1 98.56 217 GLU A N 1
ATOM 1693 C CA . GLU A 1 217 ? 16.234 14.453 -9.68 1 98.56 217 GLU A CA 1
ATOM 1694 C C . GLU A 1 217 ? 14.789 13.961 -9.664 1 98.56 217 GLU A C 1
ATOM 1696 O O . GLU A 1 217 ? 14.141 13.969 -8.617 1 98.56 217 GLU A O 1
ATOM 1701 N N . LEU A 1 218 ? 14.273 13.609 -10.836 1 98.56 218 LEU A N 1
ATOM 1702 C CA . LEU A 1 218 ? 12.961 12.977 -10.914 1 98.56 218 LEU A CA 1
ATOM 1703 C C . LEU A 1 218 ? 13.094 11.461 -11.031 1 98.56 218 LEU A C 1
ATOM 1705 O O . LEU A 1 218 ? 13.773 10.953 -11.922 1 98.56 218 LEU A O 1
ATOM 1709 N N . ASP A 1 219 ? 12.547 10.773 -10.156 1 98 219 ASP A N 1
ATOM 1710 C CA . ASP A 1 219 ? 12.383 9.32 -10.203 1 98 219 ASP A CA 1
ATOM 1711 C C . ASP A 1 219 ? 10.922 8.938 -10.414 1 98 219 ASP A C 1
ATOM 1713 O O . ASP A 1 219 ? 10.023 9.727 -10.148 1 98 219 ASP A O 1
ATOM 1717 N N . LYS A 1 220 ? 10.711 7.852 -11.078 1 97.19 220 LYS A N 1
ATOM 1718 C CA . LYS A 1 220 ? 9.383 7.309 -11.328 1 97.19 220 LYS A CA 1
ATOM 1719 C C . LYS A 1 220 ? 9.258 5.883 -10.797 1 97.19 220 LYS A C 1
ATOM 1721 O O . LYS A 1 220 ? 10.148 5.059 -11.008 1 97.19 220 LYS A O 1
ATOM 1726 N N . MET A 1 221 ? 8.156 5.621 -10.141 1 96.69 221 MET A N 1
ATOM 1727 C CA . MET A 1 221 ? 8 4.285 -9.57 1 96.69 221 MET A CA 1
ATOM 1728 C C . MET A 1 221 ? 6.527 3.898 -9.492 1 96.69 221 MET A C 1
ATOM 1730 O O . MET A 1 221 ? 5.688 4.711 -9.102 1 96.69 221 MET A O 1
ATOM 1734 N N . ILE A 1 222 ? 6.219 2.684 -9.828 1 95.38 222 ILE A N 1
ATOM 1735 C CA . ILE A 1 222 ? 4.844 2.205 -9.719 1 95.38 222 ILE A CA 1
ATOM 1736 C C . ILE A 1 222 ? 4.496 1.954 -8.25 1 95.38 222 ILE A C 1
ATOM 1738 O O . ILE A 1 222 ? 5.344 1.498 -7.48 1 95.38 222 ILE A O 1
ATOM 1742 N N . VAL A 1 223 ? 3.277 2.164 -7.871 1 96.88 223 VAL A N 1
ATOM 1743 C CA . VAL A 1 223 ? 2.846 2.207 -6.477 1 96.88 223 VAL A CA 1
ATOM 1744 C C . VAL A 1 223 ? 3.111 0.859 -5.812 1 96.88 223 VAL A C 1
ATOM 1746 O O . VAL A 1 223 ? 3.5 0.802 -4.645 1 96.88 223 VAL A O 1
ATOM 1749 N N . ASP A 1 224 ? 2.898 -0.26 -6.531 1 94.75 224 ASP A N 1
ATOM 1750 C CA . ASP A 1 224 ? 3.152 -1.569 -5.941 1 94.75 224 ASP A CA 1
ATOM 1751 C C . ASP A 1 224 ? 4.629 -1.735 -5.586 1 94.75 224 ASP A C 1
ATOM 1753 O O . ASP A 1 224 ? 4.961 -2.199 -4.492 1 94.75 224 ASP A O 1
ATOM 1757 N N . ASN A 1 225 ? 5.477 -1.363 -6.516 1 94 225 ASN A N 1
ATOM 1758 C CA . ASN A 1 225 ? 6.902 -1.427 -6.223 1 94 225 ASN A CA 1
ATOM 1759 C C . ASN A 1 225 ? 7.301 -0.427 -5.141 1 94 225 ASN A C 1
ATOM 1761 O O . ASN A 1 225 ? 8.234 -0.675 -4.375 1 94 225 ASN A O 1
ATOM 1765 N N . THR A 1 226 ? 6.648 0.726 -5.125 1 97.62 226 THR A N 1
ATOM 1766 C CA . THR A 1 226 ? 6.922 1.727 -4.098 1 97.62 226 THR A CA 1
ATOM 1767 C C . THR A 1 226 ? 6.719 1.141 -2.703 1 97.62 226 THR A C 1
ATOM 1769 O O . THR A 1 226 ? 7.582 1.28 -1.836 1 97.62 226 THR A O 1
ATOM 1772 N N . THR A 1 227 ? 5.625 0.48 -2.514 1 97.25 227 THR A N 1
ATOM 1773 C CA . THR A 1 227 ? 5.332 -0.077 -1.197 1 97.25 227 THR A CA 1
ATOM 1774 C C . THR A 1 227 ? 6.336 -1.172 -0.839 1 97.25 227 THR A C 1
ATOM 1776 O O . THR A 1 227 ? 6.746 -1.291 0.317 1 97.25 227 THR A O 1
ATOM 1779 N N . MET A 1 228 ? 6.738 -1.945 -1.808 1 95.06 228 MET A N 1
ATOM 1780 C CA . MET A 1 228 ? 7.77 -2.949 -1.562 1 95.06 228 MET A CA 1
ATOM 1781 C C . MET A 1 228 ? 9.078 -2.291 -1.128 1 95.06 228 MET A C 1
ATOM 1783 O O . MET A 1 228 ? 9.688 -2.709 -0.145 1 95.06 228 MET A O 1
ATOM 1787 N N . GLN A 1 229 ? 9.492 -1.27 -1.822 1 95.44 229 GLN A N 1
ATOM 1788 C CA . GLN A 1 229 ? 10.766 -0.603 -1.575 1 95.44 229 GLN A CA 1
ATOM 1789 C C . GLN A 1 229 ? 10.742 0.145 -0.245 1 95.44 229 GLN A C 1
ATOM 1791 O O . GLN A 1 229 ? 11.773 0.256 0.426 1 95.44 229 GLN A O 1
ATOM 1796 N N . MET A 1 230 ? 9.609 0.635 0.097 1 96.81 230 MET A N 1
ATOM 1797 C CA . MET A 1 230 ? 9.5 1.355 1.363 1 96.81 230 MET A CA 1
ATOM 1798 C C . MET A 1 230 ? 9.805 0.436 2.541 1 96.81 230 MET A C 1
ATOM 1800 O O . MET A 1 230 ? 10.305 0.886 3.57 1 96.81 230 MET A O 1
ATOM 1804 N N . VAL A 1 231 ? 9.523 -0.807 2.393 1 94.25 231 VAL A N 1
ATOM 1805 C CA . VAL A 1 231 ? 9.773 -1.762 3.469 1 94.25 231 VAL A CA 1
ATOM 1806 C C . VAL A 1 231 ? 11.195 -2.309 3.361 1 94.25 231 VAL A C 1
ATOM 1808 O O . VAL A 1 231 ? 11.867 -2.506 4.375 1 94.25 231 VAL A O 1
ATOM 1811 N N . SER A 1 232 ? 11.656 -2.494 2.131 1 91.62 232 SER A N 1
ATOM 1812 C CA . SER A 1 232 ? 12.945 -3.139 1.913 1 91.62 232 SER A CA 1
ATOM 1813 C C . SER A 1 232 ? 14.086 -2.131 1.995 1 91.62 232 SER A C 1
ATOM 1815 O O . SER A 1 232 ? 15.156 -2.438 2.525 1 91.62 232 SER A O 1
ATOM 1817 N N . ASN A 1 233 ? 13.875 -0.996 1.408 1 93.06 233 ASN A N 1
ATOM 1818 C CA . ASN A 1 233 ? 14.891 0.049 1.331 1 93.06 233 ASN A CA 1
ATOM 1819 C C . ASN A 1 233 ? 14.273 1.439 1.454 1 93.06 233 ASN A C 1
ATOM 1821 O O . ASN A 1 233 ? 14.359 2.246 0.525 1 93.06 233 ASN A O 1
ATOM 1825 N N . PRO A 1 234 ? 13.781 1.765 2.648 1 94.69 234 PRO A N 1
ATOM 1826 C CA . PRO A 1 234 ? 13.023 3.002 2.83 1 94.69 234 PRO A CA 1
ATOM 1827 C C . PRO A 1 234 ? 13.883 4.254 2.662 1 94.69 234 PRO A C 1
ATOM 1829 O O . PRO A 1 234 ? 13.367 5.316 2.311 1 94.69 234 PRO A O 1
ATOM 1832 N N . ASN A 1 235 ? 15.195 4.262 2.83 1 95.75 235 ASN A N 1
ATOM 1833 C CA . ASN A 1 235 ? 16.078 5.43 2.832 1 95.75 235 ASN A CA 1
ATOM 1834 C C . ASN A 1 235 ? 16.297 5.965 1.421 1 95.75 235 ASN A C 1
ATOM 1836 O O . ASN A 1 235 ? 16.828 7.059 1.245 1 95.75 235 ASN A O 1
ATOM 1840 N N . GLN A 1 236 ? 15.844 5.25 0.457 1 96.5 236 GLN A N 1
ATOM 1841 C CA . GLN A 1 236 ? 16.047 5.691 -0.919 1 96.5 236 GLN A CA 1
ATOM 1842 C C . GLN A 1 236 ? 15.094 6.832 -1.273 1 96.5 236 GLN A C 1
ATOM 1844 O O . GLN A 1 236 ? 15.289 7.527 -2.27 1 96.5 236 GLN A O 1
ATOM 1849 N N . PHE A 1 237 ? 14.062 6.996 -0.458 1 98.12 237 PHE A N 1
ATOM 1850 C CA . PHE A 1 237 ? 13.039 7.988 -0.78 1 98.12 237 PHE A CA 1
ATOM 1851 C C . PHE A 1 237 ? 13.352 9.32 -0.11 1 98.12 237 PHE A C 1
ATOM 1853 O O . PHE A 1 237 ? 13.742 9.359 1.058 1 98.12 237 PHE A O 1
ATOM 1860 N N . ASP A 1 238 ? 13.25 10.383 -0.826 1 98.5 238 ASP A N 1
ATOM 1861 C CA . ASP A 1 238 ? 13.414 11.75 -0.351 1 98.5 238 ASP A CA 1
ATOM 1862 C C . ASP A 1 238 ? 12.07 12.484 -0.322 1 98.5 238 ASP A C 1
ATOM 1864 O O . ASP A 1 238 ? 11.336 12.398 0.663 1 98.5 238 ASP A O 1
ATOM 1868 N N . VAL A 1 239 ? 11.555 12.93 -1.433 1 98.81 239 VAL A N 1
ATOM 1869 C CA . VAL A 1 239 ? 10.211 13.469 -1.585 1 98.81 239 VAL A CA 1
ATOM 1870 C C . VAL A 1 239 ? 9.414 12.602 -2.557 1 98.81 239 VAL A C 1
ATOM 1872 O O . VAL A 1 239 ? 9.938 12.164 -3.584 1 98.81 239 VAL A O 1
ATOM 1875 N N . MET A 1 240 ? 8.203 12.32 -2.203 1 98.88 240 MET A N 1
ATOM 1876 C CA . MET A 1 240 ? 7.309 11.586 -3.102 1 98.88 240 MET A CA 1
ATOM 1877 C C . MET A 1 240 ? 6.086 12.43 -3.455 1 98.88 240 MET A C 1
ATOM 1879 O O . MET A 1 240 ? 5.527 13.109 -2.596 1 98.88 240 MET A O 1
ATOM 1883 N N . VAL A 1 241 ? 5.754 12.461 -4.711 1 98.94 241 VAL A N 1
ATOM 1884 C CA . VAL A 1 241 ? 4.516 13.086 -5.16 1 98.94 241 VAL A CA 1
ATOM 1885 C C . VAL A 1 241 ? 3.559 12.016 -5.688 1 98.94 241 VAL A C 1
ATOM 1887 O O . VAL A 1 241 ? 3.963 11.133 -6.445 1 98.94 241 VAL A O 1
ATOM 1890 N N . THR A 1 242 ? 2.326 12.062 -5.18 1 98.75 242 THR A N 1
ATOM 1891 C CA . THR A 1 242 ? 1.408 10.961 -5.438 1 98.75 242 THR A CA 1
ATOM 1892 C C . THR A 1 242 ? 0.01 11.484 -5.754 1 98.75 242 THR A C 1
ATOM 1894 O O . THR A 1 242 ? -0.381 12.555 -5.277 1 98.75 242 THR A O 1
ATOM 1897 N N . PRO A 1 243 ? -0.756 10.672 -6.562 1 97.81 243 PRO A N 1
ATOM 1898 C CA . PRO A 1 243 ? -2.205 10.883 -6.586 1 97.81 243 PRO A CA 1
ATOM 1899 C C . PRO A 1 243 ? -2.871 10.57 -5.25 1 97.81 243 PRO A C 1
ATOM 1901 O O . PRO A 1 243 ? -2.215 10.07 -4.332 1 97.81 243 PRO A O 1
ATOM 1904 N N . ASN A 1 244 ? -4.117 10.805 -5.129 1 96.69 244 ASN A N 1
ATOM 1905 C CA . ASN A 1 244 ? -4.879 10.805 -3.883 1 96.69 244 ASN A CA 1
ATOM 1906 C C . ASN A 1 244 ? -4.844 9.445 -3.197 1 96.69 244 ASN A C 1
ATOM 1908 O O . ASN A 1 244 ? -4.297 9.312 -2.1 1 96.69 244 ASN A O 1
ATOM 1912 N N . LEU A 1 245 ? -5.266 8.43 -3.879 1 96.56 245 LEU A N 1
ATOM 1913 C CA . LEU A 1 245 ? -5.359 7.105 -3.281 1 96.56 245 LEU A CA 1
ATOM 1914 C C . LEU A 1 245 ? -3.975 6.57 -2.928 1 96.56 245 LEU A C 1
ATOM 1916 O O . LEU A 1 245 ? -3.773 6.031 -1.838 1 96.56 245 LEU A O 1
ATOM 1920 N N . TYR A 1 246 ? -3.039 6.719 -3.836 1 97.94 246 TYR A N 1
ATOM 1921 C CA . TYR A 1 246 ? -1.691 6.207 -3.609 1 97.94 246 TYR A CA 1
ATOM 1922 C C . TYR A 1 246 ? -1.037 6.906 -2.422 1 97.94 246 TYR A C 1
ATOM 1924 O O . TYR A 1 246 ? -0.363 6.262 -1.613 1 97.94 246 TYR A O 1
ATOM 1932 N N . GLY A 1 247 ? -1.315 8.172 -2.357 1 97.5 247 GLY A N 1
ATOM 1933 C CA . GLY A 1 247 ? -0.771 8.922 -1.236 1 97.5 247 GLY A CA 1
ATOM 1934 C C . GLY A 1 247 ? -1.312 8.461 0.105 1 97.5 247 GLY A C 1
ATOM 1935 O O . GLY A 1 247 ? -0.573 8.406 1.09 1 97.5 247 GLY A O 1
ATOM 1936 N N . ALA A 1 248 ? -2.578 8.203 0.141 1 95.75 248 ALA A N 1
ATOM 1937 C CA . ALA A 1 248 ? -3.186 7.707 1.373 1 95.75 248 ALA A CA 1
ATOM 1938 C C . ALA A 1 248 ? -2.523 6.406 1.823 1 95.75 248 ALA A C 1
ATOM 1940 O O . ALA A 1 248 ? -2.264 6.215 3.014 1 95.75 248 ALA A O 1
ATOM 1941 N N . ILE A 1 249 ? -2.254 5.574 0.913 1 97.06 249 ILE A N 1
ATOM 1942 C CA . ILE A 1 249 ? -1.675 4.266 1.202 1 97.06 249 ILE A CA 1
ATOM 1943 C C . ILE A 1 249 ? -0.225 4.434 1.65 1 97.06 249 ILE A C 1
ATOM 1945 O O . ILE A 1 249 ? 0.173 3.91 2.693 1 97.06 249 ILE A O 1
ATOM 1949 N N . VAL A 1 250 ? 0.515 5.215 0.901 1 97.75 250 VAL A N 1
ATOM 1950 C CA . VAL A 1 250 ? 1.938 5.41 1.157 1 97.75 250 VAL A CA 1
ATOM 1951 C C . VAL A 1 250 ? 2.131 6.148 2.479 1 97.75 250 VAL A C 1
ATOM 1953 O O . VAL A 1 250 ? 3.051 5.844 3.24 1 97.75 250 VAL A O 1
ATOM 1956 N N . ASP A 1 251 ? 1.243 7.074 2.744 1 96.5 251 ASP A N 1
ATOM 1957 C CA . ASP A 1 251 ? 1.282 7.828 3.996 1 96.5 251 ASP A CA 1
ATOM 1958 C C . ASP A 1 251 ? 1.136 6.898 5.199 1 96.5 251 ASP A C 1
ATOM 1960 O O . ASP A 1 251 ? 1.886 7.008 6.172 1 96.5 251 ASP A O 1
ATOM 1964 N N . ASN A 1 252 ? 0.197 6.094 5.145 1 96.44 252 ASN A N 1
ATOM 1965 C CA . ASN A 1 252 ? -0.068 5.18 6.25 1 96.44 252 ASN A CA 1
ATOM 1966 C C . ASN A 1 252 ? 1.056 4.16 6.414 1 96.44 252 ASN A C 1
ATOM 1968 O O . ASN A 1 252 ? 1.479 3.871 7.535 1 96.44 252 ASN A O 1
ATOM 1972 N N . LEU A 1 253 ? 1.509 3.648 5.27 1 97.19 253 LEU A N 1
ATOM 1973 C CA . LEU A 1 253 ? 2.635 2.721 5.309 1 97.19 253 LEU A CA 1
ATOM 1974 C C . LEU A 1 253 ? 3.85 3.369 5.965 1 97.19 253 LEU A C 1
ATOM 1976 O O . LEU A 1 253 ? 4.445 2.797 6.879 1 97.19 253 LEU A O 1
ATOM 1980 N N . ALA A 1 254 ? 4.191 4.562 5.527 1 96.81 254 ALA A N 1
ATOM 1981 C CA . ALA A 1 254 ? 5.352 5.285 6.051 1 96.81 254 ALA A CA 1
ATOM 1982 C C . ALA A 1 254 ? 5.203 5.555 7.547 1 96.81 254 ALA A C 1
ATOM 1984 O O . ALA A 1 254 ? 6.176 5.469 8.297 1 96.81 254 ALA A O 1
ATOM 1985 N N . SER A 1 255 ? 4 5.938 7.93 1 95.06 255 SER A N 1
ATOM 1986 C CA . SER A 1 255 ? 3.738 6.168 9.344 1 95.06 255 SER A CA 1
ATOM 1987 C C . SER A 1 255 ? 4.016 4.914 10.172 1 95.06 255 SER A C 1
ATOM 1989 O O . SER A 1 255 ? 4.543 5 11.281 1 95.06 255 SER A O 1
ATOM 1991 N N . GLY A 1 256 ? 3.674 3.787 9.625 1 94 256 GLY A N 1
ATOM 1992 C CA . GLY A 1 256 ? 3.943 2.529 10.305 1 94 256 GLY A CA 1
ATOM 1993 C C . GLY A 1 256 ? 5.422 2.246 10.469 1 94 256 GLY A C 1
ATOM 1994 O O . GLY A 1 256 ? 5.828 1.593 11.438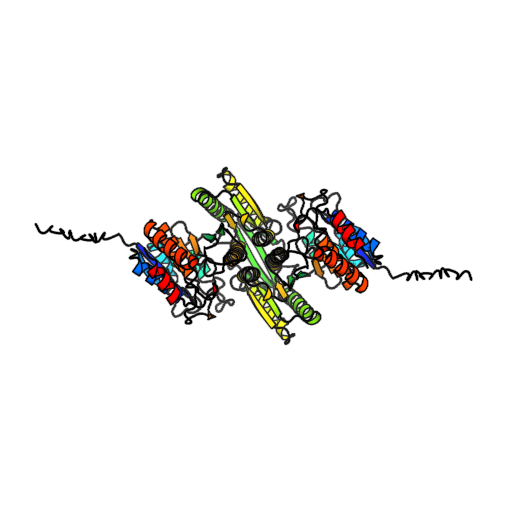 1 94 256 GLY A O 1
ATOM 1995 N N . LEU A 1 257 ? 6.23 2.754 9.578 1 95.12 257 LEU A N 1
ATOM 1996 C CA . LEU A 1 257 ? 7.672 2.518 9.594 1 95.12 257 LEU A CA 1
ATOM 1997 C C . LEU A 1 257 ? 8.336 3.277 10.742 1 95.12 257 LEU A C 1
ATOM 1999 O O . LEU A 1 257 ? 9.414 2.9 11.195 1 95.12 257 LEU A O 1
ATOM 2003 N N . VAL A 1 258 ? 7.699 4.363 11.242 1 93.88 258 VAL A N 1
ATOM 2004 C CA . VAL A 1 258 ? 8.414 5.23 12.172 1 93.88 258 VAL A CA 1
ATOM 2005 C C . VAL A 1 258 ? 7.727 5.207 13.531 1 93.88 258 VAL A C 1
ATOM 2007 O O . VAL A 1 258 ? 7.996 6.051 14.391 1 93.88 258 VAL A O 1
ATOM 2010 N N . GLY A 1 259 ? 6.797 4.383 13.695 1 89.19 259 GLY A N 1
ATOM 2011 C CA . GLY A 1 259 ? 6.25 4.246 15.039 1 89.19 259 GLY A CA 1
ATOM 2012 C C . GLY A 1 259 ? 4.734 4.285 15.07 1 89.19 259 GLY A C 1
ATOM 2013 O O . GLY A 1 259 ? 4.125 4.102 16.125 1 89.19 259 GLY A O 1
ATOM 2014 N N . GLY A 1 260 ? 4.129 4.668 13.984 1 87.75 260 GLY A N 1
ATOM 2015 C CA . GLY A 1 260 ? 2.68 4.594 13.906 1 87.75 260 GLY A CA 1
ATOM 2016 C C . GLY A 1 260 ? 2.023 5.941 13.695 1 87.75 260 GLY A C 1
ATOM 2017 O O . GLY A 1 260 ? 2.703 6.934 13.414 1 87.75 260 GLY A O 1
ATOM 2018 N N . ALA A 1 261 ? 0.693 5.926 13.898 1 84.12 261 ALA A N 1
ATOM 2019 C CA . ALA A 1 261 ? -0.126 7.102 13.609 1 84.12 261 ALA A CA 1
ATOM 2020 C C . ALA A 1 261 ? 0.092 8.195 14.656 1 84.12 261 ALA A C 1
ATOM 2022 O O . ALA A 1 261 ? -0.127 9.375 14.375 1 84.12 261 ALA A O 1
ATOM 2023 N N . GLY A 1 262 ? 0.603 7.895 15.734 1 87.06 262 GLY A N 1
ATOM 2024 C CA . GLY A 1 262 ? 0.688 8.828 16.859 1 87.06 262 GLY A CA 1
ATOM 2025 C C . GLY A 1 262 ? 1.896 9.734 16.781 1 87.06 262 GLY A C 1
ATOM 2026 O O . GLY A 1 262 ? 2.02 10.68 17.562 1 87.06 262 GLY A O 1
ATOM 2027 N N . VAL A 1 263 ? 2.697 9.586 15.773 1 91.62 263 VAL A N 1
ATOM 2028 C CA . VAL A 1 263 ? 3.938 10.352 15.844 1 91.62 263 VAL A CA 1
ATOM 2029 C C . VAL A 1 263 ? 4.145 11.117 14.539 1 91.62 263 VAL A C 1
ATOM 2031 O O . VAL A 1 263 ? 5.18 11.758 14.344 1 91.62 263 VAL A O 1
ATOM 2034 N N . VAL A 1 264 ? 3.23 11.062 13.688 1 94.56 264 VAL A N 1
ATOM 2035 C CA . VAL A 1 264 ? 3.412 11.688 12.383 1 94.56 264 VAL A CA 1
ATOM 2036 C C . VAL A 1 264 ? 2.4 12.82 12.203 1 94.56 264 VAL A C 1
ATOM 2038 O O . VAL A 1 264 ? 1.198 12.625 12.398 1 94.56 264 VAL A O 1
ATOM 2041 N N . ALA A 1 265 ? 2.891 13.969 11.859 1 95.75 265 ALA A N 1
ATOM 2042 C CA . ALA A 1 265 ? 2.037 15.125 11.609 1 95.75 265 ALA A CA 1
ATOM 2043 C C . ALA A 1 265 ? 2.039 15.5 10.133 1 95.75 265 ALA A C 1
ATOM 2045 O O . ALA A 1 265 ? 3.01 15.234 9.422 1 95.75 265 ALA A O 1
ATOM 2046 N N . GLY A 1 266 ? 0.924 16.078 9.68 1 96.25 266 GLY A N 1
ATOM 2047 C CA . GLY A 1 266 ? 0.789 16.516 8.297 1 96.25 266 GLY A CA 1
ATOM 2048 C C . GLY A 1 266 ? 0.157 17.891 8.18 1 96.25 266 GLY A C 1
ATOM 2049 O O . GLY A 1 266 ? -0.107 18.562 9.18 1 96.25 266 GLY A O 1
ATOM 2050 N N . ALA A 1 267 ? 0.051 18.359 7.008 1 97.88 267 ALA A N 1
ATOM 2051 C CA . ALA A 1 267 ? -0.585 19.625 6.676 1 97.88 267 ALA A CA 1
ATOM 2052 C C . ALA A 1 267 ? -1.166 19.594 5.266 1 97.88 267 ALA A C 1
ATOM 2054 O O . ALA A 1 267 ? -0.576 19 4.355 1 97.88 267 ALA A O 1
ATOM 2055 N N . SER A 1 268 ? -2.295 20.172 5.137 1 98.12 268 SER A N 1
ATOM 2056 C CA . SER A 1 268 ? -2.928 20.359 3.834 1 98.12 268 SER A CA 1
ATOM 2057 C C . SER A 1 268 ? -2.945 21.828 3.428 1 98.12 268 SER A C 1
ATOM 2059 O O . SER A 1 268 ? -3.359 22.688 4.207 1 98.12 268 SER A O 1
ATOM 2061 N N . TYR A 1 269 ? -2.539 22.062 2.246 1 98.25 269 TYR A N 1
ATOM 2062 C CA . TYR A 1 269 ? -2.34 23.438 1.793 1 98.25 269 TYR A CA 1
ATOM 2063 C C . TYR A 1 269 ? -3.32 23.781 0.682 1 98.25 269 TYR A C 1
ATOM 2065 O O . TYR A 1 269 ? -3.613 22.969 -0.184 1 98.25 269 TYR A O 1
ATOM 2073 N N . SER A 1 270 ? -3.875 24.938 0.75 1 97.44 270 SER A N 1
ATOM 2074 C CA . SER A 1 270 ? -4.496 25.641 -0.363 1 97.44 270 SER A CA 1
ATOM 2075 C C . SER A 1 270 ? -3.695 26.891 -0.739 1 97.44 270 SER A C 1
ATOM 2077 O O . SER A 1 270 ? -2.594 27.109 -0.227 1 97.44 270 SER A O 1
ATOM 2079 N N . ALA A 1 271 ? -4.219 27.625 -1.743 1 94.06 271 ALA A N 1
ATOM 2080 C CA . ALA A 1 271 ? -3.557 28.875 -2.096 1 94.06 271 ALA A CA 1
ATOM 2081 C C . ALA A 1 271 ? -3.637 29.875 -0.95 1 94.06 271 ALA A C 1
ATOM 2083 O O . ALA A 1 271 ? -2.736 30.703 -0.777 1 94.06 271 ALA A O 1
ATOM 2084 N N . ASP A 1 272 ? -4.641 29.688 -0.026 1 93.88 272 ASP A N 1
ATOM 2085 C CA . ASP A 1 272 ? -4.918 30.781 0.895 1 93.88 272 ASP A CA 1
ATOM 2086 C C . ASP A 1 272 ? -4.863 30.312 2.346 1 93.88 272 ASP A C 1
ATOM 2088 O O . ASP A 1 272 ? -4.836 31.125 3.27 1 93.88 272 ASP A O 1
ATOM 2092 N N . ALA A 1 273 ? -4.902 29 2.521 1 97.19 273 ALA A N 1
ATOM 2093 C CA 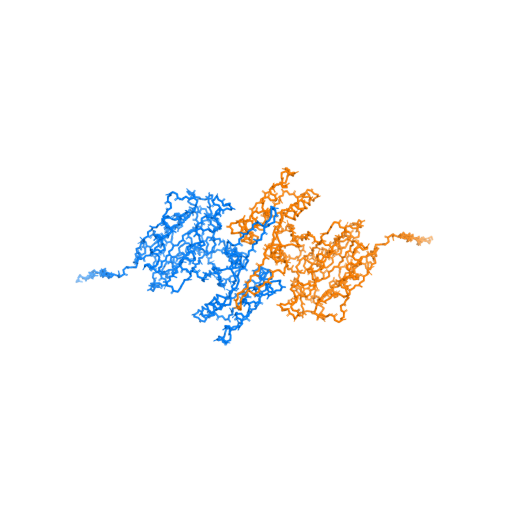. ALA A 1 273 ? -4.988 28.516 3.896 1 97.19 273 ALA A CA 1
ATOM 2094 C C . ALA A 1 273 ? -4.215 27.219 4.07 1 97.19 273 ALA A C 1
ATOM 2096 O O . ALA A 1 273 ? -3.916 26.531 3.09 1 97.19 273 ALA A O 1
ATOM 2097 N N . VAL A 1 274 ? -3.881 26.922 5.297 1 98.38 274 VAL A N 1
ATOM 2098 C CA . VAL A 1 274 ? -3.209 25.672 5.648 1 98.38 274 VAL A CA 1
ATOM 2099 C C . VAL A 1 274 ? -3.934 25.016 6.816 1 98.38 274 VAL A C 1
ATOM 2101 O O . VAL A 1 274 ? -4.312 25.688 7.781 1 98.38 274 VAL A O 1
ATOM 2104 N N . VAL A 1 275 ? -4.164 23.734 6.672 1 98.38 275 VAL A N 1
ATOM 2105 C CA . VAL A 1 275 ? -4.777 22.938 7.734 1 98.38 275 VAL A CA 1
ATOM 2106 C C . VAL A 1 275 ? -3.787 21.891 8.227 1 98.38 275 VAL A C 1
ATOM 2108 O O . VAL A 1 275 ? -3.432 20.969 7.492 1 98.38 275 VAL A O 1
ATOM 2111 N N . PHE A 1 276 ? -3.369 22.016 9.453 1 98.25 276 PHE A N 1
ATOM 2112 C CA . PHE A 1 276 ? -2.475 21.047 10.078 1 98.25 276 PHE A CA 1
ATOM 2113 C C . PHE A 1 276 ? -3.266 19.922 10.719 1 98.25 276 PHE A C 1
ATOM 2115 O O . PHE A 1 276 ? -4.223 20.156 11.453 1 98.25 276 PHE A O 1
ATOM 2122 N N . GLU A 1 277 ? -2.918 18.734 10.414 1 96.94 277 GLU A N 1
ATOM 2123 C CA . GLU A 1 277 ? -3.6 17.562 10.938 1 96.94 277 GLU A CA 1
ATOM 2124 C C . GLU A 1 277 ? -2.641 16.375 11.047 1 96.94 277 GLU A C 1
ATOM 2126 O O . GLU A 1 277 ? -1.619 16.328 10.359 1 96.94 277 GLU A O 1
ATOM 2131 N N . PRO A 1 278 ? -2.98 15.43 11.945 1 94.19 278 PRO A N 1
ATOM 2132 C CA . PRO A 1 278 ? -2.139 14.234 12.008 1 94.19 278 PRO A CA 1
ATOM 2133 C C . PRO A 1 278 ? -1.99 13.555 10.648 1 94.19 278 PRO A C 1
ATOM 2135 O O . PRO A 1 278 ? -2.916 13.586 9.828 1 94.19 278 PRO A O 1
ATOM 2138 N N . GLY A 1 279 ? -0.85 12.961 10.438 1 88.94 279 GLY A N 1
ATOM 2139 C CA . GLY A 1 279 ? -0.507 12.391 9.141 1 88.94 279 GLY A CA 1
ATOM 2140 C C . GLY A 1 279 ? -1.296 11.141 8.812 1 88.94 279 GLY A C 1
ATOM 2141 O O . GLY A 1 279 ? -1.491 10.812 7.645 1 88.94 279 GLY A O 1
ATOM 2142 N N . ALA A 1 280 ? -1.567 10.375 9.727 1 82.06 280 ALA A N 1
ATOM 2143 C CA . ALA A 1 280 ? -2.418 9.203 9.531 1 82.06 280 ALA A CA 1
ATOM 2144 C C . ALA A 1 280 ? -3.793 9.414 10.164 1 82.06 280 ALA A C 1
ATOM 2146 O O . ALA A 1 280 ? -3.898 9.898 11.289 1 82.06 280 ALA A O 1
ATOM 2147 N N . ARG A 1 281 ? -4.801 9.031 9.484 1 76.19 281 ARG A N 1
ATOM 2148 C CA . ARG A 1 281 ? -6.168 9.383 9.844 1 76.19 281 ARG A CA 1
ATOM 2149 C C . ARG A 1 281 ? -6.828 8.273 10.656 1 76.19 281 ARG A C 1
ATOM 2151 O O . ARG A 1 281 ? -7.84 7.711 10.234 1 76.19 281 ARG A O 1
ATOM 2158 N N . HIS A 1 282 ? -6.289 8.078 11.781 1 79.38 282 HIS A N 1
ATOM 2159 C CA . HIS A 1 282 ? -6.84 7.094 12.711 1 79.38 282 HIS A CA 1
ATOM 2160 C C . HIS A 1 282 ? -7.445 7.766 13.938 1 79.38 282 HIS A C 1
ATOM 2162 O O . HIS A 1 282 ? -6.754 8.5 14.648 1 79.38 282 HIS A O 1
ATOM 2168 N N . ILE A 1 283 ? -8.617 7.441 14.188 1 75.75 283 ILE A N 1
ATOM 2169 C CA . ILE A 1 283 ? -9.312 8.133 15.266 1 75.75 283 ILE A CA 1
ATOM 2170 C C . ILE A 1 283 ? -9.102 7.391 16.578 1 75.75 283 ILE A C 1
ATOM 2172 O O . ILE A 1 283 ? -9.414 7.914 17.656 1 75.75 283 ILE A O 1
ATOM 2176 N N . PHE A 1 284 ? -8.633 6.191 16.516 1 76.38 284 PHE A N 1
ATOM 2177 C CA . PHE A 1 284 ? -8.367 5.391 17.703 1 76.38 284 PHE A CA 1
ATOM 2178 C C . PHE A 1 284 ? -9.555 5.426 18.656 1 76.38 284 PHE A C 1
ATOM 2180 O O . PHE A 1 284 ? -9.398 5.75 19.844 1 76.38 284 PHE A O 1
ATOM 2187 N N . ALA A 1 285 ? -10.688 5.074 18.219 1 76.25 285 ALA A N 1
ATOM 2188 C CA . ALA A 1 285 ? -11.961 5.227 18.906 1 76.25 285 ALA A CA 1
ATOM 2189 C C . ALA A 1 285 ? -11.969 4.457 20.234 1 76.25 285 ALA A C 1
ATOM 2191 O O . ALA A 1 285 ? -12.523 4.922 21.219 1 76.25 285 ALA A O 1
ATOM 2192 N N . GLN A 1 286 ? -11.32 3.363 20.297 1 80 286 GLN A N 1
ATOM 2193 C CA . GLN A 1 286 ? -11.352 2.486 21.469 1 80 286 GLN A CA 1
ATOM 2194 C C . GLN A 1 286 ? -10.594 3.105 22.641 1 80 286 GLN A C 1
ATOM 2196 O O . GLN A 1 286 ? -10.734 2.66 23.781 1 80 286 GLN A O 1
ATOM 2201 N N . ALA A 1 287 ? -9.891 4.133 22.375 1 83.75 287 ALA A N 1
ATOM 2202 C CA . ALA A 1 287 ? -9.055 4.727 23.422 1 83.75 287 ALA A CA 1
ATOM 2203 C C . ALA A 1 287 ? -9.695 5.988 23.984 1 83.75 287 ALA A C 1
ATOM 2205 O O . ALA A 1 287 ? -9.172 6.59 24.922 1 83.75 287 ALA A O 1
ATOM 2206 N N . VAL A 1 288 ? -10.906 6.309 23.531 1 85.25 288 VAL A N 1
ATOM 2207 C CA . VAL A 1 288 ? -11.555 7.539 23.969 1 85.25 288 VAL A CA 1
ATOM 2208 C C . VAL A 1 288 ? -11.812 7.48 25.469 1 85.25 288 VAL A C 1
ATOM 2210 O O . VAL A 1 288 ? -12.32 6.48 25.984 1 85.25 288 VAL A O 1
ATOM 2213 N N . GLY A 1 289 ? -11.406 8.477 26.141 1 85.81 289 GLY A N 1
ATOM 2214 C CA . GLY A 1 289 ? -11.695 8.602 27.562 1 85.81 289 GLY A CA 1
ATOM 2215 C C . GLY A 1 289 ? -10.758 7.785 28.422 1 85.81 289 GLY A C 1
ATOM 2216 O O . GLY A 1 289 ? -10.859 7.809 29.656 1 85.81 289 GLY A O 1
ATOM 2217 N N . LYS A 1 290 ? -9.781 7.133 27.859 1 90.75 290 LYS A N 1
ATOM 2218 C CA . LYS A 1 290 ? -8.914 6.23 28.609 1 90.75 290 LYS A CA 1
ATOM 2219 C C . LYS A 1 290 ? -7.582 6.891 28.938 1 90.75 290 LYS A C 1
ATOM 2221 O O . LYS A 1 290 ? -6.766 6.328 29.672 1 90.75 290 LYS A O 1
ATOM 2226 N N . ASN A 1 291 ? -7.355 8.039 28.422 1 93.81 291 ASN A N 1
ATOM 2227 C CA . ASN A 1 291 ? -6.145 8.789 28.734 1 93.81 291 ASN A CA 1
ATOM 2228 C C . ASN A 1 291 ? -4.887 8.023 28.344 1 93.81 291 ASN A C 1
ATOM 2230 O O . ASN A 1 291 ? -3.918 7.973 29.094 1 93.81 291 ASN A O 1
ATOM 2234 N N . VAL A 1 292 ? -4.93 7.395 27.172 1 92.94 292 VAL A N 1
ATOM 2235 C CA . VAL A 1 292 ? -3.795 6.574 26.75 1 92.94 292 VAL A CA 1
ATOM 2236 C C . VAL A 1 292 ? -3.283 7.047 25.391 1 92.94 292 VAL A C 1
ATOM 2238 O O . VAL A 1 292 ? -2.262 6.555 24.906 1 92.94 292 VAL A O 1
ATOM 2241 N N . ALA A 1 293 ? -3.93 8 24.781 1 93.38 293 ALA A N 1
ATOM 2242 C CA . ALA A 1 293 ? -3.584 8.445 23.438 1 93.38 293 ALA A CA 1
ATOM 2243 C C . ALA A 1 293 ? -2.273 9.227 23.438 1 93.38 293 ALA A C 1
ATOM 2245 O O . ALA A 1 293 ? -2.023 10.031 24.328 1 93.38 293 ALA A O 1
ATOM 2246 N N . ASN A 1 294 ? -1.406 8.969 22.531 1 94.31 294 ASN A N 1
ATOM 2247 C CA . ASN A 1 294 ? -0.147 9.68 22.328 1 94.31 294 ASN A CA 1
ATOM 2248 C C . ASN A 1 294 ? -0.368 11.039 21.672 1 94.31 294 ASN A C 1
ATOM 2250 O O . ASN A 1 294 ? -0.793 11.117 20.516 1 94.31 294 ASN A O 1
ATOM 2254 N N . PRO A 1 295 ? -0.037 12.102 22.359 1 96.19 295 PRO A N 1
ATOM 2255 C CA . PRO A 1 295 ? -0.343 13.422 21.812 1 96.19 295 PRO A CA 1
ATOM 2256 C C . PRO A 1 295 ? 0.756 13.945 20.891 1 96.19 295 PRO A C 1
ATOM 2258 O O . PRO A 1 295 ? 0.663 15.062 20.375 1 96.19 295 PRO A O 1
ATOM 2261 N N . THR A 1 296 ? 1.761 13.211 20.578 1 96.44 296 THR A N 1
ATOM 2262 C CA . THR A 1 296 ? 2.951 13.656 19.875 1 96.44 296 THR A CA 1
ATOM 2263 C C . THR A 1 296 ? 2.582 14.211 18.5 1 96.44 296 THR A C 1
ATOM 2265 O O . THR A 1 296 ? 3.021 15.297 18.125 1 96.44 296 THR A O 1
ATOM 2268 N N . ALA A 1 297 ? 1.78 13.469 17.75 1 96.12 297 ALA A N 1
ATOM 2269 C CA . ALA A 1 297 ? 1.414 13.906 16.391 1 96.12 297 ALA A CA 1
ATOM 2270 C C . ALA A 1 297 ? 0.708 15.258 16.438 1 96.12 297 ALA A C 1
ATOM 2272 O O . ALA A 1 297 ? 0.999 16.141 15.617 1 96.12 297 ALA A O 1
ATOM 2273 N N . MET A 1 298 ? -0.201 15.445 17.359 1 97.12 298 MET A N 1
ATOM 2274 C CA . MET A 1 298 ? -0.946 16.703 17.469 1 97.12 298 MET A CA 1
ATOM 2275 C C . MET A 1 298 ? -0.029 17.844 17.891 1 97.12 298 MET A C 1
ATOM 2277 O O . MET A 1 298 ? -0.138 18.953 17.375 1 97.12 298 MET A O 1
ATOM 2281 N N . LEU A 1 299 ? 0.838 17.594 18.828 1 98.06 299 LEU A N 1
ATOM 2282 C CA . LEU A 1 299 ? 1.801 18.594 19.25 1 98.06 299 LEU A CA 1
ATOM 2283 C C . LEU A 1 299 ? 2.701 19.016 18.094 1 98.06 299 LEU A C 1
ATOM 2285 O O . LEU A 1 299 ? 3.02 20.203 17.953 1 98.06 299 LEU A O 1
ATOM 2289 N N . MET A 1 300 ? 3.039 18.016 17.312 1 97.19 300 MET A N 1
ATOM 2290 C CA . MET A 1 300 ? 3.871 18.312 16.156 1 97.19 300 MET A CA 1
ATOM 2291 C C . MET A 1 300 ? 3.104 19.156 15.141 1 97.19 300 MET A C 1
ATOM 2293 O O . MET A 1 300 ? 3.691 19.984 14.453 1 97.19 300 MET A O 1
ATOM 2297 N N . CYS A 1 301 ? 1.829 18.938 15 1 97.69 301 CYS A N 1
ATOM 2298 C CA . CYS A 1 301 ? 1.006 19.812 14.188 1 97.69 301 CYS A CA 1
ATOM 2299 C C . CYS A 1 301 ? 1.098 21.266 14.68 1 97.69 301 CYS A C 1
ATOM 2301 O O . CYS A 1 301 ? 1.206 22.188 13.875 1 97.69 301 CYS A O 1
ATOM 2303 N N . GLY A 1 302 ? 1.071 21.406 15.961 1 98.12 302 GLY A N 1
ATOM 2304 C CA . GLY A 1 302 ? 1.216 22.719 16.547 1 98.12 302 GLY A CA 1
ATOM 2305 C C . GLY A 1 302 ? 2.543 23.375 16.234 1 98.12 302 GLY A C 1
ATOM 2306 O O . GLY A 1 302 ? 2.586 24.562 15.875 1 98.12 302 GLY A O 1
ATOM 2307 N N . THR A 1 303 ? 3.598 22.625 16.359 1 97.69 303 THR A N 1
ATOM 2308 C CA . THR A 1 303 ? 4.922 23.172 16.078 1 97.69 303 THR A CA 1
ATOM 2309 C C . THR A 1 303 ? 5.035 23.578 14.609 1 97.69 303 THR A C 1
ATOM 2311 O O . THR A 1 303 ? 5.637 24.609 14.289 1 97.69 303 THR A O 1
ATOM 2314 N N . LYS A 1 304 ? 4.453 22.781 13.742 1 97.25 304 LYS A N 1
ATOM 2315 C CA . LYS A 1 304 ? 4.441 23.125 12.32 1 97.25 304 LYS A CA 1
ATOM 2316 C C . LYS A 1 304 ? 3.66 24.406 12.078 1 97.25 304 LYS A C 1
ATOM 2318 O O . LYS A 1 304 ? 4.051 25.219 11.242 1 97.25 304 LYS A O 1
ATOM 2323 N N . MET A 1 305 ? 2.57 24.516 12.719 1 98.12 305 MET A N 1
ATOM 2324 C CA . MET A 1 305 ? 1.741 25.719 12.586 1 98.12 305 MET A CA 1
ATOM 2325 C C . MET A 1 305 ? 2.494 26.953 13.062 1 98.12 305 MET A C 1
ATOM 2327 O O . MET A 1 305 ? 2.467 28 12.398 1 98.12 305 MET A O 1
ATOM 2331 N N . LEU A 1 306 ? 3.191 26.859 14.156 1 98 306 LEU A N 1
ATOM 2332 C CA . LEU A 1 306 ? 3.955 27.984 14.695 1 98 306 LEU A CA 1
ATOM 2333 C C . LEU A 1 306 ? 5.039 28.422 13.719 1 98 306 LEU A C 1
ATOM 2335 O O . LEU A 1 306 ? 5.262 29.625 13.531 1 98 306 LEU A O 1
ATOM 2339 N N . ARG A 1 307 ? 5.68 27.453 13.133 1 96.44 307 ARG A N 1
ATOM 2340 C CA . ARG A 1 307 ? 6.672 27.797 12.125 1 96.44 307 ARG A CA 1
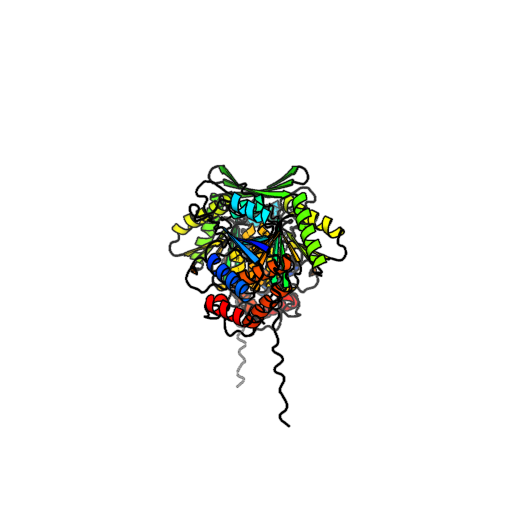ATOM 2341 C C . ARG A 1 307 ? 6.023 28.5 10.93 1 96.44 307 ARG A C 1
ATOM 2343 O O . ARG A 1 307 ? 6.582 29.453 10.391 1 96.44 307 ARG A O 1
ATOM 2350 N N . HIS A 1 308 ? 4.906 28.062 10.578 1 96.31 308 HIS A N 1
ATOM 2351 C CA . HIS A 1 308 ? 4.191 28.609 9.43 1 96.31 308 HIS A CA 1
ATOM 2352 C C . HIS A 1 308 ? 3.791 30.062 9.664 1 96.31 308 HIS A C 1
ATOM 2354 O O . HIS A 1 308 ? 3.82 30.875 8.734 1 96.31 308 HIS A O 1
ATOM 2360 N N . ILE A 1 309 ? 3.461 30.406 10.883 1 96.25 309 ILE A N 1
ATOM 2361 C CA . ILE A 1 309 ? 2.996 31.766 11.164 1 96.25 309 ILE A CA 1
ATOM 2362 C C . ILE A 1 309 ? 4.156 32.594 11.68 1 96.25 309 ILE A C 1
ATOM 2364 O O . ILE A 1 309 ? 3.945 33.594 12.375 1 96.25 309 ILE A O 1
ATOM 2368 N N . ASN A 1 310 ? 5.375 32.156 11.516 1 95.44 310 ASN A N 1
ATOM 2369 C CA . ASN A 1 310 ? 6.621 32.875 11.758 1 95.44 310 ASN A CA 1
ATOM 2370 C C . ASN A 1 310 ? 6.871 33.062 13.25 1 95.44 310 ASN A C 1
ATOM 2372 O O . ASN A 1 310 ? 7.219 34.156 13.688 1 95.44 310 ASN A O 1
ATOM 2376 N N . LEU A 1 311 ? 6.547 32.031 13.992 1 96.38 311 LEU A N 1
ATOM 2377 C CA . LEU A 1 311 ? 6.91 31.938 15.398 1 96.38 311 LEU A CA 1
ATOM 2378 C C . LEU A 1 311 ? 7.852 30.766 15.648 1 96.38 311 LEU A C 1
ATOM 2380 O O . LEU A 1 311 ? 7.562 29.891 16.469 1 96.38 311 LEU A O 1
ATOM 2384 N N . PRO A 1 312 ? 9.023 30.781 14.992 1 96.12 312 PRO A N 1
ATOM 2385 C CA . PRO A 1 312 ? 9.93 29.641 15.023 1 96.12 312 PRO A CA 1
ATOM 2386 C C . PRO A 1 312 ? 10.508 29.375 16.406 1 96.12 312 PRO A C 1
ATOM 2388 O O . PRO A 1 312 ? 10.789 28.234 16.75 1 96.12 312 PRO A O 1
ATOM 2391 N N . THR A 1 313 ? 10.688 30.391 17.188 1 96.88 313 THR A N 1
ATOM 2392 C CA . THR A 1 313 ? 11.266 30.203 18.516 1 96.88 313 THR A CA 1
ATOM 2393 C C . THR A 1 313 ? 10.359 29.344 19.391 1 96.88 313 THR A C 1
ATOM 2395 O O . THR A 1 313 ? 10.828 28.422 20.062 1 96.88 313 THR A O 1
ATOM 2398 N N . TYR A 1 314 ? 9.07 29.719 19.344 1 97 314 TYR A N 1
ATOM 2399 C CA . TYR A 1 314 ? 8.109 28.922 20.094 1 97 314 TYR A CA 1
ATOM 2400 C C . TYR A 1 314 ? 8.07 27.484 19.578 1 97 314 TYR A C 1
ATOM 2402 O O . TYR A 1 314 ? 8.008 26.547 20.359 1 97 314 TYR A O 1
ATOM 2410 N N . SER A 1 315 ? 8.07 27.297 18.266 1 97.75 315 SER A N 1
ATOM 2411 C CA . SER A 1 315 ? 8.078 25.984 17.641 1 97.75 315 SER A CA 1
ATOM 2412 C C . SER A 1 315 ? 9.266 25.156 18.109 1 97.75 315 SER A C 1
ATOM 2414 O O . SER A 1 315 ? 9.109 24 18.484 1 97.75 315 SER A O 1
ATOM 2416 N N . GLU A 1 316 ? 10.43 25.734 18.141 1 97.56 316 GLU A N 1
ATOM 2417 C CA . GLU A 1 316 ? 11.664 25.047 18.5 1 97.56 316 GLU A CA 1
ATOM 2418 C C . GLU A 1 316 ? 11.648 24.625 19.969 1 97.56 316 GLU A C 1
ATOM 2420 O O . GLU A 1 316 ? 12.102 23.531 20.312 1 97.56 316 GLU A O 1
ATOM 2425 N N . VAL A 1 317 ? 11.164 25.531 20.812 1 97.88 317 VAL A N 1
ATOM 2426 C CA . VAL A 1 317 ? 11.109 25.25 22.234 1 97.88 317 VAL A CA 1
ATOM 2427 C C . VAL A 1 317 ? 10.242 24.016 22.484 1 97.88 317 VAL A C 1
ATOM 2429 O O . VAL A 1 317 ? 10.633 23.109 23.219 1 97.88 317 VAL A O 1
ATOM 2432 N N . ILE A 1 318 ? 9.141 23.984 21.859 1 98.25 318 ILE A N 1
ATOM 2433 C CA . ILE A 1 318 ? 8.211 22.875 22.062 1 98.25 318 ILE A CA 1
ATOM 2434 C C . ILE A 1 318 ? 8.758 21.609 21.422 1 98.25 318 ILE A C 1
ATOM 2436 O O . ILE A 1 318 ? 8.711 20.531 22.016 1 98.25 318 ILE A O 1
ATOM 2440 N N . GLN A 1 319 ? 9.289 21.703 20.203 1 97.38 319 GLN A N 1
ATOM 2441 C CA . GLN A 1 319 ? 9.875 20.562 19.5 1 97.38 319 GLN A CA 1
ATOM 2442 C C . GLN A 1 319 ? 11.016 19.938 20.312 1 97.38 319 GLN A C 1
ATOM 2444 O O . GLN A 1 319 ? 11.117 18.719 20.406 1 97.38 319 GLN A O 1
ATOM 2449 N N . ASN A 1 320 ? 11.844 20.781 20.828 1 97.62 320 ASN A N 1
ATOM 2450 C CA . ASN A 1 320 ? 12.953 20.297 21.625 1 97.62 320 ASN A CA 1
ATOM 2451 C C . ASN A 1 320 ? 12.461 19.594 22.891 1 97.62 320 ASN A C 1
ATOM 2453 O O . ASN A 1 320 ? 13.055 18.594 23.312 1 97.62 320 ASN A O 1
ATOM 2457 N N . ALA A 1 321 ? 11.43 20.172 23.484 1 98.19 321 ALA A N 1
ATOM 2458 C CA . ALA A 1 321 ? 10.844 19.547 24.672 1 98.19 321 ALA A CA 1
ATOM 2459 C C . ALA A 1 321 ? 10.312 18.156 24.344 1 98.19 321 ALA A C 1
ATOM 2461 O O . ALA A 1 321 ? 10.523 17.203 25.094 1 98.19 321 ALA A O 1
ATOM 2462 N N . ILE A 1 322 ? 9.602 18.016 23.219 1 97.44 322 ILE A N 1
ATOM 2463 C CA . ILE A 1 322 ? 9.086 16.734 22.766 1 97.44 322 ILE A CA 1
ATOM 2464 C C . ILE A 1 322 ? 10.242 15.75 22.562 1 97.44 322 ILE A C 1
ATOM 2466 O O . ILE A 1 322 ? 10.203 14.625 23.062 1 97.44 322 ILE A O 1
ATOM 2470 N N . ASN A 1 323 ? 11.281 16.188 21.875 1 96.69 323 ASN A N 1
ATOM 2471 C CA . ASN A 1 323 ? 12.438 15.359 21.578 1 96.69 323 ASN A CA 1
ATOM 2472 C C . ASN A 1 323 ? 13.117 14.875 22.859 1 96.69 323 ASN A C 1
ATOM 2474 O O . ASN A 1 323 ? 13.547 13.727 22.953 1 96.69 323 ASN A O 1
ATOM 2478 N N . GLN A 1 324 ? 13.188 15.766 23.75 1 97.25 324 GLN A N 1
ATOM 2479 C CA . GLN A 1 324 ? 13.852 15.43 25.016 1 97.25 324 GLN A CA 1
ATOM 2480 C C . GLN A 1 324 ? 13.078 14.352 25.766 1 97.25 324 GLN A C 1
ATOM 2482 O O . GLN A 1 324 ? 13.672 13.406 26.281 1 97.25 324 GLN A O 1
ATOM 2487 N N . VAL A 1 325 ? 11.805 14.516 25.844 1 97.5 325 VAL A N 1
ATOM 2488 C CA . VAL A 1 325 ? 10.977 13.539 26.547 1 97.5 325 VAL A CA 1
ATOM 2489 C C . VAL A 1 325 ? 11.094 12.18 25.859 1 97.5 325 VAL A C 1
ATOM 2491 O O . VAL A 1 325 ? 11.219 11.148 26.516 1 97.5 325 VAL A O 1
ATOM 2494 N N . LEU A 1 326 ? 11.086 12.156 24.531 1 95.81 326 LEU A N 1
ATOM 2495 C CA . LEU A 1 326 ? 11.188 10.914 23.766 1 95.81 326 LEU A CA 1
ATOM 2496 C C . LEU A 1 326 ? 12.562 10.273 23.969 1 95.81 326 LEU A C 1
ATOM 2498 O O . LEU A 1 326 ? 12.664 9.055 24.125 1 95.81 326 LEU A O 1
ATOM 2502 N N . LYS A 1 327 ? 13.578 11.055 23.953 1 95.5 327 LYS A N 1
ATOM 2503 C CA . LYS A 1 327 ? 14.945 10.57 24.094 1 95.5 327 LYS A CA 1
ATOM 2504 C C . LYS A 1 327 ? 15.164 9.953 25.484 1 95.5 327 LYS A C 1
ATOM 2506 O O . LYS A 1 327 ? 15.836 8.938 25.609 1 95.5 327 LYS A O 1
ATOM 2511 N N . ASP A 1 328 ? 14.625 10.648 26.484 1 95.44 328 ASP A N 1
ATOM 2512 C CA . ASP A 1 328 ? 14.758 10.148 27.844 1 95.44 328 ASP A CA 1
ATOM 2513 C C . ASP A 1 328 ? 14.086 8.781 28 1 95.44 328 ASP A C 1
ATOM 2515 O O . ASP A 1 328 ? 14.562 7.934 28.75 1 95.44 328 ASP A O 1
ATOM 2519 N N . GLY A 1 329 ? 12.977 8.602 27.406 1 93.81 329 GLY A N 1
ATOM 2520 C CA . GLY A 1 329 ? 12.305 7.312 27.344 1 93.81 329 GLY A CA 1
ATOM 2521 C C . GLY A 1 329 ? 11.672 6.914 28.672 1 93.81 329 GLY A C 1
ATOM 2522 O O . GLY A 1 329 ? 11.242 5.77 28.844 1 93.81 329 GLY A O 1
ATOM 2523 N N . LYS A 1 330 ? 11.594 7.812 29.594 1 94.5 330 LYS A N 1
ATOM 2524 C CA . LYS A 1 330 ? 11.023 7.516 30.906 1 94.5 330 LYS A CA 1
ATOM 2525 C C . LYS A 1 330 ? 9.5 7.551 30.859 1 94.5 330 LYS A C 1
ATOM 2527 O O . LYS A 1 330 ? 8.836 6.738 31.5 1 94.5 330 LYS A O 1
ATOM 2532 N N . ILE A 1 331 ? 8.977 8.547 30.219 1 96.06 331 ILE A N 1
ATOM 2533 C CA . ILE A 1 331 ? 7.535 8.703 30.078 1 96.06 331 ILE A CA 1
ATOM 2534 C C . ILE A 1 331 ? 7.125 8.391 28.641 1 96.06 331 ILE A C 1
ATOM 2536 O O . ILE A 1 331 ? 7.348 9.195 27.734 1 96.06 331 ILE A O 1
ATOM 2540 N N . ARG A 1 332 ? 6.527 7.227 28.469 1 93.62 332 ARG A N 1
ATOM 2541 C CA . ARG A 1 332 ? 6.09 6.773 27.141 1 93.62 332 ARG A CA 1
ATOM 2542 C C . ARG A 1 332 ? 4.664 6.238 27.203 1 93.62 332 ARG A C 1
ATOM 2544 O O . ARG A 1 332 ? 4.277 5.57 28.156 1 93.62 332 ARG A O 1
ATOM 2551 N N . THR A 1 333 ? 3.916 6.656 26.172 1 94.12 333 THR A N 1
ATOM 2552 C CA . THR A 1 333 ? 2.572 6.102 26.062 1 94.12 333 THR A CA 1
ATOM 2553 C C . THR A 1 333 ? 2.621 4.652 25.594 1 94.12 333 THR A C 1
ATOM 2555 O O . THR A 1 333 ? 3.686 4.148 25.219 1 94.12 333 THR A O 1
ATOM 2558 N N . LYS A 1 334 ? 1.491 4.008 25.594 1 89.94 334 LYS A N 1
ATOM 2559 C CA . LYS A 1 334 ? 1.393 2.58 25.312 1 89.94 334 LYS A CA 1
ATOM 2560 C C . LYS A 1 334 ? 1.878 2.266 23.906 1 89.94 334 LYS A C 1
ATOM 2562 O O . LYS A 1 334 ? 2.549 1.255 23.672 1 89.94 334 LYS A O 1
ATOM 2567 N N . ASP A 1 335 ? 1.527 3.035 22.969 1 87.19 335 ASP A N 1
ATOM 2568 C CA . ASP A 1 335 ? 1.903 2.795 21.578 1 87.19 335 ASP A CA 1
ATOM 2569 C C . ASP A 1 335 ? 3.418 2.877 21.391 1 87.19 335 ASP A C 1
ATOM 2571 O O . ASP A 1 335 ? 3.967 2.303 20.453 1 87.19 335 ASP A O 1
ATOM 2575 N N . LEU A 1 336 ? 4.059 3.549 22.297 1 90.88 336 LEU A N 1
ATOM 2576 C CA . LEU A 1 336 ? 5.508 3.674 22.234 1 90.88 336 LEU A CA 1
ATOM 2577 C C . LEU A 1 336 ? 6.18 2.664 23.172 1 90.88 336 LEU A C 1
ATOM 2579 O O . LEU A 1 336 ? 7.379 2.762 23.438 1 90.88 336 LEU A O 1
ATOM 2583 N N . GLY A 1 337 ? 5.414 1.82 23.75 1 87.94 337 GLY A N 1
ATOM 2584 C CA . GLY A 1 337 ? 5.965 0.753 24.578 1 87.94 337 GLY A CA 1
ATOM 2585 C C . GLY A 1 337 ? 5.945 1.066 26.047 1 87.94 337 GLY A C 1
ATOM 2586 O O . GLY A 1 337 ? 6.59 0.381 26.844 1 87.94 337 GLY A O 1
ATOM 2587 N N . GLY A 1 338 ? 5.254 2.115 26.375 1 92.19 338 GLY A N 1
ATOM 2588 C CA . GLY A 1 338 ? 5.18 2.471 27.781 1 92.19 338 GLY A CA 1
ATOM 2589 C C . GLY A 1 338 ? 3.789 2.309 28.359 1 92.19 338 GLY A C 1
ATOM 2590 O O . GLY A 1 338 ? 2.943 1.623 27.781 1 92.19 338 GLY A O 1
ATOM 2591 N N . GLN A 1 339 ? 3.678 2.914 29.578 1 93.69 339 GLN A N 1
ATOM 2592 C CA . GLN A 1 339 ? 2.398 2.795 30.266 1 93.69 339 GLN A CA 1
ATOM 2593 C C . GLN A 1 339 ? 1.897 4.156 30.734 1 93.69 339 GLN A C 1
ATOM 2595 O O . GLN A 1 339 ? 0.87 4.246 31.406 1 93.69 339 GLN A O 1
ATOM 2600 N N . SER A 1 340 ? 2.57 5.141 30.328 1 95.62 340 SER A N 1
ATOM 2601 C CA . SER A 1 340 ? 2.199 6.477 30.781 1 95.62 340 SER A CA 1
ATOM 2602 C C . SER A 1 340 ? 0.92 6.957 30.109 1 95.62 340 SER A C 1
ATOM 2604 O O . SER A 1 340 ? 0.588 6.508 29 1 95.62 340 SER A O 1
ATOM 2606 N N . THR A 1 341 ? 0.266 7.828 30.75 1 96.56 341 THR A N 1
ATOM 2607 C CA . THR A 1 341 ? -0.981 8.383 30.234 1 96.56 341 THR A CA 1
ATOM 2608 C C . THR A 1 341 ? -0.709 9.578 29.328 1 96.56 341 THR A C 1
ATOM 2610 O O . THR A 1 341 ? 0.415 10.086 29.281 1 96.56 341 THR A O 1
ATOM 2613 N N . THR A 1 342 ? -1.787 9.984 28.625 1 96.56 342 THR A N 1
ATOM 2614 C CA . THR A 1 342 ? -1.706 11.195 27.812 1 96.56 342 THR A CA 1
ATOM 2615 C C . THR A 1 342 ? -1.317 12.398 28.672 1 96.56 342 THR A C 1
ATOM 2617 O O . THR A 1 342 ? -0.475 13.203 28.266 1 96.56 342 THR A O 1
ATOM 2620 N N . GLN A 1 343 ? -1.865 12.453 29.844 1 96.75 343 GLN A N 1
ATOM 2621 C CA . GLN A 1 343 ? -1.611 13.57 30.75 1 96.75 343 GLN A CA 1
ATOM 2622 C C . GLN A 1 343 ? -0.178 13.539 31.281 1 96.75 343 GLN A C 1
ATOM 2624 O O . GLN A 1 343 ? 0.468 14.578 31.391 1 96.75 343 GLN A O 1
ATOM 2629 N N . ASP A 1 344 ? 0.262 12.344 31.609 1 97.56 344 ASP A N 1
ATOM 2630 C CA . ASP A 1 344 ? 1.646 12.195 32.062 1 97.56 344 ASP A CA 1
ATOM 2631 C C . ASP A 1 344 ? 2.617 12.688 30.984 1 97.56 344 ASP A C 1
ATOM 2633 O O . ASP A 1 344 ? 3.582 13.398 31.297 1 97.56 344 ASP A O 1
ATOM 2637 N N . PHE A 1 345 ? 2.346 12.305 29.844 1 97.56 345 PHE A N 1
ATOM 2638 C CA . PHE A 1 345 ? 3.203 12.695 28.734 1 97.56 345 PHE A CA 1
ATOM 2639 C C . PHE A 1 345 ? 3.168 14.203 28.516 1 97.56 345 PHE A C 1
ATOM 2641 O O . PHE A 1 345 ? 4.211 14.828 28.312 1 97.56 345 PHE A O 1
ATOM 2648 N N . THR A 1 346 ? 2.016 14.82 28.562 1 98.06 346 THR A N 1
ATOM 2649 C CA . THR A 1 346 ? 1.838 16.266 28.406 1 98.06 346 THR A CA 1
ATOM 2650 C C . THR A 1 346 ? 2.592 17.016 29.5 1 98.06 346 THR A C 1
ATOM 2652 O O . THR A 1 346 ? 3.289 18 29.203 1 98.06 346 THR A O 1
ATOM 2655 N N . ARG A 1 347 ? 2.482 16.578 30.688 1 98.19 347 ARG A N 1
ATOM 2656 C CA . ARG A 1 347 ? 3.172 17.203 31.812 1 98.19 347 ARG A CA 1
ATOM 2657 C C . ARG A 1 347 ? 4.688 17.109 31.641 1 98.19 347 ARG A C 1
ATOM 2659 O O . ARG A 1 347 ? 5.418 18.031 32 1 98.19 347 ARG A O 1
ATOM 2666 N N . ALA A 1 348 ? 5.074 15.969 31.156 1 98.19 348 ALA A N 1
ATOM 2667 C CA . ALA A 1 348 ? 6.504 15.781 30.922 1 98.19 348 ALA A CA 1
ATOM 2668 C C . ALA A 1 348 ? 7.027 16.781 29.906 1 98.19 348 ALA A C 1
ATOM 2670 O O . ALA A 1 348 ? 8.125 17.328 30.062 1 98.19 348 ALA A O 1
ATOM 2671 N N . ILE A 1 349 ? 6.301 16.984 28.875 1 98.38 349 ILE A N 1
ATOM 2672 C CA . ILE A 1 349 ? 6.688 17.953 27.859 1 98.38 349 ILE A CA 1
ATOM 2673 C C . ILE A 1 349 ? 6.746 19.344 28.469 1 98.38 349 ILE A C 1
ATOM 2675 O O . ILE A 1 349 ? 7.707 20.094 28.25 1 98.38 349 ILE A O 1
ATOM 2679 N N . ILE A 1 350 ? 5.727 19.734 29.219 1 98.44 350 ILE A N 1
ATOM 2680 C CA . ILE A 1 350 ? 5.648 21.047 29.844 1 98.44 350 ILE A CA 1
ATOM 2681 C C . ILE A 1 350 ? 6.848 21.25 30.766 1 98.44 350 ILE A C 1
ATOM 2683 O O . ILE A 1 350 ? 7.422 22.344 30.812 1 98.44 350 ILE A O 1
ATOM 2687 N N . ALA A 1 351 ? 7.246 20.203 31.422 1 97.94 351 ALA A N 1
ATOM 2688 C CA . ALA A 1 351 ? 8.375 20.281 32.344 1 97.94 351 ALA A CA 1
ATOM 2689 C C . ALA A 1 351 ? 9.68 20.516 31.594 1 97.94 351 ALA A C 1
ATOM 2691 O O . ALA A 1 351 ? 10.664 20.984 32.188 1 97.94 351 ALA A O 1
ATOM 2692 N N . ASN A 1 352 ? 9.664 20.219 30.344 1 97.56 352 ASN A N 1
ATOM 2693 C CA . ASN A 1 352 ? 10.891 20.328 29.562 1 97.56 352 ASN A CA 1
ATOM 2694 C C . ASN A 1 352 ? 10.867 21.562 28.656 1 97.56 352 ASN A C 1
ATOM 2696 O O . ASN A 1 352 ? 11.703 21.703 27.766 1 97.56 352 ASN A O 1
ATOM 2700 N N . LEU A 1 353 ? 9.867 22.391 29 1 96.12 353 LEU A N 1
ATOM 2701 C CA . LEU A 1 353 ? 9.805 23.625 28.234 1 96.12 353 LEU A CA 1
ATOM 2702 C C . LEU A 1 353 ? 10.859 24.625 28.719 1 96.12 353 LEU A C 1
ATOM 2704 O O . LEU A 1 353 ? 10.836 25.047 29.875 1 96.12 353 LEU A O 1
ATOM 2708 N N . HIS A 1 354 ? 12.148 24.734 28.25 1 85.62 354 HIS A N 1
ATOM 2709 C CA . HIS A 1 354 ? 13.188 25.688 28.641 1 85.62 354 HIS A CA 1
ATOM 2710 C C . HIS A 1 354 ? 13.797 26.359 27.406 1 85.62 354 HIS A C 1
ATOM 2712 O O . HIS A 1 354 ? 13.797 25.797 26.312 1 85.62 354 HIS A O 1
ATOM 2718 N N . MET B 1 1 ? 41.312 -69.062 4.695 1 24.83 1 MET B N 1
ATOM 2719 C CA . MET B 1 1 ? 39.875 -68.875 4.91 1 24.83 1 MET B CA 1
ATOM 2720 C C . MET B 1 1 ? 39.438 -67.5 4.484 1 24.83 1 MET B C 1
ATOM 2722 O O . MET B 1 1 ? 39.719 -66.5 5.18 1 24.83 1 MET B O 1
ATOM 2726 N N . SER B 1 2 ? 39.375 -67.312 3.129 1 25.23 2 SER B N 1
ATOM 2727 C CA . SER B 1 2 ? 39.312 -66.188 2.174 1 25.23 2 SER B CA 1
ATOM 2728 C C . SER B 1 2 ? 37.938 -65.562 2.15 1 25.23 2 SER B C 1
ATOM 2730 O O . SER B 1 2 ? 36.969 -66.188 1.698 1 25.23 2 SER B O 1
ATOM 2732 N N . ILE B 1 3 ? 37.438 -65.125 3.289 1 28.2 3 ILE B N 1
ATOM 2733 C CA . ILE B 1 3 ? 36.062 -64.625 3.367 1 28.2 3 ILE B CA 1
ATOM 2734 C C . ILE B 1 3 ? 35.781 -63.656 2.229 1 28.2 3 ILE B C 1
ATOM 2736 O O . ILE B 1 3 ? 36.469 -62.625 2.115 1 28.2 3 ILE B O 1
ATOM 2740 N N . LEU B 1 4 ? 35.031 -64.062 1.143 1 21.42 4 LEU B N 1
ATOM 2741 C CA . LEU B 1 4 ? 34.438 -63.531 -0.084 1 21.42 4 LEU B CA 1
ATOM 2742 C C . LEU B 1 4 ? 33.531 -62.344 0.21 1 21.42 4 LEU B C 1
ATOM 2744 O O . LEU B 1 4 ? 32.625 -62.438 1.052 1 21.42 4 LEU B O 1
ATOM 2748 N N . ALA B 1 5 ? 34.031 -61.094 -0.051 1 29.31 5 ALA B N 1
ATOM 2749 C CA . ALA B 1 5 ? 33.438 -59.75 -0.244 1 29.31 5 ALA B CA 1
ATOM 2750 C C . ALA B 1 5 ? 32.188 -59.844 -1.096 1 29.31 5 ALA B C 1
ATOM 2752 O O . ALA B 1 5 ? 32.25 -59.938 -2.322 1 29.31 5 ALA B O 1
ATOM 2753 N N . LYS B 1 6 ? 31.234 -60.906 -0.761 1 31.42 6 LYS B N 1
ATOM 2754 C CA . LYS B 1 6 ? 30.047 -61.094 -1.595 1 31.42 6 LYS B CA 1
ATOM 2755 C C . LYS B 1 6 ? 29.453 -59.719 -1.985 1 31.42 6 LYS B C 1
ATOM 2757 O O . LYS B 1 6 ? 29.094 -58.938 -1.118 1 31.42 6 LYS B O 1
ATOM 2762 N N . THR B 1 7 ? 29.859 -59.188 -3.213 1 25.25 7 THR B N 1
ATOM 2763 C CA . THR B 1 7 ? 29.391 -58.094 -4.066 1 25.25 7 THR B CA 1
ATOM 2764 C C . THR B 1 7 ? 27.875 -58.188 -4.258 1 25.25 7 THR B C 1
ATOM 2766 O O . THR B 1 7 ? 27.391 -58.969 -5.07 1 25.25 7 THR B O 1
ATOM 2769 N N . LEU B 1 8 ? 27.062 -58.625 -3.432 1 29.94 8 LEU B N 1
ATOM 2770 C CA . LEU B 1 8 ? 25.641 -58.656 -3.795 1 29.94 8 LEU B CA 1
ATOM 2771 C C . LEU B 1 8 ? 25.219 -57.375 -4.48 1 29.94 8 LEU B C 1
ATOM 2773 O O . LEU B 1 8 ? 25.281 -56.312 -3.879 1 29.94 8 LEU B O 1
ATOM 2777 N N . GLY B 1 9 ? 25.328 -57.344 -5.797 1 27.77 9 GLY B N 1
ATOM 2778 C CA . GLY B 1 9 ? 24.797 -56.469 -6.816 1 27.77 9 GLY B CA 1
ATOM 2779 C C . GLY B 1 9 ? 23.344 -56.094 -6.598 1 27.77 9 GLY B C 1
ATOM 2780 O O . GLY B 1 9 ? 22.453 -56.938 -6.711 1 27.77 9 GLY B O 1
ATOM 2781 N N . ARG B 1 10 ? 22.953 -55.594 -5.535 1 33.16 10 ARG B N 1
ATOM 2782 C CA . ARG B 1 10 ? 21.562 -55.156 -5.438 1 33.16 10 ARG B CA 1
ATOM 2783 C C . ARG B 1 10 ? 21.125 -54.438 -6.715 1 33.16 10 ARG B C 1
ATOM 2785 O O . ARG B 1 10 ? 21.703 -53.406 -7.094 1 33.16 10 ARG B O 1
ATOM 2792 N N . THR B 1 11 ? 20.703 -55.156 -7.727 1 30.73 11 THR B N 1
ATOM 2793 C CA . THR B 1 11 ? 19.969 -54.656 -8.875 1 30.73 11 THR B CA 1
ATOM 2794 C C . THR B 1 11 ? 18.906 -53.656 -8.438 1 30.73 11 THR B C 1
ATOM 2796 O O . THR B 1 11 ? 18 -54 -7.684 1 30.73 11 THR B O 1
ATOM 2799 N N . PHE B 1 12 ? 19.219 -52.438 -8.32 1 31.25 12 PHE B N 1
ATOM 2800 C CA . PHE B 1 12 ? 18.266 -51.344 -8.297 1 31.25 12 PHE B CA 1
ATOM 2801 C C . PHE B 1 12 ? 17.234 -51.5 -9.406 1 31.25 12 PHE B C 1
ATOM 2803 O O . PHE B 1 12 ? 17.562 -51.438 -10.594 1 31.25 12 PHE B O 1
ATOM 2810 N N . PHE B 1 13 ? 16.344 -52.531 -9.352 1 30.75 13 PHE B N 1
ATOM 2811 C CA . PHE B 1 13 ? 15.156 -52.5 -10.203 1 30.75 13 PHE B CA 1
ATOM 2812 C C . PHE B 1 13 ? 14.703 -51.062 -10.422 1 30.75 13 PHE B C 1
ATOM 2814 O O . PHE B 1 13 ? 14.273 -50.375 -9.484 1 30.75 13 PHE B O 1
ATOM 2821 N N . GLN B 1 14 ? 15.414 -50.344 -11.25 1 31.3 14 GLN B N 1
ATOM 2822 C CA . GLN B 1 14 ? 14.844 -49.156 -11.914 1 31.3 14 GLN B CA 1
ATOM 2823 C C . GLN B 1 14 ? 13.445 -49.469 -12.445 1 31.3 14 GLN B C 1
ATOM 2825 O O . GLN B 1 14 ? 13.289 -50.125 -13.469 1 31.3 14 GLN B O 1
ATOM 2830 N N . GLU B 1 15 ? 12.562 -50.219 -11.797 1 33.34 15 GLU B N 1
ATOM 2831 C CA . GLU B 1 15 ? 11.188 -50.188 -12.273 1 33.34 15 GLU B CA 1
ATOM 2832 C C . GLU B 1 15 ? 10.891 -48.875 -13.008 1 33.34 15 GLU B C 1
ATOM 2834 O O . GLU B 1 15 ? 11.023 -47.781 -12.43 1 33.34 15 GLU B O 1
ATOM 2839 N N . THR B 1 16 ? 11.258 -48.781 -14.211 1 35.72 16 THR B N 1
ATOM 2840 C CA . THR B 1 16 ? 10.805 -47.812 -15.188 1 35.72 16 THR B CA 1
ATOM 2841 C C . THR B 1 16 ? 9.32 -47.5 -15.023 1 35.72 16 THR B C 1
ATOM 2843 O O . THR B 1 16 ? 8.477 -48.312 -15.438 1 35.72 16 THR B O 1
ATOM 2846 N N . TYR B 1 17 ? 8.695 -47.531 -13.883 1 37 17 TYR B N 1
ATOM 2847 C CA . TYR B 1 17 ? 7.359 -46.969 -13.812 1 37 17 TYR B CA 1
ATOM 2848 C C . TYR B 1 17 ? 7.152 -45.938 -14.914 1 37 17 TYR B C 1
ATOM 2850 O O . TYR B 1 17 ? 7.898 -44.969 -15.008 1 37 17 TYR B O 1
ATOM 2858 N N . SER B 1 18 ? 7.02 -46.375 -16.125 1 43.91 18 SER B N 1
ATOM 2859 C CA . SER B 1 18 ? 6.441 -45.531 -17.172 1 43.91 18 SER B CA 1
ATOM 2860 C C . SER B 1 18 ? 5.559 -44.438 -16.609 1 43.91 18 SER B C 1
ATOM 2862 O O . SER B 1 18 ? 4.379 -44.656 -16.328 1 43.91 18 SER B O 1
ATOM 2864 N N . ALA B 1 19 ? 5.867 -43.906 -15.547 1 51.81 19 ALA B N 1
ATOM 2865 C CA . ALA B 1 19 ? 5.156 -42.906 -14.758 1 51.81 19 ALA B CA 1
ATOM 2866 C C . ALA B 1 19 ? 4.484 -41.875 -15.664 1 51.81 19 ALA B C 1
ATOM 2868 O O . ALA B 1 19 ? 5.051 -41.469 -16.672 1 51.81 19 ALA B O 1
ATOM 2869 N N . ASN B 1 20 ? 3.158 -42.031 -15.891 1 76.75 20 ASN B N 1
ATOM 2870 C CA . ASN B 1 20 ? 2.303 -41.062 -16.578 1 76.75 20 ASN B CA 1
ATOM 2871 C C . ASN B 1 20 ? 2.799 -39.656 -16.391 1 76.75 20 ASN B C 1
ATOM 2873 O O . ASN B 1 20 ? 2.895 -39.156 -15.258 1 76.75 20 ASN B O 1
ATOM 2877 N N . ARG B 1 21 ? 3.629 -39.281 -17.375 1 90.88 21 ARG B N 1
ATOM 2878 C CA . ARG B 1 21 ? 4.211 -37.938 -17.359 1 90.88 21 ARG B CA 1
ATOM 2879 C C . ARG B 1 21 ? 3.146 -36.875 -17.609 1 90.88 21 ARG B C 1
ATOM 2881 O O . ARG B 1 21 ? 2.189 -37.125 -18.344 1 90.88 21 ARG B O 1
ATOM 2888 N N . THR B 1 22 ? 3.232 -35.875 -16.906 1 95.69 22 THR B N 1
ATOM 2889 C CA . THR B 1 22 ? 2.332 -34.719 -17.062 1 95.69 22 THR B CA 1
ATOM 2890 C C . THR B 1 22 ? 2.986 -33.625 -17.906 1 95.69 22 THR B C 1
ATOM 2892 O O . THR B 1 22 ? 4.164 -33.312 -17.719 1 95.69 22 THR B O 1
ATOM 2895 N N . THR B 1 23 ? 2.283 -33.125 -18.891 1 97.94 23 THR B N 1
ATOM 2896 C CA . THR B 1 23 ? 2.771 -32.031 -19.688 1 97.94 23 THR B CA 1
ATOM 2897 C C . THR B 1 23 ? 2.365 -30.688 -19.062 1 97.94 23 THR B C 1
ATOM 2899 O O . THR B 1 23 ? 1.196 -30.484 -18.734 1 97.94 23 THR B O 1
ATOM 2902 N N . CYS B 1 24 ? 3.281 -29.812 -18.859 1 98.25 24 CYS B N 1
ATOM 2903 C CA . CYS B 1 24 ? 3.078 -28.484 -18.297 1 98.25 24 CYS B CA 1
ATOM 2904 C C . CYS B 1 24 ? 3.455 -27.391 -19.297 1 98.25 24 CYS B C 1
ATOM 2906 O O . CYS B 1 24 ? 4.539 -27.438 -19.875 1 98.25 24 CYS B O 1
ATOM 2908 N N . THR B 1 25 ? 2.547 -26.469 -19.547 1 98.69 25 THR B N 1
ATOM 2909 C CA . THR B 1 25 ? 2.904 -25.312 -20.359 1 98.69 25 THR B CA 1
ATOM 2910 C C . THR B 1 25 ? 3.932 -24.438 -19.625 1 98.69 25 THR B C 1
ATOM 2912 O O . THR B 1 25 ? 3.828 -24.219 -18.422 1 98.69 25 THR B O 1
ATOM 2915 N N . LEU B 1 26 ? 4.93 -24.016 -20.359 1 98.56 26 LEU B N 1
ATOM 2916 C CA . LEU B 1 26 ? 6 -23.203 -19.781 1 98.56 26 LEU B CA 1
ATOM 2917 C C . LEU B 1 26 ? 6.176 -21.906 -20.547 1 98.56 26 LEU B C 1
ATOM 2919 O O . LEU B 1 26 ? 6.363 -21.922 -21.766 1 98.56 26 LEU B O 1
ATOM 2923 N N . VAL B 1 27 ? 6.062 -20.797 -19.844 1 97.88 27 VAL B N 1
ATOM 2924 C CA . VAL B 1 27 ? 6.309 -19.469 -20.391 1 97.88 27 VAL B CA 1
ATOM 2925 C C . VAL B 1 27 ? 7.402 -18.766 -19.594 1 97.88 27 VAL B C 1
ATOM 2927 O O . VAL B 1 27 ? 7.133 -18.188 -18.531 1 97.88 27 VAL B O 1
ATOM 2930 N N . PRO B 1 28 ? 8.586 -18.719 -20.047 1 96 28 PRO B N 1
ATOM 2931 C CA . PRO B 1 28 ? 9.695 -18.172 -19.281 1 96 28 PRO B CA 1
ATOM 2932 C C . PRO B 1 28 ? 9.508 -16.688 -18.938 1 96 28 PRO B C 1
ATOM 2934 O O . PRO B 1 28 ? 9.883 -16.25 -17.844 1 96 28 PRO B O 1
ATOM 2937 N N . GLY B 1 29 ? 8.898 -15.953 -19.828 1 94.06 29 GLY B N 1
ATOM 2938 C CA . GLY B 1 29 ? 8.68 -14.539 -19.594 1 94.06 29 GLY B CA 1
ATOM 2939 C C . GLY B 1 29 ? 9.875 -13.68 -19.969 1 94.06 29 GLY B C 1
ATOM 2940 O O . GLY B 1 29 ? 10.711 -14.086 -20.781 1 94.06 29 GLY B O 1
ATOM 2941 N N . ASP B 1 30 ? 9.914 -12.484 -19.453 1 93.56 30 ASP B N 1
ATOM 2942 C CA . ASP B 1 30 ? 10.914 -11.484 -19.812 1 93.56 30 ASP B CA 1
ATOM 2943 C C . ASP B 1 30 ? 11.953 -11.32 -18.703 1 93.56 30 ASP B C 1
ATOM 2945 O O . ASP B 1 30 ? 11.773 -11.828 -17.594 1 93.56 30 ASP B O 1
ATOM 2949 N N . GLY B 1 31 ? 13.055 -10.625 -19.016 1 92.31 31 GLY B N 1
ATOM 2950 C CA . GLY B 1 31 ? 14.094 -10.383 -18.031 1 92.31 31 GLY B CA 1
ATOM 2951 C C . GLY B 1 31 ? 14.859 -11.633 -17.641 1 92.31 31 GLY B C 1
ATOM 2952 O O . GLY B 1 31 ? 15.352 -12.367 -18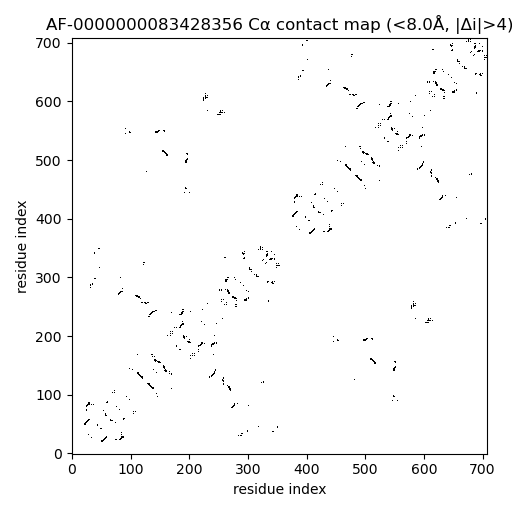.5 1 92.31 31 GLY B O 1
ATOM 2953 N N . VAL B 1 32 ? 14.852 -11.82 -16.312 1 92.56 32 VAL B N 1
ATOM 2954 C CA . VAL B 1 32 ? 15.625 -12.953 -15.82 1 92.56 32 VAL B CA 1
ATOM 2955 C C . VAL B 1 32 ? 14.781 -14.219 -15.875 1 92.56 32 VAL B C 1
ATOM 2957 O O . VAL B 1 32 ? 15.219 -15.289 -15.445 1 92.56 32 VAL B O 1
ATOM 2960 N N . GLY B 1 33 ? 13.625 -14.125 -16.438 1 93.81 33 GLY B N 1
ATOM 2961 C CA . GLY B 1 33 ? 12.703 -15.25 -16.516 1 93.81 33 GLY B CA 1
ATOM 2962 C C . GLY B 1 33 ? 13.328 -16.5 -17.109 1 93.81 33 GLY B C 1
ATOM 2963 O O . GLY B 1 33 ? 13.312 -17.562 -16.5 1 93.81 33 GLY B O 1
ATOM 2964 N N . PRO B 1 34 ? 13.906 -16.375 -18.281 1 94.19 34 PRO B N 1
ATOM 2965 C CA . PRO B 1 34 ? 14.523 -17.531 -18.938 1 94.19 34 PRO B CA 1
ATOM 2966 C C . PRO B 1 34 ? 15.617 -18.188 -18.078 1 94.19 34 PRO B C 1
ATOM 2968 O O . PRO B 1 34 ? 15.711 -19.406 -18.016 1 94.19 34 PRO B O 1
ATOM 2971 N N . GLU B 1 35 ? 16.375 -17.406 -17.391 1 95.06 35 GLU B N 1
ATOM 2972 C CA . GLU B 1 35 ? 17.406 -17.938 -16.516 1 95.06 35 GLU B CA 1
ATOM 2973 C C . GLU B 1 35 ? 16.812 -18.703 -15.344 1 95.06 35 GLU B C 1
ATOM 2975 O O . GLU B 1 35 ? 17.312 -19.75 -14.945 1 95.06 35 GLU B O 1
ATOM 2980 N N . LEU B 1 36 ? 15.781 -18.188 -14.82 1 96.19 36 LEU B N 1
ATOM 2981 C CA . LEU B 1 36 ? 15.125 -18.797 -13.672 1 96.19 36 LEU B CA 1
ATOM 2982 C C . LEU B 1 36 ? 14.453 -20.109 -14.078 1 96.19 36 LEU B C 1
ATOM 2984 O O . LEU B 1 36 ? 14.5 -21.094 -13.328 1 96.19 36 LEU B O 1
ATOM 2988 N N . VAL B 1 37 ? 13.875 -20.094 -15.234 1 96.81 37 VAL B N 1
ATOM 2989 C CA . VAL B 1 37 ? 13.211 -21.297 -15.742 1 96.81 37 VAL B CA 1
ATOM 2990 C C . VAL B 1 37 ? 14.25 -22.375 -16.016 1 96.81 37 VAL B C 1
ATOM 2992 O O . VAL B 1 37 ? 13.992 -23.562 -15.797 1 96.81 37 VAL B O 1
ATOM 2995 N N . TYR B 1 38 ? 15.375 -21.969 -16.516 1 96.75 38 TYR B N 1
ATOM 2996 C CA . TYR B 1 38 ? 16.453 -22.922 -16.734 1 96.75 38 TYR B CA 1
ATOM 2997 C C . TYR B 1 38 ? 16.844 -23.609 -15.422 1 96.75 38 TYR B C 1
ATOM 2999 O O . TYR B 1 38 ? 17.016 -24.828 -15.383 1 96.75 38 TYR B O 1
ATOM 3007 N N . SER B 1 39 ? 16.984 -22.812 -14.414 1 97.56 39 SER B N 1
ATOM 3008 C CA . SER B 1 39 ? 17.266 -23.359 -13.094 1 97.56 39 SER B CA 1
ATOM 3009 C C . SER B 1 39 ? 16.203 -24.391 -12.68 1 97.56 39 SER B C 1
ATOM 3011 O O . SER B 1 39 ? 16.531 -25.453 -12.156 1 97.56 39 SER B O 1
ATOM 3013 N N . LEU B 1 40 ? 14.977 -24.062 -12.883 1 98.25 40 LEU B N 1
ATOM 3014 C CA . LEU B 1 40 ? 13.867 -24.953 -12.562 1 98.25 40 LEU B CA 1
ATOM 3015 C C . LEU B 1 40 ? 13.984 -26.266 -13.328 1 98.25 40 LEU B C 1
ATOM 3017 O O . LEU B 1 40 ? 13.836 -27.344 -12.75 1 98.25 40 LEU B O 1
ATOM 3021 N N . GLN B 1 41 ? 14.25 -26.188 -14.594 1 98.12 41 GLN B N 1
ATOM 3022 C CA . GLN B 1 41 ? 14.352 -27.375 -15.445 1 98.12 41 GLN B CA 1
ATOM 3023 C C . GLN B 1 41 ? 15.508 -28.266 -15.016 1 98.12 41 GLN B C 1
ATOM 3025 O O . GLN B 1 41 ? 15.391 -29.484 -15.016 1 98.12 41 GLN B O 1
ATOM 3030 N N . GLU B 1 42 ? 16.609 -27.641 -14.648 1 98.06 42 GLU B N 1
ATOM 3031 C CA . GLU B 1 42 ? 17.781 -28.406 -14.195 1 98.06 42 GLU B CA 1
ATOM 3032 C C . GLU B 1 42 ? 17.469 -29.156 -12.906 1 98.06 42 GLU B C 1
ATOM 3034 O O . GLU B 1 42 ? 17.859 -30.312 -12.75 1 98.06 42 GLU B O 1
ATOM 3039 N N . VAL B 1 43 ? 16.812 -28.5 -12.023 1 98.56 43 VAL B N 1
ATOM 3040 C CA . VAL B 1 43 ? 16.469 -29.125 -10.75 1 98.56 43 VAL B CA 1
ATOM 3041 C C . VAL B 1 43 ? 15.477 -30.266 -10.992 1 98.56 43 VAL B C 1
ATOM 3043 O O . 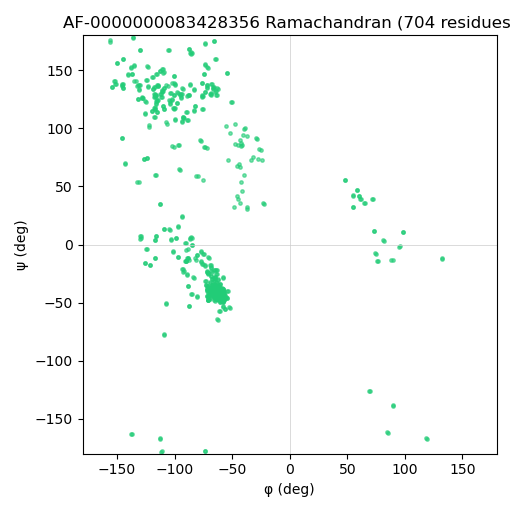VAL B 1 43 ? 15.609 -31.344 -10.406 1 98.56 43 VAL B O 1
ATOM 3046 N N . PHE B 1 44 ? 14.445 -30.062 -11.844 1 98.31 44 PHE B N 1
ATOM 3047 C CA . PHE B 1 44 ? 13.461 -31.094 -12.164 1 98.31 44 PHE B CA 1
ATOM 3048 C C . PHE B 1 44 ? 14.141 -32.312 -12.805 1 98.31 44 PHE B C 1
ATOM 3050 O O . PHE B 1 44 ? 13.805 -33.438 -12.492 1 98.31 44 PHE B O 1
ATOM 3057 N N . LYS B 1 45 ? 15.094 -32 -13.695 1 97.56 45 LYS B N 1
ATOM 3058 C CA . LYS B 1 45 ? 15.836 -33.062 -14.352 1 97.56 45 LYS B CA 1
ATOM 3059 C C . LYS B 1 45 ? 16.641 -33.875 -13.344 1 97.56 45 LYS B C 1
ATOM 3061 O O . LYS B 1 45 ? 16.625 -35.125 -13.359 1 97.56 45 LYS B O 1
ATOM 3066 N N . ALA B 1 46 ? 17.312 -33.188 -12.5 1 98.06 46 ALA B N 1
ATOM 3067 C CA . ALA B 1 46 ? 18.141 -33.812 -11.5 1 98.06 46 ALA B CA 1
ATOM 3068 C C . ALA B 1 46 ? 17.297 -34.656 -10.539 1 98.06 46 ALA B C 1
ATOM 3070 O O . ALA B 1 46 ? 17.734 -35.688 -10.055 1 98.06 46 ALA B O 1
ATOM 3071 N N . ALA B 1 47 ? 16.109 -34.25 -10.273 1 97.38 47 ALA B N 1
ATOM 3072 C CA . ALA B 1 47 ? 15.219 -34.938 -9.352 1 97.38 47 ALA B CA 1
ATOM 3073 C C . ALA B 1 47 ? 14.367 -35.969 -10.094 1 97.38 47 ALA B C 1
ATOM 3075 O O . ALA B 1 47 ? 13.508 -36.625 -9.484 1 97.38 47 ALA B O 1
ATOM 3076 N N . ASN B 1 48 ? 14.523 -36.156 -11.383 1 96.19 48 ASN B N 1
ATOM 3077 C CA . ASN B 1 48 ? 13.781 -37.094 -12.234 1 96.19 48 ASN B CA 1
ATOM 3078 C C . ASN B 1 48 ? 12.273 -36.875 -12.117 1 96.19 48 ASN B C 1
ATOM 3080 O O . ASN B 1 48 ? 11.516 -37.812 -11.93 1 96.19 48 ASN B O 1
ATOM 3084 N N . VAL B 1 49 ? 11.898 -35.625 -12.102 1 96.88 49 VAL B N 1
ATOM 3085 C CA . VAL B 1 49 ? 10.484 -35.281 -12.016 1 96.88 49 VAL B CA 1
ATOM 3086 C C . VAL B 1 49 ? 9.773 -35.688 -13.312 1 96.88 49 VAL B C 1
ATOM 3088 O O . VAL B 1 49 ? 10.242 -35.344 -14.406 1 96.88 49 VAL B O 1
ATOM 3091 N N . PRO B 1 50 ? 8.688 -36.375 -13.234 1 97.19 50 PRO B N 1
ATOM 3092 C CA . PRO B 1 50 ? 7.973 -36.844 -14.43 1 97.19 50 PRO B CA 1
ATOM 3093 C C . PRO B 1 50 ? 7.094 -35.75 -15.039 1 97.19 50 PRO B C 1
ATOM 3095 O O . PRO B 1 50 ? 5.887 -35.938 -15.203 1 97.19 50 PRO B O 1
ATOM 3098 N N . VAL B 1 51 ? 7.672 -34.594 -15.438 1 97.5 51 VAL B N 1
ATOM 3099 C CA . VAL B 1 51 ? 6.98 -33.469 -16.062 1 97.5 51 VAL B CA 1
ATOM 3100 C C . VAL B 1 51 ? 7.688 -33.062 -17.359 1 97.5 51 VAL B C 1
ATOM 3102 O O . VAL B 1 51 ? 8.914 -32.969 -17.391 1 97.5 51 VAL B O 1
ATOM 3105 N N . ASP B 1 52 ? 6.914 -33.031 -18.391 1 97.69 52 ASP B N 1
ATOM 3106 C CA . ASP B 1 52 ? 7.402 -32.5 -19.656 1 97.69 52 ASP B CA 1
ATOM 3107 C C . ASP B 1 52 ? 6.918 -31.062 -19.875 1 97.69 52 ASP B C 1
ATOM 3109 O O . ASP B 1 52 ? 5.758 -30.734 -19.609 1 97.69 52 ASP B O 1
ATOM 3113 N N . PHE B 1 53 ? 7.793 -30.25 -20.375 1 97.81 53 PHE B N 1
ATOM 3114 C CA . PHE B 1 53 ? 7.434 -28.844 -20.562 1 97.81 53 PHE B CA 1
ATOM 3115 C C . PHE B 1 53 ? 7.133 -28.547 -22.016 1 97.81 53 PHE B C 1
ATOM 3117 O O . PHE B 1 53 ? 7.871 -28.969 -22.906 1 97.81 53 PHE B O 1
ATOM 3124 N N . GLU B 1 54 ? 6.055 -27.938 -22.266 1 98.12 54 GLU B N 1
ATOM 3125 C CA . GLU B 1 54 ? 5.742 -27.297 -23.531 1 98.12 54 GLU B CA 1
ATOM 3126 C C . GLU B 1 54 ? 5.98 -25.797 -23.469 1 98.12 54 GLU B C 1
ATOM 3128 O O . GLU B 1 54 ? 5.141 -25.047 -22.969 1 98.12 54 GLU B O 1
ATOM 3133 N N . ALA B 1 55 ? 7.012 -25.344 -24.094 1 97.25 55 ALA B N 1
ATOM 3134 C CA . ALA B 1 55 ? 7.5 -24 -23.859 1 97.25 55 ALA B CA 1
ATOM 3135 C C . ALA B 1 55 ? 7.031 -23.031 -24.938 1 97.25 55 ALA B C 1
ATOM 3137 O O . ALA B 1 55 ? 6.984 -23.391 -26.125 1 97.25 55 ALA B O 1
ATOM 3138 N N . PHE B 1 56 ? 6.621 -21.859 -24.594 1 97.44 56 PHE B N 1
ATOM 3139 C CA . PHE B 1 56 ? 6.273 -20.75 -25.469 1 97.44 56 PHE B CA 1
ATOM 3140 C C . PHE B 1 56 ? 6.973 -19.469 -25.031 1 97.44 56 PHE B C 1
ATOM 3142 O O . PHE B 1 56 ? 7.078 -19.188 -23.844 1 97.44 56 PHE B O 1
ATOM 3149 N N . PHE B 1 57 ? 7.473 -18.766 -25.984 1 95.12 57 PHE B N 1
ATOM 3150 C CA . PHE B 1 57 ? 7.988 -17.422 -25.688 1 95.12 57 PHE B CA 1
ATOM 3151 C C . PHE B 1 57 ? 6.906 -16.375 -25.891 1 95.12 57 PHE B C 1
ATOM 3153 O O . PHE B 1 57 ? 6.477 -16.125 -27.031 1 95.12 57 PHE B O 1
ATOM 3160 N N . LEU B 1 58 ? 6.418 -15.82 -24.844 1 94.56 58 LEU B N 1
ATOM 3161 C CA . LEU B 1 58 ? 5.391 -14.781 -24.844 1 94.56 58 LEU B CA 1
ATOM 3162 C C . LEU B 1 58 ? 5.945 -1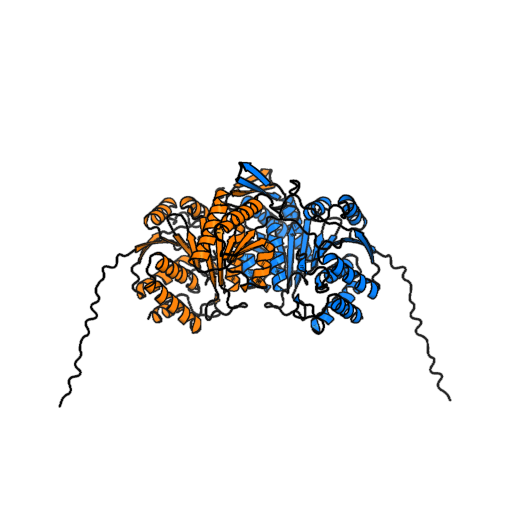3.469 -24.297 1 94.56 58 LEU B C 1
ATOM 3164 O O . LEU B 1 58 ? 6.484 -13.438 -23.188 1 94.56 58 LEU B O 1
ATOM 3168 N N . SER B 1 59 ? 5.863 -12.414 -25.047 1 92.38 59 SER B N 1
ATOM 3169 C CA . SER B 1 59 ? 6.445 -11.141 -24.625 1 92.38 59 SER B CA 1
ATOM 3170 C C . SER B 1 59 ? 5.723 -9.961 -25.281 1 92.38 59 SER B C 1
ATOM 3172 O O . SER B 1 59 ? 5.418 -10 -26.469 1 92.38 59 SER B O 1
ATOM 3174 N N . GLU B 1 60 ? 5.449 -8.984 -24.484 1 87.81 60 GLU B N 1
ATOM 3175 C CA . GLU B 1 60 ? 4.828 -7.77 -25 1 87.81 60 GLU B CA 1
ATOM 3176 C C . GLU B 1 60 ? 5.875 -6.82 -25.578 1 87.81 60 GLU B C 1
ATOM 3178 O O . GLU B 1 60 ? 5.578 -6.059 -26.5 1 87.81 60 GLU B O 1
ATOM 3183 N N . ILE B 1 61 ? 7.027 -6.863 -25.109 1 85.75 61 ILE B N 1
ATOM 3184 C CA . ILE B 1 61 ? 8.062 -5.926 -25.531 1 85.75 61 ILE B CA 1
ATOM 3185 C C . ILE B 1 61 ? 8.82 -6.488 -26.719 1 85.75 61 ILE B C 1
ATOM 3187 O O . ILE B 1 61 ? 9.57 -5.77 -27.391 1 85.75 61 ILE B O 1
ATOM 3191 N N . ASN B 1 62 ? 8.68 -7.754 -27.016 1 88.06 62 ASN B N 1
ATOM 3192 C CA . ASN B 1 62 ? 9.227 -8.398 -28.203 1 88.06 62 ASN B CA 1
ATOM 3193 C C . ASN B 1 62 ? 8.141 -9.086 -29.031 1 88.06 62 ASN B C 1
ATOM 3195 O O . ASN B 1 62 ? 8.133 -10.305 -29.156 1 88.06 62 ASN B O 1
ATOM 3199 N N . PRO B 1 63 ? 7.391 -8.266 -29.703 1 84.81 63 PRO B N 1
ATOM 3200 C CA . PRO B 1 63 ? 6.219 -8.82 -30.375 1 84.81 63 PRO B CA 1
ATOM 3201 C C . PRO B 1 63 ? 6.586 -9.742 -31.547 1 84.81 63 PRO B C 1
ATOM 3203 O O . PRO B 1 63 ? 5.844 -10.68 -31.859 1 84.81 63 PRO B O 1
ATOM 3206 N N . VAL B 1 64 ? 7.688 -9.492 -32.094 1 87.19 64 VAL B N 1
ATOM 3207 C CA . VAL B 1 64 ? 8.102 -10.266 -33.281 1 87.19 64 VAL B CA 1
ATOM 3208 C C . VAL B 1 64 ? 8.469 -11.68 -32.844 1 87.19 64 VAL B C 1
ATOM 3210 O O . VAL B 1 64 ? 8.102 -12.648 -33.531 1 87.19 64 VAL B O 1
ATOM 3213 N N . LEU B 1 65 ? 9.094 -11.844 -31.766 1 88.81 65 LEU B N 1
ATOM 3214 C CA . LEU B 1 65 ? 9.57 -13.133 -31.297 1 88.81 65 LEU B CA 1
ATOM 3215 C C . LEU B 1 65 ? 8.5 -13.828 -30.453 1 88.81 65 LEU B C 1
ATOM 3217 O O . LEU B 1 65 ? 8.57 -15.039 -30.219 1 88.81 65 LEU B O 1
ATOM 3221 N N . SER B 1 66 ? 7.512 -13.117 -30.109 1 92 66 SER B N 1
ATOM 3222 C CA . SER B 1 66 ? 6.496 -13.617 -29.188 1 92 66 SER B CA 1
ATOM 3223 C C . SER B 1 66 ? 5.547 -14.586 -29.875 1 92 66 SER B C 1
ATOM 3225 O O . SER B 1 66 ? 5.16 -14.367 -31.031 1 92 66 SER B O 1
ATOM 3227 N N . ALA B 1 67 ? 5.227 -15.641 -29.156 1 95.06 67 ALA B N 1
ATOM 3228 C CA . ALA B 1 67 ? 4.141 -16.516 -29.609 1 95.06 67 ALA B CA 1
ATOM 3229 C C . ALA B 1 67 ? 2.805 -15.773 -29.594 1 95.06 67 ALA B C 1
ATOM 3231 O O . ALA B 1 67 ? 2.67 -14.734 -28.938 1 95.06 67 ALA B O 1
ATOM 3232 N N . LYS B 1 68 ? 1.897 -16.344 -30.375 1 95.38 68 LYS B N 1
ATOM 3233 C CA . LYS B 1 68 ? 0.541 -15.805 -30.344 1 95.38 68 LYS B CA 1
ATOM 3234 C C . LYS B 1 68 ? -0.158 -16.156 -29.031 1 95.38 68 LYS B C 1
ATOM 3236 O O . LYS B 1 68 ? -0.019 -17.266 -28.516 1 95.38 68 LYS B O 1
ATOM 3241 N N . LEU B 1 69 ? -0.819 -15.195 -28.547 1 95.5 69 LEU B N 1
ATOM 3242 C CA . LEU B 1 69 ? -1.549 -15.383 -27.297 1 95.5 69 LEU B CA 1
ATOM 3243 C C . LEU B 1 69 ? -2.484 -16.594 -27.391 1 95.5 69 LEU B C 1
ATOM 3245 O O . LEU B 1 69 ? -2.59 -17.375 -26.453 1 95.5 69 LEU B O 1
ATOM 3249 N N . GLU B 1 70 ? -3.135 -16.781 -28.531 1 96.56 70 GLU B N 1
ATOM 3250 C CA . GLU B 1 70 ? -4.098 -17.859 -28.734 1 96.56 70 GLU B CA 1
ATOM 3251 C C . GLU B 1 70 ? -3.438 -19.234 -28.594 1 96.56 70 GLU B C 1
ATOM 3253 O O . GLU B 1 70 ? -4.047 -20.172 -28.078 1 96.56 70 GLU B O 1
ATOM 3258 N N . ASP B 1 71 ? -2.238 -19.297 -29.031 1 97.62 71 ASP B N 1
ATOM 3259 C CA . ASP B 1 71 ? -1.508 -20.562 -28.953 1 97.62 71 ASP B CA 1
ATOM 3260 C C . ASP B 1 71 ? -1.164 -20.891 -27.5 1 97.62 71 ASP B C 1
ATOM 3262 O O . ASP B 1 71 ? -1.271 -22.047 -27.078 1 97.62 71 ASP B O 1
ATOM 3266 N N . VAL B 1 72 ? -0.735 -19.891 -26.828 1 97.81 72 VAL B N 1
ATOM 3267 C CA . VAL B 1 72 ? -0.366 -20.094 -25.422 1 97.81 72 VAL B CA 1
ATOM 3268 C C . VAL B 1 72 ? -1.605 -20.453 -24.609 1 97.81 72 VAL B C 1
ATOM 3270 O O . VAL B 1 72 ? -1.566 -21.359 -23.781 1 97.81 72 VAL B O 1
ATOM 3273 N N . VAL B 1 73 ? -2.684 -19.797 -24.891 1 97.81 73 VAL B N 1
ATOM 3274 C CA . VAL B 1 73 ? -3.945 -20.047 -24.203 1 97.81 73 VAL B CA 1
ATOM 3275 C C . VAL B 1 73 ? -4.414 -21.469 -24.484 1 97.81 73 VAL B C 1
ATOM 3277 O O . VAL B 1 73 ? -4.855 -22.188 -23.594 1 97.81 73 VAL B O 1
ATOM 3280 N N . ALA B 1 74 ? -4.305 -21.844 -25.734 1 98 74 ALA B N 1
ATOM 3281 C CA . ALA B 1 74 ? -4.699 -23.188 -26.125 1 98 74 ALA B CA 1
ATOM 3282 C C . ALA B 1 74 ? -3.863 -24.234 -25.406 1 98 74 ALA B C 1
ATOM 3284 O O . ALA B 1 74 ? -4.387 -25.266 -24.969 1 98 74 ALA B O 1
ATOM 3285 N N . SER B 1 75 ? -2.645 -23.984 -25.297 1 98.25 75 SER B N 1
ATOM 3286 C CA . SER B 1 75 ? -1.754 -24.906 -24.594 1 98.25 75 SER B CA 1
ATOM 3287 C C . SER B 1 75 ? -2.131 -25.016 -23.125 1 98.25 75 SER B C 1
ATOM 3289 O O . SER B 1 75 ? -2.184 -26.125 -22.578 1 98.25 75 SER B O 1
ATOM 3291 N N . ILE B 1 76 ? -2.381 -23.922 -22.484 1 98.31 76 ILE B N 1
ATOM 3292 C CA . ILE B 1 76 ? -2.711 -23.906 -21.062 1 98.31 76 ILE B CA 1
ATOM 3293 C C . ILE B 1 76 ? -4.051 -24.609 -20.828 1 98.31 76 ILE B C 1
ATOM 3295 O O . ILE B 1 76 ? -4.219 -25.344 -19.859 1 98.31 76 ILE B O 1
ATOM 3299 N N . ARG B 1 77 ? -4.98 -24.375 -21.781 1 97.75 77 ARG B N 1
ATOM 3300 C CA . ARG B 1 77 ? -6.277 -25.047 -21.672 1 97.75 77 ARG B CA 1
ATOM 3301 C C . ARG B 1 77 ? -6.129 -26.547 -21.812 1 97.75 77 ARG B C 1
ATOM 3303 O O . ARG B 1 77 ? -6.809 -27.312 -21.125 1 97.75 77 ARG B O 1
ATOM 3310 N N . LYS B 1 78 ? -5.277 -26.953 -22.672 1 97.69 78 LYS B N 1
ATOM 3311 C CA . LYS B 1 78 ? -5.039 -28.375 -22.922 1 97.69 78 LYS B CA 1
ATOM 3312 C C . LYS B 1 78 ? -4.344 -29.047 -21.734 1 97.69 78 LYS B C 1
ATOM 3314 O O . LYS B 1 78 ? -4.789 -30.078 -21.266 1 97.69 78 LYS B O 1
ATOM 3319 N N . ASN B 1 79 ? -3.328 -28.406 -21.234 1 97.81 79 ASN B N 1
ATOM 3320 C CA . ASN B 1 79 ? -2.477 -29 -20.219 1 97.81 79 ASN B CA 1
ATOM 3321 C C . ASN B 1 79 ? -2.998 -28.719 -18.812 1 97.81 79 ASN B C 1
ATOM 3323 O O . ASN B 1 79 ? -2.613 -29.391 -17.859 1 97.81 79 ASN B O 1
ATOM 3327 N N . LYS B 1 80 ? -3.729 -27.656 -18.625 1 98.12 80 LYS B N 1
ATOM 3328 C CA . LYS B 1 80 ? -4.438 -27.266 -17.406 1 98.12 80 LYS B CA 1
ATOM 3329 C C . LYS B 1 80 ? -3.471 -26.734 -16.359 1 98.12 80 LYS B C 1
ATOM 3331 O O . LYS B 1 80 ? -3.893 -26.281 -15.281 1 98.12 80 LYS B O 1
ATOM 3336 N N . VAL B 1 81 ? -2.193 -26.844 -16.594 1 98.25 81 VAL B N 1
ATOM 3337 C CA . VAL B 1 81 ? -1.175 -26.328 -15.688 1 98.25 81 VAL B CA 1
ATOM 3338 C C . VAL B 1 81 ? -0.113 -25.562 -16.469 1 98.25 81 VAL B C 1
ATOM 3340 O O . VAL B 1 81 ? 0.257 -25.969 -17.578 1 98.25 81 VAL B O 1
ATOM 3343 N N . CYS B 1 82 ? 0.332 -24.453 -15.883 1 98.69 82 CYS B N 1
ATOM 3344 C CA . CYS B 1 82 ? 1.317 -23.609 -16.547 1 98.69 82 CYS B CA 1
ATOM 3345 C C . CYS B 1 82 ? 2.262 -22.969 -15.523 1 98.69 82 CYS B C 1
ATOM 3347 O O . CYS B 1 82 ? 1.842 -22.609 -14.422 1 98.69 82 CYS B O 1
ATOM 3349 N N . ILE B 1 83 ? 3.508 -22.953 -15.805 1 98.5 83 ILE B N 1
ATOM 3350 C CA . ILE B 1 83 ? 4.48 -22.109 -15.109 1 98.5 83 ILE B CA 1
ATOM 3351 C C . ILE B 1 83 ? 4.867 -20.922 -15.984 1 98.5 83 ILE B C 1
ATOM 3353 O O . ILE B 1 83 ? 5.27 -21.109 -17.141 1 98.5 83 ILE B O 1
ATOM 3357 N N . LYS B 1 84 ? 4.668 -19.781 -15.438 1 97.44 84 LYS B N 1
ATOM 3358 C CA . LYS B 1 84 ? 4.867 -18.562 -16.203 1 97.44 84 LYS B CA 1
ATOM 3359 C C . LYS B 1 84 ? 5.797 -17.594 -15.469 1 97.44 84 LYS B C 1
ATOM 3361 O O . LYS B 1 84 ? 5.633 -17.344 -14.273 1 97.44 84 LYS B O 1
ATOM 3366 N N . GLY B 1 85 ? 6.867 -17.156 -16.188 1 95.56 85 GLY B N 1
ATOM 3367 C CA . GLY B 1 85 ? 7.645 -16.031 -15.68 1 95.56 85 GLY B CA 1
ATOM 3368 C C . GLY B 1 85 ? 6.938 -14.703 -15.828 1 95.56 85 GLY B C 1
ATOM 3369 O O . GLY B 1 85 ? 5.805 -14.648 -16.312 1 95.56 85 GLY B O 1
ATOM 3370 N N . ILE B 1 86 ? 7.602 -13.672 -15.43 1 93.25 86 ILE B N 1
ATOM 3371 C CA . ILE B 1 86 ? 6.996 -12.344 -15.438 1 93.25 86 ILE B CA 1
ATOM 3372 C C . ILE B 1 86 ? 7.102 -11.734 -16.828 1 93.25 86 ILE B C 1
ATOM 3374 O O . ILE B 1 86 ? 8.141 -11.844 -17.484 1 93.25 86 ILE B O 1
ATOM 3378 N N . LEU B 1 87 ? 6.027 -11.195 -17.297 1 92.44 87 LEU B N 1
ATOM 3379 C CA . LEU B 1 87 ? 6.012 -10.469 -18.562 1 92.44 87 LEU B CA 1
ATOM 3380 C C . LEU B 1 87 ? 6.188 -8.969 -18.328 1 92.44 87 LEU B C 1
ATOM 3382 O O . LEU B 1 87 ? 5.488 -8.375 -17.5 1 92.44 87 LEU B O 1
ATOM 3386 N N . ALA B 1 88 ? 7.066 -8.391 -18.984 1 88 88 ALA B N 1
ATOM 3387 C CA . ALA B 1 88 ? 7.266 -6.945 -18.891 1 88 88 ALA B CA 1
ATOM 3388 C C . ALA B 1 88 ? 6.07 -6.191 -19.469 1 88 88 ALA B C 1
ATOM 3390 O O . ALA B 1 88 ? 5.512 -6.59 -20.5 1 88 88 ALA B O 1
ATOM 3391 N N . THR B 1 89 ? 5.645 -5.172 -18.719 1 83.69 89 THR B N 1
ATOM 3392 C CA . THR B 1 89 ? 4.551 -4.32 -19.172 1 83.69 89 THR B CA 1
ATOM 3393 C C . THR B 1 89 ? 5.031 -2.881 -19.359 1 83.69 89 THR B C 1
ATOM 3395 O O . THR B 1 89 ? 5.422 -2.223 -18.391 1 83.69 89 THR B O 1
ATOM 3398 N N . PRO B 1 90 ? 4.973 -2.436 -20.547 1 77.88 90 PRO B N 1
ATOM 3399 C CA . PRO B 1 90 ? 5.418 -1.059 -20.766 1 77.88 90 PRO B CA 1
ATOM 3400 C C . PRO B 1 90 ? 4.449 -0.026 -20.203 1 77.88 90 PRO B C 1
ATOM 3402 O O . PRO B 1 90 ? 3.262 -0.313 -20.031 1 77.88 90 PRO B O 1
ATOM 3405 N N . ASP B 1 91 ? 4.934 1.159 -19.828 1 71.31 91 ASP B N 1
ATOM 3406 C CA . ASP B 1 91 ? 4.137 2.236 -19.25 1 71.31 91 ASP B CA 1
ATOM 3407 C C . ASP B 1 91 ? 3.434 3.047 -20.344 1 71.31 91 ASP B C 1
ATOM 3409 O O . ASP B 1 91 ? 2.646 3.947 -20.047 1 71.31 91 ASP B O 1
ATOM 3413 N N . TYR B 1 92 ? 3.789 2.857 -21.547 1 65.31 92 TYR B N 1
ATOM 3414 C CA . TYR B 1 92 ? 3.188 3.615 -22.641 1 65.31 92 TYR B CA 1
ATOM 3415 C C . TYR B 1 92 ? 2.5 2.686 -23.641 1 65.31 92 TYR B C 1
ATOM 3417 O O . TYR B 1 92 ? 2.734 1.476 -23.625 1 65.31 92 TYR B O 1
ATOM 3425 N N . SER B 1 93 ? 1.334 3.332 -24.141 1 58.16 93 SER B N 1
ATOM 3426 C CA . SER B 1 93 ? 0.677 2.521 -25.172 1 58.16 93 SER B CA 1
ATOM 3427 C C . SER B 1 93 ? 1.218 2.838 -26.562 1 58.16 93 SER B C 1
ATOM 3429 O O . SER B 1 93 ? 1.292 4.004 -26.953 1 58.16 93 SER B O 1
ATOM 3431 N N . ASN B 1 94 ? 1.977 2.014 -27.156 1 47.25 94 ASN B N 1
ATOM 3432 C CA . ASN B 1 94 ? 2.338 2.273 -28.547 1 47.25 94 ASN B CA 1
ATOM 3433 C C . ASN B 1 94 ? 1.103 2.422 -29.422 1 47.25 94 ASN B C 1
ATOM 3435 O O . ASN B 1 94 ? 1.038 3.322 -30.266 1 47.25 94 ASN B O 1
ATOM 3439 N N . GLU B 1 95 ? 0.305 1.425 -29.375 1 50.34 95 GLU B N 1
ATOM 3440 C CA . GLU B 1 95 ? -0.723 1.343 -30.406 1 50.34 95 GLU B CA 1
ATOM 3441 C C . GLU B 1 95 ? -2.117 1.538 -29.812 1 50.34 95 GLU B C 1
ATOM 3443 O O . GLU B 1 95 ? -3.088 0.946 -30.297 1 50.34 95 GLU B O 1
ATOM 3448 N N . GLY B 1 96 ? -2.127 2.455 -28.75 1 64.44 96 GLY B N 1
ATOM 3449 C CA . GLY B 1 96 ? -3.482 2.752 -28.328 1 64.44 96 GLY B CA 1
ATOM 3450 C C . GLY B 1 96 ? -4.102 1.64 -27.5 1 64.44 96 GLY B C 1
ATOM 3451 O O . GLY B 1 96 ? -5.18 1.811 -26.922 1 64.44 96 GLY B O 1
ATOM 3452 N N . GLU B 1 97 ? -3.486 0.499 -27.531 1 71.75 97 GLU B N 1
ATOM 3453 C CA . GLU B 1 97 ? -4.074 -0.61 -26.797 1 71.75 97 GLU B CA 1
ATOM 3454 C C . GLU B 1 97 ? -3.844 -0.451 -25.297 1 71.75 97 GLU B C 1
ATOM 3456 O O . GLU B 1 97 ? -2.699 -0.375 -24.844 1 71.75 97 GLU B O 1
ATOM 3461 N N . LEU B 1 98 ? -4.949 -0.547 -24.625 1 79 98 LEU B N 1
ATOM 3462 C CA . LEU B 1 98 ? -4.895 -0.278 -23.188 1 79 98 LEU B CA 1
ATOM 3463 C C . LEU B 1 98 ? -4.703 -1.568 -22.391 1 79 98 LEU B C 1
ATOM 3465 O O . LEU B 1 98 ? -4.156 -1.551 -21.297 1 79 98 LEU B O 1
ATOM 3469 N N . GLN B 1 99 ? -5.059 -2.631 -23.062 1 85.5 99 GLN B N 1
ATOM 3470 C CA . GLN B 1 99 ? -4.902 -3.887 -22.344 1 85.5 99 GLN B CA 1
ATOM 3471 C C . GLN B 1 99 ? -3.496 -4.453 -22.516 1 85.5 99 GLN B C 1
ATOM 3473 O O . GLN B 1 99 ? -2.975 -4.508 -23.625 1 85.5 99 GLN B O 1
ATOM 3478 N N . THR B 1 100 ? -2.957 -4.941 -21.5 1 87.25 100 THR B N 1
ATOM 3479 C CA . THR B 1 100 ? -1.648 -5.582 -21.531 1 87.25 100 THR B CA 1
ATOM 3480 C C . THR B 1 100 ? -1.784 -7.062 -21.891 1 87.25 100 THR B C 1
ATOM 3482 O O . THR B 1 100 ? -2.883 -7.617 -21.844 1 87.25 100 THR B O 1
ATOM 3485 N N . LEU B 1 101 ? -0.676 -7.629 -22.25 1 89.31 101 LEU B N 1
ATOM 3486 C CA . LEU B 1 101 ? -0.657 -9.047 -22.578 1 89.31 101 LEU B CA 1
ATOM 3487 C C . LEU B 1 101 ? -1.06 -9.883 -21.359 1 89.31 101 LEU B C 1
ATOM 3489 O O . LEU B 1 101 ? -1.779 -10.875 -21.5 1 89.31 101 LEU B O 1
ATOM 3493 N N . ASN B 1 102 ? -0.604 -9.531 -20.188 1 90.94 102 ASN B N 1
ATOM 3494 C CA . ASN B 1 102 ? -0.984 -10.203 -18.953 1 90.94 102 ASN B CA 1
ATOM 3495 C C . ASN B 1 102 ? -2.49 -10.133 -18.719 1 90.94 102 ASN B C 1
ATOM 3497 O O . ASN B 1 102 ? -3.105 -11.117 -18.297 1 90.94 102 ASN B O 1
ATOM 3501 N N . MET B 1 103 ? -3 -9.016 -18.953 1 90.56 103 MET B N 1
ATOM 3502 C CA . MET B 1 103 ? -4.438 -8.836 -18.766 1 90.56 103 MET B CA 1
ATOM 3503 C C . MET B 1 103 ? -5.23 -9.719 -19.719 1 90.56 103 MET B C 1
ATOM 3505 O O . MET B 1 103 ? -6.219 -10.336 -19.328 1 90.56 103 MET B O 1
ATOM 3509 N N . LYS B 1 104 ? -4.789 -9.781 -20.984 1 92.31 104 LYS B N 1
ATOM 3510 C CA . LYS B 1 104 ? -5.465 -10.594 -21.984 1 92.31 104 LYS B CA 1
ATOM 3511 C C . LYS B 1 104 ? -5.41 -12.078 -21.625 1 92.31 104 LYS B C 1
ATOM 3513 O O . LYS B 1 104 ? -6.406 -12.789 -21.75 1 92.31 104 LYS B O 1
ATOM 3518 N N . LEU B 1 105 ? -4.27 -12.469 -21.172 1 94.31 105 LEU B N 1
ATOM 3519 C CA . LEU B 1 105 ? -4.098 -13.859 -20.766 1 94.31 105 LEU B CA 1
ATOM 3520 C C . LEU B 1 105 ? -5.043 -14.211 -19.625 1 94.31 105 LEU B C 1
ATOM 3522 O O . LEU B 1 105 ? -5.691 -15.258 -19.656 1 94.31 105 LEU B O 1
ATOM 3526 N N . ARG B 1 106 ? -5.137 -13.375 -18.625 1 94.12 106 ARG B N 1
ATOM 3527 C CA . ARG B 1 106 ? -5.988 -13.586 -17.453 1 94.12 106 ARG B CA 1
ATOM 3528 C C . ARG B 1 106 ? -7.461 -13.625 -17.859 1 94.12 106 ARG B C 1
ATOM 3530 O O . ARG B 1 106 ? -8.227 -14.438 -17.328 1 94.12 106 ARG B O 1
ATOM 3537 N N . THR B 1 107 ? -7.805 -12.773 -18.766 1 92.69 107 THR B N 1
ATOM 3538 C CA . THR B 1 107 ? -9.188 -12.695 -19.219 1 92.69 107 THR B CA 1
ATOM 3539 C C . THR B 1 107 ? -9.57 -13.914 -20.047 1 92.69 107 THR B C 1
ATOM 3541 O O . THR B 1 107 ? -10.633 -14.5 -19.844 1 92.69 107 THR B O 1
ATOM 3544 N N . GLU B 1 108 ? -8.695 -14.273 -20.953 1 95 108 GLU B N 1
ATOM 3545 C CA . GLU B 1 108 ? -8.969 -15.398 -21.844 1 95 108 GLU B CA 1
ATOM 3546 C C . GLU B 1 108 ? -9.094 -16.703 -21.062 1 95 108 GLU B C 1
ATOM 3548 O O . GLU B 1 108 ? -9.906 -17.562 -21.406 1 95 108 GLU B O 1
ATOM 3553 N N . LEU B 1 109 ? -8.336 -16.828 -20.047 1 97.06 109 LEU B N 1
ATOM 3554 C CA . LEU B 1 109 ? -8.344 -18.047 -19.266 1 97.06 109 LEU B CA 1
ATOM 3555 C C . LEU B 1 109 ? -9.234 -17.922 -18.031 1 97.06 109 LEU B C 1
ATOM 3557 O O . LEU B 1 109 ? -9.453 -18.891 -17.297 1 97.06 109 LEU B O 1
ATOM 3561 N N . ASP B 1 110 ? -9.688 -16.703 -17.719 1 96.88 110 ASP B N 1
ATOM 3562 C CA . ASP B 1 110 ? -10.484 -16.375 -16.547 1 96.88 110 ASP B CA 1
ATOM 3563 C C . ASP B 1 110 ? -9.742 -16.75 -15.266 1 96.88 110 ASP B C 1
ATOM 3565 O O . ASP B 1 110 ? -10.273 -17.469 -14.414 1 96.88 110 ASP B O 1
ATOM 3569 N N . LEU B 1 111 ? -8.508 -16.359 -15.258 1 97.69 111 LEU B N 1
ATOM 3570 C CA . LEU B 1 111 ? -7.699 -16.531 -14.055 1 97.69 111 LEU B CA 1
ATOM 3571 C C . LEU B 1 111 ? -8.102 -15.516 -12.984 1 97.69 111 LEU B C 1
ATOM 3573 O O . LEU B 1 111 ? -7.383 -14.547 -12.734 1 97.69 111 LEU B O 1
ATOM 3577 N N . TYR B 1 112 ? -9.125 -15.805 -12.211 1 97.75 112 TYR B N 1
ATOM 3578 C CA . TYR B 1 112 ? -9.781 -14.781 -11.406 1 97.75 112 TYR B CA 1
ATOM 3579 C C . TYR B 1 112 ? -9.172 -14.711 -10.008 1 97.75 112 TYR B C 1
ATOM 3581 O O . TYR B 1 112 ? -9.297 -13.695 -9.312 1 97.75 112 TYR B O 1
ATOM 3589 N N . ALA B 1 113 ? -8.539 -15.773 -9.539 1 98.44 113 ALA B N 1
ATOM 3590 C CA . ALA B 1 113 ? -8.031 -15.805 -8.164 1 98.44 113 ALA B CA 1
ATOM 3591 C C . ALA B 1 113 ? -6.516 -15.961 -8.148 1 98.44 113 ALA B C 1
ATOM 3593 O O . ALA B 1 113 ? -5.984 -17 -8.531 1 98.44 113 ALA B O 1
ATOM 3594 N N . ASN B 1 114 ? -5.844 -14.938 -7.77 1 98.19 114 ASN B N 1
ATOM 3595 C CA . ASN B 1 114 ? -4.402 -15.008 -7.539 1 98.19 114 ASN B CA 1
ATOM 3596 C C . ASN B 1 114 ? -4.078 -15.281 -6.074 1 98.19 114 ASN B C 1
ATOM 3598 O O . ASN B 1 114 ? -4.586 -14.594 -5.184 1 98.19 114 ASN B O 1
ATOM 3602 N N . VAL B 1 115 ? -3.299 -16.281 -5.82 1 98.31 115 VAL B N 1
ATOM 3603 C CA . VAL B 1 115 ? -2.949 -16.688 -4.461 1 98.31 115 VAL B CA 1
ATOM 3604 C C . VAL B 1 115 ? -1.44 -16.547 -4.258 1 98.31 115 VAL B C 1
ATOM 3606 O O . VAL B 1 115 ? -0.657 -17.219 -4.941 1 98.31 115 VAL B O 1
ATOM 3609 N N . VAL B 1 116 ? -1.078 -15.742 -3.389 1 97.75 116 VAL B N 1
ATOM 3610 C CA . VAL B 1 116 ? 0.326 -15.57 -3.033 1 97.75 116 VAL B CA 1
ATOM 3611 C C . VAL B 1 116 ? 0.528 -15.898 -1.555 1 97.75 116 VAL B C 1
ATOM 3613 O O . VAL B 1 116 ? -0.057 -15.25 -0.684 1 97.75 116 VAL B O 1
ATOM 3616 N N . HIS B 1 117 ? 1.252 -16.922 -1.305 1 96.12 117 HIS B N 1
ATOM 3617 C CA . HIS B 1 117 ? 1.604 -17.312 0.056 1 96.12 117 HIS B CA 1
ATOM 3618 C C . HIS B 1 117 ? 2.939 -16.703 0.475 1 96.12 117 HIS B C 1
ATOM 3620 O O . HIS B 1 117 ? 3.992 -17.094 -0.039 1 96.12 117 HIS B O 1
ATOM 3626 N N . VAL B 1 118 ? 2.871 -15.758 1.375 1 96.44 118 VAL B N 1
ATOM 3627 C CA . VAL B 1 118 ? 4.062 -15.055 1.844 1 96.44 118 VAL B CA 1
ATOM 3628 C C . VAL B 1 118 ? 4.484 -15.609 3.203 1 96.44 118 VAL B C 1
ATOM 3630 O O . VAL B 1 118 ? 3.746 -15.492 4.184 1 96.44 118 VAL B O 1
ATOM 3633 N N . ARG B 1 119 ? 5.617 -16.156 3.23 1 94.94 119 ARG B N 1
ATOM 3634 C CA . ARG B 1 119 ? 6.117 -16.734 4.469 1 94.94 119 ARG B CA 1
ATOM 3635 C C . ARG B 1 119 ? 7.605 -16.469 4.641 1 94.94 119 ARG B C 1
ATOM 3637 O O . ARG B 1 119 ? 8.352 -16.406 3.662 1 94.94 119 ARG B O 1
ATOM 3644 N N . SER B 1 120 ? 7.98 -16.312 5.914 1 95.06 120 SER B N 1
ATOM 3645 C CA . SER B 1 120 ? 9.406 -16.219 6.234 1 95.06 120 SER B CA 1
ATOM 3646 C C . SER B 1 120 ? 10.125 -17.516 5.91 1 95.06 120 SER B C 1
ATOM 3648 O O . SER B 1 120 ? 9.617 -18.609 6.203 1 95.06 120 SER B O 1
ATOM 3650 N N . LEU B 1 121 ? 11.234 -17.406 5.219 1 93.56 121 LEU B N 1
ATOM 3651 C CA . LEU B 1 121 ? 12.031 -18.578 4.859 1 93.56 121 LEU B CA 1
ATOM 3652 C C . LEU B 1 121 ? 13.227 -18.734 5.793 1 93.56 121 LEU B C 1
ATOM 3654 O O . LEU B 1 121 ? 13.805 -17.734 6.23 1 93.56 121 LEU B O 1
ATOM 3658 N N . PRO B 1 122 ? 13.555 -19.953 6.055 1 92.31 122 PRO B N 1
ATOM 3659 C CA . PRO B 1 122 ? 14.727 -20.156 6.914 1 92.31 122 PRO B CA 1
ATOM 3660 C C . PRO B 1 122 ? 16.016 -19.609 6.305 1 92.31 122 PRO B C 1
ATOM 3662 O O . PRO B 1 122 ? 16.25 -19.766 5.102 1 92.31 122 PRO B O 1
ATOM 3665 N N . GLY B 1 123 ? 16.734 -18.922 7.078 1 90.31 123 GLY B N 1
ATOM 3666 C CA . GLY B 1 123 ? 18.047 -18.453 6.637 1 90.31 123 GLY B CA 1
ATOM 3667 C C . GLY B 1 123 ? 17.969 -17.094 5.949 1 90.31 123 GLY B C 1
ATOM 3668 O O . GLY B 1 123 ? 19.016 -16.469 5.695 1 90.31 123 GLY B O 1
ATOM 3669 N N . VAL B 1 124 ? 16.812 -16.688 5.621 1 90.19 124 VAL B N 1
ATOM 3670 C CA . VAL B 1 124 ? 16.656 -15.375 5.016 1 90.19 124 VAL B CA 1
ATOM 3671 C C . VAL B 1 124 ? 16.438 -14.328 6.105 1 90.19 124 VAL B C 1
ATOM 3673 O O . VAL B 1 124 ? 15.422 -14.359 6.805 1 90.19 124 VAL B O 1
ATOM 3676 N N . LYS B 1 125 ? 17.375 -13.469 6.234 1 87.12 125 LYS B N 1
ATOM 3677 C CA . LYS B 1 125 ? 17.297 -12.461 7.285 1 87.12 125 LYS B CA 1
ATOM 3678 C C . LYS B 1 125 ? 16.422 -11.289 6.863 1 87.12 125 LYS B C 1
ATOM 3680 O O . LYS B 1 125 ? 16.672 -10.648 5.836 1 87.12 125 LYS B O 1
ATOM 3685 N N . THR B 1 126 ? 15.375 -11.078 7.594 1 88.88 126 THR B N 1
ATOM 3686 C CA . THR B 1 126 ? 14.484 -9.945 7.371 1 88.88 126 THR B CA 1
ATOM 3687 C C . THR B 1 126 ? 14.234 -9.195 8.672 1 88.88 126 THR B C 1
ATOM 3689 O O . THR B 1 126 ? 14.648 -9.633 9.742 1 88.88 126 THR B O 1
ATOM 3692 N N . ARG B 1 127 ? 13.672 -8.039 8.523 1 88.12 127 ARG B N 1
ATOM 3693 C CA . ARG B 1 127 ? 13.375 -7.215 9.688 1 88.12 127 ARG B CA 1
ATOM 3694 C C . ARG B 1 127 ? 12.234 -7.809 10.508 1 88.12 127 ARG B C 1
ATOM 3696 O O . ARG B 1 127 ? 12.133 -7.574 11.711 1 88.12 127 ARG B O 1
ATOM 3703 N N . HIS B 1 128 ? 11.406 -8.57 9.875 1 89.69 128 HIS B N 1
ATOM 3704 C CA . HIS B 1 128 ? 10.297 -9.281 10.508 1 89.69 128 HIS B CA 1
ATOM 3705 C C . HIS B 1 128 ? 10.516 -10.789 10.469 1 89.69 128 HIS B C 1
ATOM 3707 O O . HIS B 1 128 ? 11.109 -11.312 9.523 1 89.69 128 HIS B O 1
ATOM 3713 N N . ASP B 1 129 ? 9.969 -11.43 11.5 1 89.94 129 ASP B N 1
ATOM 3714 C CA . ASP B 1 129 ? 10.094 -12.883 11.562 1 89.94 129 ASP B CA 1
ATOM 3715 C C . ASP B 1 129 ? 8.719 -13.547 11.656 1 89.94 129 ASP B C 1
ATOM 3717 O O . ASP B 1 129 ? 7.742 -12.906 12.055 1 89.94 129 ASP B O 1
ATOM 3721 N N . ASN B 1 130 ? 8.68 -14.797 11.164 1 94.12 130 ASN B N 1
ATOM 3722 C CA . ASN B 1 130 ? 7.527 -15.672 11.336 1 94.12 130 ASN B CA 1
ATOM 3723 C C . ASN B 1 130 ? 6.297 -15.117 10.617 1 94.12 130 ASN B C 1
ATOM 3725 O O . ASN B 1 130 ? 5.191 -15.164 11.164 1 94.12 130 ASN B O 1
ATOM 3729 N N . ILE B 1 131 ? 6.574 -14.539 9.523 1 96.12 131 ILE B N 1
ATOM 3730 C CA . ILE B 1 131 ? 5.465 -14.094 8.68 1 96.12 131 ILE B CA 1
ATOM 3731 C C . ILE B 1 131 ? 4.852 -15.289 7.957 1 96.12 131 ILE B C 1
ATOM 3733 O O . ILE B 1 131 ? 5.574 -16.156 7.453 1 96.12 131 ILE B O 1
ATOM 3737 N N . ASP B 1 132 ? 3.602 -15.484 8.016 1 97.06 132 ASP B N 1
ATOM 3738 C CA . ASP B 1 132 ? 2.832 -16.5 7.301 1 97.06 132 ASP B CA 1
ATOM 3739 C C . ASP B 1 132 ? 1.442 -15.977 6.938 1 97.06 132 ASP B C 1
ATOM 3741 O O . ASP B 1 132 ? 0.492 -16.141 7.707 1 97.06 132 ASP B O 1
ATOM 3745 N N . THR B 1 133 ? 1.316 -15.414 5.785 1 97.75 133 THR B N 1
ATOM 3746 C CA . THR B 1 133 ? 0.059 -14.82 5.336 1 97.75 133 THR B CA 1
ATOM 3747 C C . THR B 1 133 ? -0.22 -15.188 3.881 1 97.75 133 THR B C 1
ATOM 3749 O O . THR B 1 133 ? 0.709 -15.375 3.094 1 97.75 133 THR B O 1
ATOM 3752 N N . VAL B 1 134 ? -1.479 -15.328 3.572 1 98.38 134 VAL B N 1
ATOM 3753 C CA . VAL B 1 134 ? -1.895 -15.641 2.209 1 98.38 134 VAL B CA 1
ATOM 3754 C C . VAL B 1 134 ? -2.744 -14.492 1.654 1 98.38 134 VAL B C 1
ATOM 3756 O O . VAL B 1 134 ? -3.705 -14.062 2.293 1 98.38 134 VAL B O 1
ATOM 3759 N N . ILE B 1 135 ? -2.379 -14.055 0.523 1 98.56 135 ILE B N 1
ATOM 3760 C CA . ILE B 1 135 ? -3.113 -12.969 -0.125 1 98.56 135 ILE B CA 1
ATOM 3761 C C . ILE B 1 135 ? -3.852 -13.508 -1.349 1 98.56 135 ILE B C 1
ATOM 3763 O O . ILE B 1 135 ? -3.236 -14.086 -2.25 1 98.56 135 ILE B O 1
ATOM 3767 N N . ILE B 1 136 ? -5.117 -13.383 -1.321 1 98.81 136 ILE B N 1
ATOM 3768 C CA . ILE B 1 136 ? -5.98 -13.797 -2.418 1 98.81 136 ILE B CA 1
ATOM 3769 C C . ILE B 1 136 ? -6.562 -12.57 -3.113 1 98.81 136 ILE B C 1
ATOM 3771 O O . ILE B 1 136 ? -7.34 -11.82 -2.514 1 98.81 136 ILE B O 1
ATOM 3775 N N . ARG B 1 137 ? -6.207 -12.422 -4.34 1 98 137 ARG B N 1
ATOM 3776 C CA . ARG B 1 137 ? -6.496 -11.203 -5.094 1 98 137 ARG B CA 1
ATOM 3777 C C . ARG B 1 137 ? -7.41 -11.5 -6.281 1 98 137 ARG B C 1
ATOM 3779 O O . ARG B 1 137 ? -7.148 -12.422 -7.059 1 98 137 ARG B O 1
ATOM 3786 N N . GLU B 1 138 ? -8.555 -10.695 -6.418 1 97.94 138 GLU B N 1
ATOM 3787 C CA . GLU B 1 138 ? -9.383 -10.727 -7.621 1 97.94 138 GLU B CA 1
ATOM 3788 C C . GLU B 1 138 ? -8.641 -10.133 -8.812 1 97.94 138 GLU B C 1
ATOM 3790 O O . GLU B 1 138 ? -8.141 -9.008 -8.75 1 97.94 138 GLU B O 1
ATOM 3795 N N . GLN B 1 139 ? -8.57 -10.836 -9.969 1 95.31 139 GLN B N 1
ATOM 3796 C CA . GLN B 1 139 ? -7.629 -10.43 -11.008 1 95.31 139 GLN B CA 1
ATOM 3797 C C . GLN B 1 139 ? -8.359 -10.008 -12.281 1 95.31 139 GLN B C 1
ATOM 3799 O O . GLN B 1 139 ? -7.723 -9.617 -13.258 1 95.31 139 GLN B O 1
ATOM 3804 N N . THR B 1 140 ? -9.617 -9.969 -12.289 1 94.12 140 THR B N 1
ATOM 3805 C CA . THR B 1 140 ? -10.266 -9.852 -13.594 1 94.12 140 THR B CA 1
ATOM 3806 C C . THR B 1 140 ? -11.047 -8.547 -13.695 1 94.12 140 THR B C 1
ATOM 3808 O O . THR B 1 140 ? -11.539 -8.195 -14.766 1 94.12 140 THR B O 1
ATOM 3811 N N . GLU B 1 141 ? -11.234 -7.855 -12.594 1 93.69 141 GLU B N 1
ATOM 3812 C CA . GLU B 1 141 ? -11.961 -6.594 -12.68 1 93.69 141 GLU B CA 1
ATOM 3813 C C . GLU B 1 141 ? -11.297 -5.512 -11.844 1 93.69 141 GLU B C 1
ATOM 3815 O O . GLU B 1 141 ? -10.078 -5.531 -11.656 1 93.69 141 GLU B O 1
ATOM 3820 N N . GLY B 1 142 ? -11.984 -4.453 -11.547 1 92.69 142 GLY B N 1
ATOM 3821 C CA . GLY B 1 142 ? -11.406 -3.307 -10.859 1 92.69 142 GLY B CA 1
ATOM 3822 C C . GLY B 1 142 ? -10.82 -2.277 -11.812 1 92.69 142 GLY B C 1
ATOM 3823 O O . GLY B 1 142 ? -11.414 -1.973 -12.844 1 92.69 142 GLY B O 1
ATOM 3824 N N . GLU B 1 143 ? -9.703 -1.77 -11.445 1 89.56 143 GLU B N 1
ATOM 3825 C CA . GLU B 1 143 ? -9.031 -0.748 -12.25 1 89.56 143 GLU B CA 1
ATOM 3826 C C . GLU B 1 143 ? -8.344 -1.362 -13.461 1 89.56 143 GLU B C 1
ATOM 3828 O O . GLU B 1 143 ? -7.91 -0.644 -14.367 1 89.56 143 GLU B O 1
ATOM 3833 N N . TYR B 1 144 ? -8.344 -2.629 -13.531 1 84.25 144 TYR B N 1
ATOM 3834 C CA . TYR B 1 144 ? -7.633 -3.342 -14.594 1 84.25 144 TYR B CA 1
ATOM 3835 C C . TYR B 1 144 ? -8.562 -3.639 -15.766 1 84.25 144 TYR B C 1
ATOM 3837 O O . TYR B 1 144 ? -8.328 -4.578 -16.531 1 84.25 144 TYR B O 1
ATOM 3845 N N . SER B 1 145 ? -9.57 -2.908 -15.914 1 79.19 145 SER B N 1
ATOM 3846 C CA . SER B 1 145 ? -10.539 -3.102 -16.984 1 79.19 145 SER B CA 1
ATOM 3847 C C . SER B 1 145 ? -10.133 -2.33 -18.234 1 79.19 145 SER B C 1
ATOM 3849 O O . SER B 1 145 ? -10.758 -2.475 -19.297 1 79.19 145 SER B O 1
ATOM 3851 N N . ALA B 1 146 ? -9.102 -1.594 -18.141 1 76.94 146 ALA B N 1
ATOM 3852 C CA . ALA B 1 146 ? -8.578 -0.828 -19.266 1 76.94 146 ALA B CA 1
ATOM 3853 C C . ALA B 1 146 ? -9.648 0.076 -19.859 1 76.94 146 ALA B C 1
ATOM 3855 O O . ALA B 1 146 ? -9.734 0.223 -21.078 1 76.94 146 ALA B O 1
ATOM 3856 N N . LEU B 1 147 ? -10.547 0.561 -19.016 1 85.5 147 LEU B N 1
ATOM 3857 C CA . LEU B 1 147 ? -11.594 1.484 -19.453 1 85.5 147 LEU B CA 1
ATOM 3858 C C . LEU B 1 147 ? -11.242 2.918 -19.062 1 85.5 147 LEU B C 1
ATOM 3860 O O . LEU B 1 147 ? -11.625 3.381 -17.984 1 85.5 147 LEU B O 1
ATOM 3864 N N . GLU B 1 148 ? -10.453 3.504 -19.938 1 89.62 148 GLU B N 1
ATOM 3865 C CA . GLU B 1 148 ? -10.031 4.891 -19.766 1 89.62 148 GLU B CA 1
ATOM 3866 C C . GLU B 1 148 ? -10.383 5.734 -20.984 1 89.62 148 GLU B C 1
ATOM 3868 O O . GLU B 1 148 ? -10.32 5.258 -22.109 1 89.62 148 GLU B O 1
ATOM 3873 N N . HIS B 1 149 ? -10.773 6.895 -20.766 1 89.56 149 HIS B N 1
ATOM 3874 C CA . HIS B 1 149 ? -11.102 7.781 -21.875 1 89.56 149 HIS B CA 1
ATOM 3875 C C . HIS B 1 149 ? -10.734 9.227 -21.547 1 89.56 149 HIS B C 1
ATOM 3877 O O . HIS B 1 149 ? -10.891 9.664 -20.406 1 89.56 149 HIS B O 1
ATOM 3883 N N . GLU B 1 150 ? -10.188 9.836 -22.531 1 88.25 150 GLU B N 1
ATOM 3884 C CA . GLU B 1 150 ? -9.961 11.273 -22.422 1 88.25 150 GLU B CA 1
ATOM 3885 C C . GLU B 1 150 ? -11.125 12.062 -23.016 1 88.25 150 GLU B C 1
ATOM 3887 O O . GLU B 1 150 ? -11.227 12.211 -24.234 1 88.25 150 GLU B O 1
ATOM 3892 N N . SER B 1 151 ? -11.953 12.656 -22.203 1 82.75 151 SER B N 1
ATOM 3893 C CA . SER B 1 151 ? -13.148 13.352 -22.672 1 82.75 151 SER B CA 1
ATOM 3894 C C . SER B 1 151 ? -12.789 14.648 -23.391 1 82.75 151 SER B C 1
ATOM 3896 O O . SER B 1 151 ? -13.367 14.969 -24.438 1 82.75 151 SER B O 1
ATOM 3898 N N . VAL B 1 152 ? -11.945 15.398 -22.766 1 86.69 152 VAL B N 1
ATOM 3899 C CA . VAL B 1 152 ? -11.336 16.594 -23.344 1 86.69 152 VAL B CA 1
ATOM 3900 C C . VAL B 1 152 ? -9.836 16.609 -23.047 1 86.69 152 VAL B C 1
ATOM 3902 O O . VAL B 1 152 ? -9.383 15.945 -22.109 1 86.69 152 VAL B O 1
ATOM 3905 N N . PRO B 1 153 ? -9.203 17.25 -23.891 1 88.25 153 PRO B N 1
ATOM 3906 C CA . PRO B 1 153 ? -7.758 17.266 -23.641 1 88.25 153 PRO B CA 1
ATOM 3907 C C . PRO B 1 153 ? -7.395 17.656 -22.219 1 88.25 153 PRO B C 1
ATOM 3909 O O . PRO B 1 153 ? -7.848 18.688 -21.734 1 88.25 153 PRO B O 1
ATOM 3912 N N . GLY B 1 154 ? -6.688 16.75 -21.625 1 91.38 154 GLY B N 1
ATOM 3913 C CA . GLY B 1 154 ? -6.195 17.078 -20.297 1 91.38 154 GLY B CA 1
ATOM 3914 C C . GLY B 1 154 ? -7.102 16.562 -19.188 1 91.38 154 GLY B C 1
ATOM 3915 O O . GLY B 1 154 ? -6.824 16.781 -18 1 91.38 154 GLY B O 1
ATOM 3916 N N . ILE B 1 155 ? -8.133 15.977 -19.5 1 92.44 155 ILE B N 1
ATOM 3917 C CA . ILE B 1 155 ? -9.031 15.391 -18.516 1 92.44 155 ILE B CA 1
ATOM 3918 C C . ILE B 1 155 ? -9.273 13.922 -18.844 1 92.44 155 ILE B C 1
ATOM 3920 O O . ILE B 1 155 ? -9.891 13.602 -19.859 1 92.44 155 ILE B O 1
ATOM 3924 N N . VAL B 1 156 ? -8.781 13.023 -17.984 1 93.12 156 VAL B N 1
ATOM 3925 C CA . VAL B 1 156 ? -8.898 11.594 -18.219 1 93.12 156 VAL B CA 1
ATOM 3926 C C . VAL B 1 156 ? -9.789 10.961 -17.141 1 93.12 156 VAL B C 1
ATOM 3928 O O . VAL B 1 156 ? -9.695 11.312 -15.969 1 93.12 156 VAL B O 1
ATOM 3931 N N . GLU B 1 157 ? -10.633 10.109 -17.578 1 92.56 157 GLU B N 1
ATOM 3932 C CA . GLU B 1 157 ? -11.5 9.336 -16.703 1 92.56 157 GLU B CA 1
ATOM 3933 C C . GLU B 1 157 ? -11.172 7.844 -16.781 1 92.56 157 GLU B C 1
ATOM 3935 O O . GLU B 1 157 ? -11.039 7.285 -17.875 1 92.56 157 GLU B O 1
ATOM 3940 N N . CYS B 1 158 ? -10.891 7.301 -15.609 1 91.19 158 CYS B N 1
ATOM 3941 C CA . CYS B 1 158 ? -10.648 5.867 -15.5 1 91.19 158 CYS B CA 1
ATOM 3942 C C . CYS B 1 158 ? -11.781 5.176 -14.758 1 91.19 158 CYS B C 1
ATOM 3944 O O . CYS B 1 158 ? -12.211 5.645 -13.703 1 91.19 158 CYS B O 1
ATOM 3946 N N . LEU B 1 159 ? -12.25 4.102 -15.305 1 91.12 159 LEU B N 1
ATOM 3947 C CA . LEU B 1 159 ? -13.383 3.402 -14.711 1 91.12 159 LEU B CA 1
ATOM 3948 C C . LEU B 1 159 ? -12.914 2.193 -13.906 1 91.12 159 LEU B C 1
ATOM 3950 O O . LEU B 1 159 ? -12.062 1.426 -14.375 1 91.12 159 LEU B O 1
ATOM 3954 N N . LYS B 1 160 ? -13.352 2.111 -12.727 1 93.31 160 LYS B N 1
ATOM 3955 C CA . LYS B 1 160 ? -13.219 0.932 -11.875 1 93.31 160 LYS B CA 1
ATOM 3956 C C . LYS B 1 160 ? -14.539 0.176 -11.773 1 93.31 160 LYS B C 1
ATOM 3958 O O . LYS B 1 160 ? -15.555 0.736 -11.344 1 93.31 160 LYS B O 1
ATOM 3963 N N . ILE B 1 161 ? -14.547 -1.081 -12.156 1 93.88 161 ILE B N 1
ATOM 3964 C CA . ILE B 1 161 ? -15.773 -1.869 -12.125 1 93.88 161 ILE B CA 1
ATOM 3965 C C . ILE B 1 161 ? -15.703 -2.91 -11.016 1 93.88 161 ILE B C 1
ATOM 3967 O O . ILE B 1 161 ? -14.664 -3.559 -10.828 1 93.88 161 ILE B O 1
ATOM 3971 N N . VAL B 1 162 ? -16.766 -3.031 -10.258 1 95.5 162 VAL B N 1
ATOM 3972 C CA . VAL B 1 162 ? -16.922 -4.055 -9.234 1 95.5 162 VAL B CA 1
ATOM 3973 C C . VAL B 1 162 ? -18.281 -4.738 -9.375 1 95.5 162 VAL B C 1
ATOM 3975 O O . VAL B 1 162 ? -19.312 -4.07 -9.438 1 95.5 162 VAL B O 1
ATOM 3978 N N . THR B 1 163 ? -18.312 -6.008 -9.484 1 97 163 THR B N 1
ATOM 3979 C CA . THR B 1 163 ? -19.562 -6.75 -9.609 1 97 163 THR B CA 1
ATOM 3980 C C . THR B 1 163 ? -19.766 -7.664 -8.406 1 97 163 THR B C 1
ATOM 3982 O O . THR B 1 163 ? -18.812 -8.203 -7.852 1 97 163 THR B O 1
ATOM 3985 N N . ALA B 1 164 ? -21 -7.809 -8.078 1 97.5 164 ALA B N 1
ATOM 3986 C CA . ALA B 1 164 ? -21.344 -8.719 -6.984 1 97.5 164 ALA B CA 1
ATOM 3987 C C . ALA B 1 164 ? -20.922 -10.148 -7.305 1 97.5 164 ALA B C 1
ATOM 3989 O O . ALA B 1 164 ? -20.406 -10.859 -6.438 1 97.5 164 ALA B O 1
ATOM 3990 N N . LYS B 1 165 ? -21.141 -10.539 -8.5 1 97.44 165 LYS B N 1
ATOM 3991 C CA . LYS B 1 165 ? -20.828 -11.898 -8.938 1 97.44 165 LYS B CA 1
ATOM 3992 C C . LYS B 1 165 ? -19.359 -12.219 -8.734 1 97.44 165 LYS B C 1
ATOM 3994 O O . LYS B 1 165 ? -19.016 -13.227 -8.109 1 97.44 165 LYS B O 1
ATOM 3999 N N . LYS B 1 166 ? -18.469 -11.422 -9.227 1 97.44 166 LYS B N 1
ATOM 4000 C CA . LYS B 1 166 ? -17.031 -11.688 -9.141 1 97.44 166 LYS B CA 1
ATOM 4001 C C . LYS B 1 166 ? -16.516 -11.461 -7.727 1 97.44 166 LYS B C 1
ATOM 4003 O O . LYS B 1 166 ? -15.578 -12.133 -7.289 1 97.44 166 LYS B O 1
ATOM 4008 N N . SER B 1 167 ? -17.125 -10.508 -6.965 1 98.38 167 SER B N 1
ATOM 4009 C CA . SER B 1 167 ? -16.766 -10.297 -5.566 1 98.38 167 SER B CA 1
ATOM 4010 C C . SER B 1 167 ? -17.125 -11.5 -4.711 1 98.38 167 SER B C 1
ATOM 4012 O O . SER B 1 167 ? -16.344 -11.93 -3.863 1 98.38 167 SER B O 1
ATOM 4014 N N . MET B 1 168 ? -18.281 -12.086 -4.988 1 98.5 168 MET B N 1
ATOM 4015 C CA . MET B 1 168 ? -18.719 -13.266 -4.246 1 98.5 168 MET B CA 1
ATOM 4016 C C . MET B 1 168 ? -17.844 -14.469 -4.59 1 98.5 168 MET B C 1
ATOM 4018 O O . MET B 1 168 ? -17.5 -15.266 -3.715 1 98.5 168 MET B O 1
ATOM 4022 N N . ARG B 1 169 ? -17.562 -14.578 -5.832 1 98.19 169 ARG B N 1
ATOM 4023 C CA . ARG B 1 169 ? -16.75 -15.703 -6.301 1 98.19 169 ARG B CA 1
ATOM 4024 C C . ARG B 1 169 ? -15.375 -15.703 -5.641 1 98.19 169 ARG B C 1
ATOM 4026 O O . ARG B 1 169 ? -14.898 -16.75 -5.191 1 98.19 169 ARG B O 1
ATOM 4033 N N . ILE B 1 170 ? -14.68 -14.555 -5.586 1 98.69 170 ILE B N 1
ATOM 4034 C CA . ILE B 1 170 ? -13.352 -14.477 -5 1 98.69 170 ILE B CA 1
ATOM 4035 C C . ILE B 1 170 ? -13.438 -14.664 -3.486 1 98.69 170 ILE B C 1
ATOM 4037 O O . ILE B 1 170 ? -12.531 -15.219 -2.867 1 98.69 170 ILE B O 1
ATOM 4041 N N . ALA B 1 171 ? -14.508 -14.109 -2.877 1 98.81 171 ALA B N 1
ATOM 4042 C CA . ALA B 1 171 ? -14.727 -14.328 -1.449 1 98.81 171 ALA B CA 1
ATOM 4043 C C . ALA B 1 171 ? -14.875 -15.82 -1.14 1 98.81 171 ALA B C 1
ATOM 4045 O O . ALA B 1 171 ? -14.25 -16.328 -0.208 1 98.81 171 ALA B O 1
ATOM 4046 N N . LYS B 1 172 ? -15.68 -16.438 -1.937 1 98.75 172 LYS B N 1
ATOM 4047 C CA . LYS B 1 172 ? -15.867 -17.875 -1.746 1 98.75 172 LYS B CA 1
ATOM 4048 C C . LYS B 1 172 ? -14.547 -18.625 -1.88 1 98.75 172 LYS B C 1
ATOM 4050 O O . LYS B 1 172 ? -14.266 -19.547 -1.107 1 98.75 172 LYS B O 1
ATOM 4055 N N . PHE B 1 173 ? -13.812 -18.312 -2.855 1 98.69 173 PHE B N 1
ATOM 4056 C CA . PHE B 1 173 ? -12.5 -18.922 -3.047 1 98.69 173 PHE B CA 1
ATOM 4057 C C . PHE B 1 173 ? -11.641 -18.766 -1.799 1 98.69 173 PHE B C 1
ATOM 4059 O O . PHE B 1 173 ? -10.992 -19.719 -1.359 1 98.69 173 PHE B O 1
ATOM 4066 N N . ALA B 1 174 ? -11.617 -17.562 -1.237 1 98.81 174 ALA B N 1
ATOM 4067 C CA . ALA B 1 174 ? -10.781 -17.25 -0.075 1 98.81 174 ALA B CA 1
ATOM 4068 C C . ALA B 1 174 ? -11.211 -18.078 1.137 1 98.81 174 ALA B C 1
ATOM 4070 O O . ALA B 1 174 ? -10.367 -18.625 1.85 1 98.81 174 ALA B O 1
ATOM 4071 N N . PHE B 1 175 ? -12.484 -18.172 1.343 1 98.81 175 PHE B N 1
ATOM 4072 C CA . PHE B 1 175 ? -12.984 -18.922 2.494 1 98.81 175 PHE B CA 1
ATOM 4073 C C . PHE B 1 175 ? -12.797 -20.422 2.289 1 98.81 175 PHE B C 1
ATOM 4075 O O . PHE B 1 175 ? -12.508 -21.156 3.238 1 98.81 175 PHE B O 1
ATOM 4082 N N . ASP B 1 176 ? -13 -20.875 1.073 1 98.56 176 ASP B N 1
ATOM 4083 C CA . ASP B 1 176 ? -12.688 -22.266 0.758 1 98.56 176 ASP B CA 1
ATOM 4084 C C . ASP B 1 176 ? -11.219 -22.578 1.03 1 98.56 176 ASP B C 1
ATOM 4086 O O . ASP B 1 176 ? -10.898 -23.609 1.623 1 98.56 176 ASP B O 1
ATOM 4090 N N . TYR B 1 177 ? -10.398 -21.688 0.552 1 98.19 177 TYR B N 1
ATOM 4091 C CA . TYR B 1 177 ? -8.969 -21.859 0.773 1 98.19 177 TYR B CA 1
ATOM 4092 C C . TYR B 1 177 ? -8.648 -21.922 2.262 1 98.19 177 TYR B C 1
ATOM 4094 O O . TYR B 1 177 ? -7.875 -22.781 2.701 1 98.19 177 TYR B O 1
ATOM 4102 N N . ALA B 1 178 ? -9.188 -20.969 3.018 1 98.62 178 ALA B N 1
ATOM 4103 C CA . ALA B 1 178 ? -8.945 -20.906 4.457 1 98.62 178 ALA B CA 1
ATOM 4104 C C . ALA B 1 178 ? -9.375 -22.219 5.133 1 98.62 178 ALA B C 1
ATOM 4106 O O . ALA B 1 178 ? -8.641 -22.75 5.965 1 98.62 178 ALA B O 1
ATOM 4107 N N . THR B 1 179 ? -10.492 -22.703 4.734 1 98.25 179 THR B N 1
ATOM 4108 C CA . THR B 1 179 ? -11.016 -23.938 5.301 1 98.25 179 THR B CA 1
ATOM 4109 C C . THR B 1 179 ? -10.117 -25.125 4.941 1 98.25 179 THR B C 1
ATOM 4111 O O . THR B 1 179 ? -9.734 -25.891 5.816 1 98.25 179 THR B O 1
ATOM 4114 N N . LYS B 1 180 ? -9.758 -25.234 3.688 1 96.69 180 LYS B N 1
ATOM 4115 C CA . LYS B 1 180 ? -8.977 -26.359 3.184 1 96.69 180 LYS B CA 1
ATOM 4116 C C . LYS B 1 180 ? -7.574 -26.359 3.787 1 96.69 180 LYS B C 1
ATOM 4118 O O . LYS B 1 180 ? -6.977 -27.422 3.967 1 96.69 180 LYS B O 1
ATOM 4123 N N . ASN B 1 181 ? -7.051 -25.234 4.137 1 96.5 181 ASN B N 1
ATOM 4124 C CA . ASN B 1 181 ? -5.676 -25.141 4.613 1 96.5 181 ASN B CA 1
ATOM 4125 C C . ASN B 1 181 ? -5.621 -24.844 6.109 1 96.5 181 ASN B C 1
ATOM 4127 O O . ASN B 1 181 ? -4.602 -24.359 6.613 1 96.5 181 ASN B O 1
ATOM 4131 N N . ASN B 1 182 ? -6.676 -24.953 6.84 1 97.38 182 ASN B N 1
ATOM 4132 C CA . ASN B 1 182 ? -6.789 -24.828 8.289 1 97.38 182 ASN B CA 1
ATOM 4133 C C . ASN B 1 182 ? -6.383 -23.438 8.766 1 97.38 182 ASN B C 1
ATOM 4135 O O . ASN B 1 182 ? -5.609 -23.297 9.719 1 97.38 182 ASN B O 1
ATOM 4139 N N . ARG B 1 183 ? -6.777 -22.469 7.988 1 98.31 183 ARG B N 1
ATOM 4140 C CA . ARG B 1 183 ? -6.645 -21.078 8.414 1 98.31 183 ARG B CA 1
ATOM 4141 C C . ARG B 1 183 ? -7.84 -20.641 9.258 1 98.31 183 ARG B C 1
ATOM 4143 O O . ARG B 1 183 ? -8.883 -21.297 9.258 1 98.31 183 ARG B O 1
ATOM 4150 N N . LYS B 1 184 ? -7.684 -19.484 9.961 1 98.25 184 LYS B N 1
ATOM 4151 C CA . LYS B 1 184 ? -8.695 -19.172 10.961 1 98.25 184 LYS B CA 1
ATOM 4152 C C . LYS B 1 184 ? -9.367 -17.828 10.664 1 98.25 184 LYS B C 1
ATOM 4154 O O . LYS B 1 184 ? -10.461 -17.547 11.172 1 98.25 184 LYS B O 1
ATOM 4159 N N . LYS B 1 185 ? -8.781 -17.047 9.883 1 98.69 185 LYS B N 1
ATOM 4160 C CA . LYS B 1 185 ? -9.273 -15.688 9.703 1 98.69 185 LYS B CA 1
ATOM 4161 C C . LYS B 1 185 ? -9.078 -15.219 8.266 1 98.69 185 LYS B C 1
ATOM 4163 O O . LYS B 1 185 ? -8.047 -15.492 7.645 1 98.69 185 LYS B O 1
ATOM 4168 N N . VAL B 1 186 ? -10.125 -14.594 7.695 1 98.88 186 VAL B N 1
ATOM 4169 C CA . VAL B 1 186 ? -10.055 -13.922 6.398 1 98.88 186 VAL B CA 1
ATOM 4170 C C . VAL B 1 186 ? -10.297 -12.43 6.574 1 98.88 186 VAL B C 1
ATOM 4172 O O . VAL B 1 186 ? -11.312 -12.016 7.141 1 98.88 186 VAL B O 1
ATOM 4175 N N . THR B 1 187 ? -9.383 -11.633 6.188 1 98.88 187 THR B N 1
ATOM 4176 C CA . THR B 1 187 ? -9.508 -10.18 6.234 1 98.88 187 THR B CA 1
ATOM 4177 C C . THR B 1 187 ? -9.867 -9.625 4.859 1 98.88 187 THR B C 1
ATOM 4179 O O . THR B 1 187 ? -9.102 -9.766 3.908 1 98.88 187 THR B O 1
ATOM 4182 N N . ALA B 1 188 ? -11.039 -9 4.77 1 98.81 188 ALA B N 1
ATOM 4183 C CA . ALA B 1 188 ? -11.438 -8.32 3.543 1 98.81 188 ALA B CA 1
ATOM 4184 C C . ALA B 1 188 ? -10.836 -6.918 3.475 1 98.81 188 ALA B C 1
ATOM 4186 O O . ALA B 1 188 ? -11.156 -6.059 4.301 1 98.81 188 ALA B O 1
ATOM 4187 N N . VAL B 1 189 ? -9.992 -6.703 2.521 1 98.56 189 VAL B N 1
ATOM 4188 C CA . VAL B 1 189 ? -9.328 -5.418 2.346 1 98.56 189 VAL B CA 1
ATOM 4189 C C . VAL B 1 189 ? -10.102 -4.566 1.346 1 98.56 189 VAL B C 1
ATOM 4191 O O . VAL B 1 189 ? -10.43 -5.027 0.248 1 98.56 189 VAL B O 1
ATOM 4194 N N . HIS B 1 190 ? -10.391 -3.348 1.697 1 96.88 190 HIS B N 1
ATOM 4195 C CA . HIS B 1 190 ? -11.273 -2.51 0.891 1 96.88 190 HIS B CA 1
ATOM 4196 C C . HIS B 1 190 ? -11.008 -1.029 1.146 1 96.88 190 HIS B C 1
ATOM 4198 O O . HIS B 1 190 ? -10.07 -0.676 1.87 1 96.88 190 HIS B O 1
ATOM 4204 N N . LYS B 1 191 ? -11.656 -0.21 0.437 1 94.94 191 LYS B N 1
ATOM 4205 C CA . LYS B 1 191 ? -11.695 1.231 0.667 1 94.94 191 LYS B CA 1
ATOM 4206 C C . LYS B 1 191 ? -13.125 1.758 0.624 1 94.94 191 LYS B C 1
ATOM 4208 O O . LYS B 1 191 ? -13.406 2.754 -0.046 1 94.94 191 LYS B O 1
ATOM 4213 N N . ALA B 1 192 ? -14.008 1.224 1.377 1 92.81 192 ALA B N 1
ATOM 4214 C CA . ALA B 1 192 ? -15.445 1.503 1.312 1 92.81 192 ALA B CA 1
ATOM 4215 C C . ALA B 1 192 ? -15.766 2.844 1.961 1 92.81 192 ALA B C 1
ATOM 4217 O O . ALA B 1 192 ? -16.844 3.402 1.74 1 92.81 192 ALA B O 1
ATOM 4218 N N . ASN B 1 193 ? -14.844 3.395 2.723 1 87.75 193 ASN B N 1
ATOM 4219 C CA . ASN B 1 193 ? -15.094 4.707 3.307 1 87.75 193 ASN B CA 1
ATOM 4220 C C . ASN B 1 193 ? -15.055 5.809 2.248 1 87.75 193 ASN B C 1
ATOM 4222 O O . ASN B 1 193 ? -15.648 6.871 2.432 1 87.75 193 ASN B O 1
ATOM 4226 N N . ILE B 1 194 ? -14.375 5.523 1.223 1 87.56 194 ILE B N 1
ATOM 4227 C CA . ILE B 1 194 ? -14.281 6.5 0.141 1 87.56 194 ILE B CA 1
ATOM 4228 C C . ILE B 1 194 ? -15.117 6.031 -1.048 1 87.56 194 ILE B C 1
ATOM 4230 O O . ILE B 1 194 ? -15.891 6.809 -1.614 1 87.56 194 ILE B O 1
ATOM 4234 N N . MET B 1 195 ? -14.914 4.812 -1.448 1 91.31 195 MET B N 1
ATOM 4235 C CA . MET B 1 195 ? -15.734 4.227 -2.508 1 91.31 195 MET B CA 1
ATOM 4236 C C . MET B 1 195 ? -16.875 3.395 -1.921 1 91.31 195 MET B C 1
ATOM 4238 O O . MET B 1 195 ? -16.781 2.168 -1.858 1 91.31 195 MET B O 1
ATOM 4242 N N . LYS B 1 196 ? -17.922 4.004 -1.624 1 90.25 196 LYS B N 1
ATOM 4243 C CA . LYS B 1 196 ? -19.016 3.459 -0.814 1 90.25 196 LYS B CA 1
ATOM 4244 C C . LYS B 1 196 ? -19.812 2.424 -1.597 1 90.25 196 LYS B C 1
ATOM 4246 O O . LYS B 1 196 ? -20.266 1.42 -1.034 1 90.25 196 LYS B O 1
ATOM 4251 N N . LEU B 1 197 ? -19.938 2.656 -2.895 1 91.44 197 LEU B N 1
ATOM 4252 C CA . LEU B 1 197 ? -20.719 1.72 -3.686 1 91.44 197 LEU B CA 1
ATOM 4253 C C . LEU B 1 197 ? -19.859 0.573 -4.195 1 91.44 197 LEU B C 1
ATOM 4255 O O . LEU B 1 197 ? -20.172 -0.597 -3.963 1 91.44 197 LEU B O 1
ATOM 4259 N N . GLY B 1 198 ? -18.75 0.908 -4.863 1 92.94 198 GLY B N 1
ATOM 4260 C CA . GLY B 1 198 ? -17.891 -0.119 -5.422 1 92.94 198 GLY B CA 1
ATOM 4261 C C . GLY B 1 198 ? -17.281 -1.029 -4.371 1 92.94 198 GLY B C 1
ATOM 4262 O O . GLY B 1 198 ? -17.578 -2.223 -4.324 1 92.94 198 GLY B O 1
ATOM 4263 N N . ASP B 1 199 ? -16.438 -0.47 -3.518 1 95.19 199 ASP B N 1
ATOM 4264 C CA . ASP B 1 199 ? -15.82 -1.252 -2.451 1 95.19 199 ASP B CA 1
ATOM 4265 C C . ASP B 1 199 ? -16.859 -1.701 -1.424 1 95.19 199 ASP B C 1
ATOM 4267 O O . ASP B 1 199 ? -16.688 -2.738 -0.779 1 95.19 199 ASP B O 1
ATOM 4271 N N . GLY B 1 200 ? -17.922 -0.877 -1.266 1 94.5 200 GLY B N 1
ATOM 4272 C CA . GLY B 1 200 ? -19.016 -1.329 -0.427 1 94.5 200 GLY B CA 1
ATOM 4273 C C . GLY B 1 200 ? -19.625 -2.633 -0.9 1 94.5 200 GLY B C 1
ATOM 4274 O O . GLY B 1 200 ? -19.953 -3.502 -0.089 1 94.5 200 GLY B O 1
ATOM 4275 N N . LEU B 1 201 ? -19.812 -2.723 -2.213 1 95.56 201 LEU B N 1
ATOM 4276 C CA . LEU B 1 201 ? -20.344 -3.949 -2.801 1 95.56 201 LEU B CA 1
ATOM 4277 C C . LEU B 1 201 ? -19.406 -5.121 -2.549 1 95.56 201 LEU B C 1
ATOM 4279 O O . LEU B 1 201 ? -19.859 -6.23 -2.244 1 95.56 201 LEU B O 1
ATOM 4283 N N . PHE B 1 202 ? -18.125 -4.918 -2.684 1 97.56 202 PHE B N 1
ATOM 4284 C CA . PHE B 1 202 ? -17.125 -5.945 -2.41 1 97.56 202 PHE B CA 1
ATOM 4285 C C . PHE B 1 202 ? -17.219 -6.418 -0.964 1 97.56 202 PHE B C 1
ATOM 4287 O O . PHE B 1 202 ? -17.25 -7.621 -0.701 1 97.56 202 PHE B O 1
ATOM 4294 N N . LEU B 1 203 ? -17.281 -5.477 -0.07 1 97.12 203 LEU B N 1
ATOM 4295 C CA . LEU B 1 203 ? -17.359 -5.781 1.354 1 97.12 203 LEU B CA 1
ATOM 4296 C C . LEU B 1 203 ? -18.625 -6.551 1.68 1 97.12 203 LEU B C 1
ATOM 4298 O O . LEU B 1 203 ? -18.594 -7.543 2.412 1 97.12 203 LEU B O 1
ATOM 4302 N N . LYS B 1 204 ? -19.734 -6.105 1.164 1 96.62 204 LYS B N 1
ATOM 4303 C CA . LYS B 1 204 ? -21.016 -6.773 1.389 1 96.62 204 LYS B CA 1
ATOM 4304 C C . LYS B 1 204 ? -21 -8.203 0.851 1 96.62 204 LYS B C 1
ATOM 4306 O O . LYS B 1 204 ? -21.562 -9.109 1.46 1 96.62 204 LYS B O 1
ATOM 4311 N N . SER B 1 205 ? -20.391 -8.359 -0.296 1 98.06 205 SER B N 1
ATOM 4312 C CA . SER B 1 205 ? -20.25 -9.68 -0.889 1 98.06 205 SER B CA 1
ATOM 4313 C C . SER B 1 205 ? -19.453 -10.617 0.008 1 98.06 205 SER B C 1
ATOM 4315 O O . SER B 1 205 ? -19.812 -11.773 0.198 1 98.06 205 SER B O 1
ATOM 4317 N N . CYS B 1 206 ? -18.344 -10.148 0.535 1 98.5 206 CYS B N 1
ATOM 4318 C CA . CYS B 1 206 ? -17.516 -10.938 1.443 1 98.5 206 CYS B CA 1
ATOM 4319 C C . CYS B 1 206 ? -18.297 -11.305 2.701 1 98.5 206 CYS B C 1
ATOM 4321 O O . CYS B 1 206 ? -18.188 -12.43 3.191 1 98.5 206 CYS B O 1
ATOM 4323 N N . GLU B 1 207 ? -19.078 -10.383 3.229 1 98.12 207 GLU B N 1
ATOM 4324 C CA . GLU B 1 207 ? -19.906 -10.625 4.414 1 98.12 207 GLU B CA 1
ATOM 4325 C C . GLU B 1 207 ? -20.938 -11.711 4.156 1 98.12 207 GLU B C 1
ATOM 4327 O O . GLU B 1 207 ? -21.156 -12.586 5 1 98.12 207 GLU B O 1
ATOM 4332 N N . LYS B 1 208 ? -21.562 -11.57 3.031 1 98.12 208 LYS B N 1
ATOM 4333 C CA . LYS B 1 208 ? -22.578 -12.555 2.666 1 98.12 208 LYS B CA 1
ATOM 4334 C C . LYS B 1 208 ? -21.969 -13.961 2.58 1 98.12 208 LYS B C 1
ATOM 4336 O O . LYS B 1 208 ? -22.547 -14.914 3.105 1 98.12 208 LYS B O 1
ATOM 4341 N N . VAL B 1 209 ? -20.859 -14.078 1.963 1 98.62 209 VAL B N 1
ATOM 4342 C CA . VAL B 1 209 ? -20.203 -15.375 1.775 1 98.62 209 VAL B CA 1
ATOM 4343 C C . VAL B 1 209 ? -19.719 -15.906 3.119 1 98.62 209 VAL B C 1
ATOM 4345 O O . VAL B 1 209 ? -19.766 -17.109 3.371 1 98.62 209 VAL B O 1
ATOM 4348 N N . SER B 1 210 ? -19.219 -15.008 3.959 1 98.5 210 SER B N 1
ATOM 4349 C CA . SER B 1 210 ? -18.656 -15.406 5.246 1 98.5 210 SER B CA 1
ATOM 4350 C C . SER B 1 210 ? -19.688 -16.156 6.086 1 98.5 210 SER B C 1
ATOM 4352 O O . SER B 1 210 ? -19.328 -17 6.91 1 98.5 210 SER B O 1
ATOM 4354 N N . LYS B 1 211 ? -20.953 -15.922 5.934 1 98.25 211 LYS B N 1
ATOM 4355 C CA . LYS B 1 211 ? -22.031 -16.562 6.691 1 98.25 211 LYS B CA 1
ATOM 4356 C C . LYS B 1 211 ? -22.078 -18.062 6.422 1 98.25 211 LYS B C 1
ATOM 4358 O O . LYS B 1 211 ? -22.547 -18.828 7.254 1 98.25 211 LYS B O 1
ATOM 4363 N N . LEU B 1 212 ? -21.594 -18.453 5.297 1 98.12 212 LEU B N 1
ATOM 4364 C CA . LEU B 1 212 ? -21.578 -19.875 4.926 1 98.12 212 LEU B CA 1
ATOM 4365 C C . LEU B 1 212 ? -20.406 -20.578 5.586 1 98.12 212 LEU B C 1
ATOM 4367 O O . LEU B 1 212 ? -20.312 -21.812 5.559 1 98.12 212 LEU B O 1
ATOM 4371 N N . TYR B 1 213 ? -19.484 -19.844 6.219 1 98.19 213 TYR B N 1
ATOM 4372 C CA . TYR B 1 213 ? -18.281 -20.391 6.848 1 98.19 213 TYR B CA 1
ATOM 4373 C C . TYR B 1 213 ? -18.172 -19.938 8.297 1 98.19 213 TYR B C 1
ATOM 4375 O O . TYR B 1 213 ? -17.266 -19.188 8.648 1 98.19 213 TYR B O 1
ATOM 4383 N N . PRO B 1 214 ? -18.922 -20.422 9.227 1 96.31 214 PRO B N 1
ATOM 4384 C CA . PRO B 1 214 ? -19.031 -19.906 10.594 1 96.31 214 PRO B CA 1
ATOM 4385 C C . PRO B 1 214 ? -17.75 -20.141 11.406 1 96.31 214 PRO B C 1
ATOM 4387 O O . PRO B 1 214 ? -17.531 -19.484 12.422 1 96.31 214 PRO B O 1
ATOM 4390 N N . ARG B 1 215 ? -16.891 -21.016 10.984 1 97.5 215 ARG B N 1
ATOM 4391 C CA . ARG B 1 215 ? -15.688 -21.328 11.742 1 97.5 215 ARG B CA 1
ATOM 4392 C C . ARG B 1 215 ? -14.539 -20.391 11.367 1 97.5 215 ARG B C 1
ATOM 4394 O O . ARG B 1 215 ? -13.492 -20.406 12.008 1 97.5 215 ARG B O 1
ATOM 4401 N N . ILE B 1 216 ? -14.68 -19.625 10.297 1 98.5 216 ILE B N 1
ATOM 4402 C CA . ILE B 1 216 ? -13.664 -18.688 9.852 1 98.5 216 ILE B CA 1
ATOM 4403 C C . ILE B 1 216 ? -14.062 -17.266 10.258 1 98.5 216 ILE B C 1
ATOM 4405 O O . ILE B 1 216 ? -15.156 -16.797 9.922 1 98.5 216 ILE B O 1
ATOM 4409 N N . GLU B 1 217 ? -13.219 -16.594 10.945 1 98.56 217 GLU B N 1
ATOM 4410 C CA . GLU B 1 217 ? -13.453 -15.203 11.352 1 98.56 217 GLU B CA 1
ATOM 4411 C C . GLU B 1 217 ? -13.297 -14.258 10.172 1 98.56 217 GLU B C 1
ATOM 4413 O O . GLU B 1 217 ? -12.344 -14.367 9.398 1 98.56 217 GLU B O 1
ATOM 4418 N N . LEU B 1 218 ? -14.273 -13.375 9.984 1 98.5 218 LEU B N 1
ATOM 4419 C CA . LEU B 1 218 ? -14.148 -12.32 8.984 1 98.5 218 LEU B CA 1
ATOM 4420 C C . LEU B 1 218 ? -13.695 -11.016 9.625 1 98.5 218 LEU B C 1
ATOM 4422 O O . LEU B 1 218 ? -14.32 -10.531 10.57 1 98.5 218 LEU B O 1
ATOM 4426 N N . ASP B 1 219 ? -12.648 -10.5 9.211 1 98 219 ASP B N 1
ATOM 4427 C CA . ASP B 1 219 ? -12.164 -9.172 9.547 1 98 219 ASP B CA 1
ATOM 4428 C C . ASP B 1 219 ? -12.258 -8.227 8.352 1 98 219 ASP B C 1
ATOM 4430 O O . ASP B 1 219 ? -12.32 -8.672 7.207 1 98 219 ASP B O 1
ATOM 4434 N N . LYS B 1 220 ? -12.484 -6.988 8.617 1 97.25 220 LYS B N 1
ATOM 4435 C CA . LYS B 1 220 ? -12.547 -5.945 7.594 1 97.25 220 LYS B CA 1
ATOM 4436 C C . LYS B 1 220 ? -11.539 -4.84 7.875 1 97.25 220 LYS B C 1
ATOM 4438 O O . LYS B 1 220 ? -11.406 -4.383 9.008 1 97.25 220 LYS B O 1
ATOM 4443 N N . MET B 1 221 ? -10.859 -4.422 6.828 1 96.75 221 MET B N 1
ATOM 4444 C CA . MET B 1 221 ? -9.844 -3.393 7.039 1 96.75 221 MET B CA 1
ATOM 4445 C C . MET B 1 221 ? -9.664 -2.545 5.785 1 96.75 221 MET B C 1
ATOM 4447 O O . MET B 1 221 ? -9.617 -3.076 4.672 1 96.75 221 MET B O 1
ATOM 4451 N N . ILE B 1 222 ? -9.539 -1.27 5.941 1 95.44 222 ILE B N 1
ATOM 4452 C CA . ILE B 1 222 ? -9.289 -0.389 4.805 1 95.44 222 ILE B CA 1
ATOM 4453 C C . ILE B 1 222 ? -7.844 -0.532 4.344 1 95.44 222 ILE B C 1
ATOM 4455 O O . ILE B 1 222 ? -6.938 -0.704 5.16 1 95.44 222 ILE B O 1
ATOM 4459 N N . VAL B 1 223 ? -7.594 -0.398 3.084 1 96.94 223 VAL B N 1
ATOM 4460 C CA . VAL B 1 223 ? -6.324 -0.741 2.455 1 96.94 223 VAL B CA 1
ATOM 4461 C C . VAL B 1 223 ? -5.207 0.112 3.051 1 96.94 223 VAL B C 1
ATOM 4463 O O . VAL B 1 223 ? -4.09 -0.371 3.25 1 96.94 223 VAL B O 1
ATOM 4466 N N . ASP B 1 224 ? -5.473 1.402 3.324 1 94.81 224 ASP B N 1
ATOM 4467 C CA . ASP B 1 224 ? -4.434 2.252 3.9 1 94.81 224 ASP B CA 1
ATOM 4468 C C . ASP B 1 224 ? -4.012 1.745 5.277 1 94.81 224 ASP B C 1
ATOM 4470 O O . ASP B 1 224 ? -2.818 1.667 5.578 1 94.81 224 ASP B O 1
ATOM 4474 N N . ASN B 1 225 ? -4.996 1.417 6.086 1 94.12 225 ASN B N 1
ATOM 4475 C CA . ASN B 1 225 ? -4.668 0.856 7.391 1 94.12 225 ASN B CA 1
ATOM 4476 C C . ASN B 1 225 ? -4.02 -0.518 7.266 1 94.12 225 ASN B C 1
ATOM 4478 O O . ASN B 1 225 ? -3.189 -0.896 8.094 1 94.12 225 ASN B O 1
ATOM 4482 N N . THR B 1 226 ? -4.438 -1.286 6.277 1 97.62 226 THR B N 1
ATOM 4483 C CA . THR B 1 226 ? -3.844 -2.598 6.043 1 97.62 226 THR B CA 1
ATOM 4484 C C . THR B 1 226 ? -2.336 -2.479 5.832 1 97.62 226 THR B C 1
ATOM 4486 O O . THR B 1 226 ? -1.559 -3.203 6.457 1 97.62 226 THR B O 1
ATOM 4489 N N . THR B 1 227 ? -1.939 -1.573 5.004 1 97.31 227 THR B N 1
ATOM 4490 C CA . THR B 1 227 ? -0.519 -1.418 4.711 1 97.31 227 THR B CA 1
ATOM 4491 C C . THR B 1 227 ? 0.24 -0.946 5.949 1 97.31 227 THR B C 1
ATOM 4493 O O . THR B 1 227 ? 1.372 -1.372 6.191 1 97.31 227 THR B O 1
ATOM 4496 N N . MET B 1 228 ? -0.376 -0.099 6.73 1 95.19 228 MET B N 1
ATOM 4497 C CA . MET B 1 228 ? 0.245 0.318 7.984 1 95.19 228 MET B CA 1
ATOM 4498 C C . MET B 1 228 ? 0.443 -0.873 8.914 1 95.19 228 MET B C 1
ATOM 4500 O O . MET B 1 228 ? 1.525 -1.058 9.477 1 95.19 228 MET B O 1
ATOM 4504 N N . GLN B 1 229 ? -0.56 -1.692 9.07 1 95.5 229 GLN B N 1
ATOM 4505 C CA . GLN B 1 229 ? -0.539 -2.818 10 1 95.5 229 GLN B CA 1
ATOM 4506 C C . GLN B 1 229 ? 0.426 -3.902 9.531 1 95.5 229 GLN B C 1
ATOM 4508 O O . GLN B 1 229 ? 1.038 -4.594 10.344 1 95.5 229 GLN B O 1
ATOM 4513 N N . MET B 1 230 ? 0.542 -4.027 8.258 1 96.81 230 MET B N 1
ATOM 4514 C CA . MET B 1 230 ? 1.457 -5.031 7.719 1 96.81 230 MET B CA 1
ATOM 4515 C C . MET B 1 230 ? 2.895 -4.734 8.125 1 96.81 230 MET B C 1
ATOM 4517 O O . MET B 1 230 ? 3.701 -5.652 8.297 1 96.81 230 MET B O 1
ATOM 4521 N N . VAL B 1 231 ? 3.199 -3.494 8.297 1 94.31 231 VAL B N 1
ATOM 4522 C CA . VAL B 1 231 ? 4.555 -3.109 8.672 1 94.31 231 VAL B CA 1
ATOM 4523 C C . VAL B 1 231 ? 4.691 -3.117 10.195 1 94.31 231 VAL B C 1
ATOM 4525 O O . VAL B 1 231 ? 5.727 -3.518 10.727 1 94.31 231 VAL B O 1
ATOM 4528 N N . SER B 1 232 ? 3.615 -2.723 10.875 1 91.69 232 SER B N 1
ATOM 4529 C CA . SER B 1 232 ? 3.68 -2.562 12.328 1 91.69 232 SER B CA 1
ATOM 4530 C C . SER B 1 232 ? 3.416 -3.883 13.039 1 91.69 232 SER B C 1
ATOM 4532 O O . SER B 1 232 ? 4.055 -4.184 14.055 1 91.69 232 SER B O 1
ATOM 4534 N N . ASN B 1 233 ? 2.449 -4.594 12.562 1 93.12 233 ASN B N 1
ATOM 4535 C CA . ASN B 1 233 ? 2.021 -5.848 13.172 1 93.12 233 ASN B CA 1
ATOM 4536 C C . ASN B 1 233 ? 1.61 -6.871 12.117 1 93.12 233 ASN B C 1
ATOM 4538 O O . ASN B 1 233 ? 0.454 -7.297 12.078 1 93.12 233 ASN B O 1
ATOM 4542 N N . PRO B 1 234 ? 2.588 -7.383 11.375 1 94.81 234 PRO B N 1
ATOM 4543 C CA . PRO B 1 234 ? 2.283 -8.242 10.227 1 94.81 234 PRO B CA 1
ATOM 4544 C C . PRO B 1 234 ? 1.693 -9.594 10.641 1 94.81 234 PRO B C 1
ATOM 4546 O O . PRO B 1 234 ? 0.966 -10.219 9.867 1 94.81 234 PRO B O 1
ATOM 4549 N N . ASN B 1 235 ? 1.883 -10.125 11.836 1 95.81 235 ASN B N 1
ATOM 4550 C CA . ASN B 1 235 ? 1.478 -11.461 12.266 1 95.81 235 ASN B CA 1
ATOM 4551 C C . ASN B 1 235 ? -0.026 -11.539 12.516 1 95.81 235 ASN B C 1
ATOM 4553 O O . ASN B 1 235 ? -0.578 -12.625 12.688 1 95.81 235 ASN B O 1
ATOM 4557 N N . GLN B 1 236 ? -0.666 -10.438 12.484 1 96.56 236 GLN B N 1
ATOM 4558 C CA . GLN B 1 236 ? -2.104 -10.43 12.734 1 96.56 236 GLN B CA 1
ATOM 4559 C C . GLN B 1 236 ? -2.871 -10.953 11.523 1 96.56 236 GLN B C 1
ATOM 4561 O O . GLN B 1 236 ? -4.047 -11.305 11.625 1 96.56 236 GLN B O 1
ATOM 4566 N N . PHE B 1 237 ? -2.207 -10.992 10.375 1 98.12 237 PHE B N 1
ATOM 4567 C CA . PHE B 1 237 ? -2.893 -11.375 9.148 1 98.12 237 PHE B CA 1
ATOM 4568 C C . PHE B 1 237 ? -2.748 -12.867 8.891 1 98.12 237 PHE B C 1
ATOM 4570 O O . PHE B 1 237 ? -1.665 -13.43 9.062 1 98.12 237 PHE B O 1
ATOM 4577 N N . ASP B 1 238 ? -3.799 -13.516 8.547 1 98.5 238 ASP B N 1
ATOM 4578 C CA . ASP B 1 238 ? -3.855 -14.922 8.172 1 98.5 238 ASP B CA 1
ATOM 4579 C C . ASP B 1 238 ? -4.129 -15.078 6.676 1 98.5 238 ASP B C 1
ATOM 4581 O O . ASP B 1 238 ? -3.201 -15.062 5.863 1 98.5 238 ASP B O 1
ATOM 4585 N N . VAL B 1 239 ? -5.348 -14.922 6.219 1 98.81 239 VAL B N 1
ATOM 4586 C CA . VAL B 1 239 ? -5.719 -14.844 4.812 1 98.81 239 VAL B CA 1
ATOM 4587 C C . VAL B 1 239 ? -6.324 -13.477 4.508 1 98.81 239 VAL B C 1
ATOM 4589 O O . VAL B 1 239 ? -7.105 -12.953 5.301 1 98.81 239 VAL B O 1
ATOM 4592 N N . MET B 1 240 ? -5.918 -12.914 3.424 1 98.88 240 MET B N 1
ATOM 4593 C CA . MET B 1 240 ? -6.508 -11.656 2.977 1 98.88 240 MET B CA 1
ATOM 4594 C C . MET B 1 240 ? -7.168 -11.812 1.613 1 98.88 240 MET B C 1
ATOM 4596 O O . MET B 1 240 ? -6.633 -12.492 0.734 1 98.88 240 MET B O 1
ATOM 4600 N N . VAL B 1 241 ? -8.352 -11.297 1.486 1 98.94 241 VAL B N 1
ATOM 4601 C CA . VAL B 1 241 ? -9.031 -11.242 0.195 1 98.94 241 VAL B CA 1
ATOM 4602 C C . VAL B 1 241 ? -9.156 -9.789 -0.259 1 98.94 241 VAL B C 1
ATOM 4604 O O . VAL B 1 241 ? -9.523 -8.914 0.529 1 98.94 241 VAL B O 1
ATOM 4607 N N . THR B 1 242 ? -8.734 -9.547 -1.5 1 98.75 242 THR B N 1
ATOM 4608 C CA . THR B 1 242 ? -8.602 -8.164 -1.945 1 98.75 242 THR B CA 1
ATOM 4609 C C . THR B 1 242 ? -9.117 -8 -3.371 1 98.75 242 THR B C 1
ATOM 4611 O O . THR B 1 242 ? -9.07 -8.945 -4.164 1 98.75 242 THR B O 1
ATOM 4614 N N . PRO B 1 243 ? -9.586 -6.742 -3.693 1 97.81 243 PRO B N 1
ATOM 4615 C CA . PRO B 1 243 ? -9.719 -6.387 -5.109 1 97.81 243 PRO B CA 1
ATOM 4616 C C . PRO B 1 243 ? -8.375 -6.316 -5.828 1 97.81 243 PRO B C 1
ATOM 4618 O O . PRO B 1 243 ? -7.324 -6.422 -5.195 1 97.81 243 PRO B O 1
ATOM 4621 N N . ASN B 1 244 ? -8.375 -6.102 -7.082 1 96.62 244 ASN B N 1
ATOM 4622 C CA . ASN B 1 244 ? -7.238 -6.242 -7.984 1 96.62 244 ASN B CA 1
ATOM 4623 C C . ASN B 1 244 ? -6.102 -5.297 -7.602 1 96.62 244 ASN B C 1
ATOM 4625 O O . ASN B 1 244 ? -5.02 -5.746 -7.219 1 96.62 244 ASN B O 1
ATOM 4629 N N . LEU B 1 245 ? -6.379 -4.035 -7.559 1 96.56 245 LEU B N 1
ATOM 4630 C CA . LEU B 1 245 ? -5.34 -3.047 -7.293 1 96.56 245 LEU B CA 1
ATOM 4631 C C . LEU B 1 245 ? -4.781 -3.209 -5.883 1 96.56 245 LEU B C 1
ATOM 4633 O O . LEU B 1 245 ? -3.566 -3.174 -5.684 1 96.56 245 LEU B O 1
ATOM 4637 N N . TYR B 1 246 ? -5.652 -3.383 -4.918 1 97.94 246 TYR B N 1
ATOM 4638 C CA . TYR B 1 246 ? -5.227 -3.508 -3.531 1 97.94 246 TYR B CA 1
ATOM 4639 C C . TYR B 1 246 ? -4.359 -4.746 -3.336 1 97.94 246 TYR B C 1
ATOM 4641 O O . TYR B 1 246 ? -3.357 -4.707 -2.619 1 97.94 246 TYR B O 1
ATOM 4649 N N . GLY B 1 247 ? -4.773 -5.77 -4.027 1 97.44 247 GLY B N 1
ATOM 4650 C CA . GLY B 1 247 ? -3.99 -6.992 -3.943 1 97.44 247 GLY B CA 1
ATOM 4651 C C . GLY B 1 247 ? -2.588 -6.844 -4.5 1 97.44 247 GLY B C 1
ATOM 4652 O O . GLY B 1 247 ? -1.632 -7.391 -3.943 1 97.44 247 GLY B O 1
ATOM 4653 N N . ALA B 1 248 ? -2.494 -6.172 -5.602 1 95.69 248 ALA B N 1
ATOM 4654 C CA . ALA B 1 248 ? -1.181 -5.926 -6.191 1 95.69 248 ALA B CA 1
ATOM 4655 C C . ALA B 1 248 ? -0.269 -5.188 -5.215 1 95.69 248 ALA B C 1
ATOM 4657 O O . ALA B 1 248 ? 0.914 -5.512 -5.094 1 95.69 248 ALA B O 1
ATOM 4658 N N . ILE B 1 249 ? -0.806 -4.258 -4.547 1 97 249 ILE B N 1
ATOM 4659 C CA . ILE B 1 249 ? -0.043 -3.426 -3.621 1 97 249 ILE B CA 1
ATOM 4660 C C . ILE B 1 249 ? 0.348 -4.246 -2.395 1 97 249 ILE B C 1
ATOM 4662 O O . ILE B 1 249 ? 1.52 -4.285 -2.012 1 97 249 ILE B O 1
ATOM 4666 N N . VAL B 1 250 ? -0.616 -4.945 -1.847 1 97.75 250 VAL B N 1
ATOM 4667 C CA . VAL B 1 250 ? -0.414 -5.719 -0.625 1 97.75 250 VAL B CA 1
ATOM 4668 C C . VAL B 1 250 ? 0.549 -6.871 -0.895 1 97.75 250 VAL B C 1
ATOM 4670 O O . VAL B 1 250 ? 1.396 -7.191 -0.056 1 97.75 250 VAL B O 1
ATOM 4673 N N . ASP B 1 251 ? 0.435 -7.438 -2.062 1 96.56 251 ASP B N 1
ATOM 4674 C CA . ASP B 1 251 ? 1.323 -8.523 -2.465 1 96.56 251 ASP B CA 1
ATOM 4675 C C . ASP B 1 251 ? 2.779 -8.062 -2.486 1 96.56 251 ASP B C 1
ATOM 4677 O O . ASP B 1 251 ? 3.662 -8.758 -1.977 1 96.56 251 ASP B O 1
ATOM 4681 N N . ASN B 1 252 ? 3.004 -7.008 -3.092 1 96.44 252 ASN B N 1
ATOM 4682 C CA . ASN B 1 252 ? 4.359 -6.477 -3.205 1 96.44 252 ASN B CA 1
ATOM 4683 C C . ASN B 1 252 ? 4.914 -6.059 -1.847 1 96.44 252 ASN B C 1
ATOM 4685 O O . ASN B 1 252 ? 6.07 -6.336 -1.531 1 96.44 252 ASN B O 1
ATOM 4689 N N . LEU B 1 253 ? 4.047 -5.402 -1.07 1 97.19 253 LEU B N 1
ATOM 4690 C CA . LEU B 1 253 ? 4.453 -5.023 0.279 1 97.19 253 LEU B CA 1
ATOM 4691 C C . LEU B 1 253 ? 4.852 -6.25 1.092 1 97.19 253 LEU B C 1
ATOM 4693 O O . LEU B 1 253 ? 5.926 -6.273 1.696 1 97.19 253 LEU B O 1
ATOM 4697 N N . ALA B 1 254 ? 4.02 -7.27 1.072 1 96.81 254 ALA B N 1
ATOM 4698 C CA . ALA B 1 254 ? 4.27 -8.492 1.829 1 96.81 254 ALA B CA 1
ATOM 4699 C C . ALA B 1 254 ? 5.559 -9.172 1.369 1 96.81 254 ALA B C 1
ATOM 4701 O O . ALA B 1 254 ? 6.316 -9.703 2.188 1 96.81 254 ALA B O 1
ATOM 4702 N N . SER B 1 255 ? 5.754 -9.188 0.073 1 95 255 SER B N 1
ATOM 4703 C CA . SER B 1 255 ? 6.984 -9.758 -0.467 1 95 255 SER B CA 1
ATOM 4704 C C . SER B 1 255 ? 8.211 -9.047 0.082 1 95 255 SER B C 1
ATOM 4706 O O . SER B 1 255 ? 9.227 -9.68 0.371 1 95 255 SER B O 1
ATOM 4708 N N . GLY B 1 256 ? 8.102 -7.758 0.22 1 93.94 256 GLY B N 1
ATOM 4709 C CA . GLY B 1 256 ? 9.203 -6.988 0.785 1 93.94 256 GLY B CA 1
ATOM 4710 C C . GLY B 1 256 ? 9.492 -7.344 2.23 1 93.94 256 GLY B C 1
ATOM 4711 O O . GLY B 1 256 ? 10.641 -7.246 2.678 1 93.94 256 GLY B O 1
ATOM 4712 N N . LEU B 1 257 ? 8.5 -7.789 2.951 1 95.12 257 LEU B N 1
ATOM 4713 C CA . LEU B 1 257 ? 8.633 -8.117 4.367 1 95.12 257 LEU B CA 1
ATOM 4714 C C . LEU B 1 257 ? 9.445 -9.398 4.555 1 95.12 257 LEU B C 1
ATOM 4716 O O . LEU B 1 257 ? 10.031 -9.617 5.613 1 95.12 257 LEU B O 1
ATOM 4720 N N . VAL B 1 258 ? 9.492 -10.266 3.525 1 93.88 258 VAL B N 1
ATOM 4721 C CA . VAL B 1 258 ? 10.062 -11.594 3.758 1 93.88 258 VAL B CA 1
ATOM 4722 C C . VAL B 1 258 ? 11.32 -11.773 2.916 1 93.88 258 VAL B C 1
ATOM 4724 O O . VAL B 1 258 ? 11.82 -12.891 2.76 1 93.88 258 VAL B O 1
ATOM 4727 N N . GLY B 1 259 ? 11.75 -10.781 2.295 1 89.12 259 GLY B N 1
ATOM 4728 C CA . GLY B 1 259 ? 13.031 -10.906 1.62 1 89.12 259 GLY B CA 1
ATOM 4729 C C . GLY B 1 259 ? 13.008 -10.391 0.194 1 89.12 259 GLY B C 1
ATOM 4730 O O . GLY B 1 259 ? 14.047 -10.352 -0.477 1 89.12 259 GLY B O 1
ATOM 4731 N N . GLY B 1 260 ? 11.852 -10.133 -0.318 1 87.44 260 GLY B N 1
ATOM 4732 C CA . GLY B 1 260 ? 11.766 -9.516 -1.63 1 87.44 260 GLY B CA 1
ATOM 4733 C C . GLY B 1 260 ? 11.062 -10.375 -2.658 1 87.44 260 GLY B C 1
ATOM 4734 O O . GLY B 1 260 ? 10.453 -11.391 -2.311 1 87.44 260 GLY B O 1
ATOM 4735 N N . ALA B 1 261 ? 11.234 -9.945 -3.92 1 83.75 261 ALA B N 1
ATOM 4736 C CA . ALA B 1 261 ? 10.516 -10.562 -5.027 1 83.75 261 ALA B CA 1
ATOM 4737 C C . ALA B 1 261 ? 11.086 -11.945 -5.352 1 83.75 261 ALA B C 1
ATOM 4739 O O . ALA B 1 261 ? 10.398 -12.797 -5.906 1 83.75 261 ALA B O 1
ATOM 4740 N N . GLY B 1 262 ? 12.219 -12.234 -4.941 1 86.81 262 GLY B N 1
ATOM 4741 C CA . GLY B 1 262 ? 12.914 -13.445 -5.348 1 86.81 262 GLY B CA 1
ATOM 4742 C C . GLY B 1 262 ? 12.539 -14.656 -4.516 1 86.81 262 GLY B C 1
ATOM 4743 O O . GLY B 1 262 ? 12.93 -15.781 -4.836 1 86.81 262 GLY B O 1
ATOM 4744 N N . VAL B 1 263 ? 11.68 -14.477 -3.57 1 91.62 263 VAL B N 1
ATOM 4745 C CA . VAL B 1 263 ? 11.492 -15.617 -2.68 1 91.62 263 VAL B CA 1
ATOM 4746 C C . VAL B 1 263 ? 10.008 -15.93 -2.541 1 91.62 263 VAL B C 1
ATOM 4748 O O . VAL B 1 263 ? 9.617 -16.797 -1.757 1 91.62 263 VAL B O 1
ATOM 4751 N N . VAL B 1 264 ? 9.211 -15.281 -3.242 1 94.56 264 VAL B N 1
ATOM 4752 C CA . VAL B 1 264 ? 7.77 -15.461 -3.078 1 94.56 264 VAL B CA 1
ATOM 4753 C C . VAL B 1 264 ? 7.168 -16.016 -4.367 1 94.56 264 VAL B C 1
ATOM 4755 O O . VAL B 1 264 ? 7.387 -15.461 -5.449 1 94.56 264 VAL B O 1
ATOM 4758 N N . ALA B 1 265 ? 6.449 -17.078 -4.238 1 95.75 265 ALA B N 1
ATOM 4759 C CA . ALA B 1 265 ? 5.77 -17.688 -5.375 1 95.75 265 ALA B CA 1
ATOM 4760 C C . ALA B 1 265 ? 4.258 -17.516 -5.27 1 95.75 265 ALA B C 1
ATOM 4762 O O . ALA B 1 265 ? 3.715 -17.391 -4.172 1 95.75 265 ALA B O 1
ATOM 4763 N N . GLY B 1 266 ? 3.6 -17.469 -6.43 1 96.25 266 GLY B N 1
ATOM 4764 C CA . GLY B 1 266 ? 2.152 -17.344 -6.492 1 96.25 266 GLY B CA 1
ATOM 4765 C C . GLY B 1 266 ? 1.515 -18.266 -7.516 1 96.25 266 GLY B C 1
ATOM 4766 O O . GLY B 1 266 ? 2.197 -19.078 -8.133 1 96.25 266 GLY B O 1
ATOM 4767 N N . ALA B 1 267 ? 0.259 -18.219 -7.586 1 97.88 267 ALA B N 1
ATOM 4768 C CA . ALA B 1 267 ? -0.533 -18.984 -8.547 1 97.88 267 ALA B CA 1
ATOM 4769 C C . ALA B 1 267 ? -1.849 -18.281 -8.859 1 97.88 267 ALA B C 1
ATOM 4771 O O . ALA B 1 267 ? -2.459 -17.672 -7.973 1 97.88 267 ALA B O 1
ATOM 4772 N N . SER B 1 268 ? -2.215 -18.328 -10.078 1 98.12 268 SER B N 1
ATOM 4773 C CA . SER B 1 268 ? -3.51 -17.828 -10.523 1 98.12 268 SER B CA 1
ATOM 4774 C C . SER B 1 268 ? -4.422 -18.969 -10.969 1 98.12 268 SER B C 1
ATOM 4776 O O . SER B 1 268 ? -4.02 -19.828 -11.758 1 98.12 268 SER B O 1
ATOM 4778 N N . TYR B 1 269 ? -5.605 -18.922 -10.484 1 98.25 269 TYR B N 1
ATOM 4779 C CA . TYR B 1 269 ? -6.523 -20.031 -10.688 1 98.25 269 TYR B CA 1
ATOM 4780 C C . TYR B 1 269 ? -7.711 -19.625 -11.555 1 98.25 269 TYR B C 1
ATOM 4782 O O . TYR B 1 269 ? -8.219 -18.5 -11.414 1 98.25 269 TYR B O 1
ATOM 4790 N N . SER B 1 270 ? -8.078 -20.438 -12.461 1 97.38 270 SER B N 1
ATOM 4791 C CA . SER B 1 270 ? -9.391 -20.469 -13.094 1 97.38 270 SER B CA 1
ATOM 4792 C C . SER B 1 270 ? -10.18 -21.719 -12.703 1 97.38 270 SER B C 1
ATOM 4794 O O . SER B 1 270 ? -9.758 -22.469 -11.82 1 97.38 270 SER B O 1
ATOM 4796 N N . ALA B 1 271 ? -11.383 -21.844 -13.281 1 93.94 271 ALA B N 1
ATOM 4797 C CA . ALA B 1 271 ? -12.148 -23.047 -13.023 1 93.94 271 ALA B CA 1
ATOM 4798 C C . ALA B 1 271 ? -11.453 -24.281 -13.602 1 93.94 271 ALA B C 1
ATOM 4800 O O . ALA B 1 271 ? -11.562 -25.375 -13.062 1 93.94 271 ALA B O 1
ATOM 4801 N N . ASP B 1 272 ? -10.547 -24.047 -14.609 1 93.81 272 ASP B N 1
ATOM 4802 C CA . ASP B 1 272 ? -10.094 -25.203 -15.375 1 93.81 272 ASP B CA 1
ATOM 4803 C C . ASP B 1 272 ? -8.57 -25.297 -15.391 1 93.81 272 ASP B C 1
ATOM 4805 O O . ASP B 1 272 ? -8.008 -26.328 -15.773 1 93.81 272 ASP B O 1
ATOM 4809 N N . ALA B 1 273 ? -7.934 -24.203 -15.023 1 97.19 273 ALA B N 1
ATOM 4810 C CA . ALA B 1 273 ? -6.48 -24.203 -15.156 1 97.19 273 ALA B CA 1
ATOM 4811 C C . ALA B 1 273 ? -5.824 -23.422 -14.031 1 97.19 273 ALA B C 1
ATOM 4813 O O . ALA B 1 273 ? -6.48 -22.609 -13.375 1 97.19 273 ALA B O 1
ATOM 4814 N N . VAL B 1 274 ? -4.57 -23.688 -13.812 1 98.38 274 VAL B N 1
ATOM 4815 C CA . VAL B 1 274 ? -3.771 -22.969 -12.828 1 98.38 274 VAL B CA 1
ATOM 4816 C C . VAL B 1 274 ? -2.457 -22.516 -13.461 1 98.38 274 VAL B C 1
ATOM 4818 O O . VAL B 1 274 ? -1.812 -23.266 -14.188 1 98.38 274 VAL B O 1
ATOM 4821 N N . VAL B 1 275 ? -2.129 -21.266 -13.234 1 98.44 275 VAL B N 1
ATOM 4822 C CA . VAL B 1 275 ? -0.867 -20.703 -13.703 1 98.44 275 VAL B CA 1
ATOM 4823 C C . VAL B 1 275 ? 0.003 -20.312 -12.508 1 98.44 275 VAL B C 1
ATOM 4825 O O . VAL B 1 275 ? -0.34 -19.406 -11.758 1 98.44 275 VAL B O 1
ATOM 4828 N N . PHE B 1 276 ? 1.112 -21 -12.359 1 98.31 276 PHE B N 1
ATOM 4829 C CA . PHE B 1 276 ? 2.064 -20.688 -11.297 1 98.31 276 PHE B CA 1
ATOM 4830 C C . PHE B 1 276 ? 3.061 -19.625 -11.758 1 98.31 276 PHE B C 1
ATOM 4832 O O . PHE B 1 276 ? 3.633 -19.734 -12.844 1 98.31 276 PHE B O 1
ATOM 4839 N N . GLU B 1 277 ? 3.215 -18.609 -10.992 1 96.94 277 GLU B N 1
ATOM 4840 C CA . GLU B 1 277 ? 4.113 -17.516 -11.32 1 96.94 277 GLU B CA 1
ATOM 4841 C C . GLU B 1 277 ? 4.676 -16.875 -10.055 1 96.94 277 GLU B C 1
ATOM 4843 O O . GLU B 1 277 ? 4.074 -16.969 -8.984 1 96.94 277 GLU B O 1
ATOM 4848 N N . PRO B 1 278 ? 5.844 -16.234 -10.195 1 94.12 278 PRO B N 1
ATOM 4849 C CA . PRO B 1 278 ? 6.355 -15.516 -9.023 1 94.12 278 PRO B CA 1
ATOM 4850 C C . PRO B 1 278 ? 5.344 -14.523 -8.453 1 94.12 278 PRO B C 1
ATOM 4852 O O . PRO B 1 278 ? 4.551 -13.945 -9.195 1 94.12 278 PRO B O 1
ATOM 4855 N N . GLY B 1 279 ? 5.391 -14.352 -7.172 1 88.75 279 GLY B N 1
ATOM 4856 C CA . GLY B 1 279 ? 4.402 -13.555 -6.465 1 88.75 279 GLY B CA 1
ATOM 4857 C C . GLY B 1 279 ? 4.543 -12.062 -6.734 1 88.75 279 GLY B C 1
ATOM 4858 O O . GLY B 1 279 ? 3.568 -11.32 -6.633 1 88.75 279 GLY B O 1
ATOM 4859 N N . ALA B 1 280 ? 5.668 -11.609 -6.867 1 81.94 280 ALA B N 1
ATOM 4860 C CA . ALA B 1 280 ? 5.902 -10.219 -7.238 1 81.94 280 ALA B CA 1
ATOM 4861 C C . ALA B 1 280 ? 6.367 -10.109 -8.688 1 81.94 280 ALA B C 1
ATOM 4863 O O . ALA B 1 280 ? 7.23 -10.867 -9.133 1 81.94 280 ALA B O 1
ATOM 4864 N N . ARG B 1 281 ? 5.852 -9.188 -9.391 1 75.94 281 ARG B N 1
ATOM 4865 C CA . ARG B 1 281 ? 6.023 -9.109 -10.836 1 75.94 281 ARG B CA 1
ATOM 4866 C C . ARG B 1 281 ? 7.172 -8.172 -11.203 1 75.94 281 ARG B C 1
ATOM 4868 O O . ARG B 1 281 ? 6.961 -7.156 -11.867 1 75.94 281 ARG B O 1
ATOM 4875 N N . HIS B 1 282 ? 8.297 -8.555 -10.812 1 79.56 282 HIS B N 1
ATOM 4876 C CA . HIS B 1 282 ? 9.508 -7.809 -11.141 1 79.56 282 HIS B CA 1
ATOM 4877 C C . HIS B 1 282 ? 10.391 -8.578 -12.109 1 79.56 282 HIS B C 1
ATOM 4879 O O . HIS B 1 282 ? 10.82 -9.703 -11.82 1 79.56 282 HIS B O 1
ATOM 4885 N N . ILE B 1 283 ? 10.719 -7.953 -13.141 1 75.56 283 ILE B N 1
ATOM 4886 C CA . ILE B 1 283 ? 11.453 -8.656 -14.188 1 75.56 283 ILE B CA 1
ATOM 4887 C C . ILE B 1 283 ? 12.953 -8.523 -13.945 1 75.56 283 ILE B C 1
ATOM 4889 O O . ILE B 1 283 ? 13.75 -9.219 -14.578 1 75.56 283 ILE B O 1
ATOM 4893 N N . PHE B 1 284 ? 13.336 -7.629 -13.102 1 76.12 284 PHE B N 1
ATOM 4894 C CA . PHE B 1 284 ? 14.742 -7.426 -12.773 1 76.12 284 PHE B CA 1
ATOM 4895 C C . PHE B 1 284 ? 15.586 -7.34 -14.039 1 76.12 284 PHE B C 1
ATOM 4897 O O . PHE B 1 284 ? 16.578 -8.062 -14.18 1 76.12 284 PHE B O 1
ATOM 4904 N N . ALA B 1 285 ? 15.273 -6.473 -14.906 1 75.69 285 ALA B N 1
ATOM 4905 C CA . ALA B 1 285 ? 15.828 -6.371 -16.25 1 75.69 285 ALA B CA 1
ATOM 4906 C C . ALA B 1 285 ? 17.328 -6.137 -16.203 1 75.69 285 ALA B C 1
ATOM 4908 O O . ALA B 1 285 ? 18.078 -6.676 -17.031 1 75.69 285 ALA B O 1
ATOM 4909 N N . GLN B 1 286 ? 17.828 -5.434 -15.258 1 79.5 286 GLN B N 1
ATOM 4910 C CA . GLN B 1 286 ? 19.234 -5.047 -15.172 1 79.5 286 GLN B CA 1
ATOM 4911 C C . GLN B 1 286 ? 20.125 -6.25 -14.859 1 79.5 286 GLN B C 1
ATOM 4913 O O . GLN B 1 286 ? 21.344 -6.191 -15.023 1 79.5 286 GLN B O 1
ATOM 4918 N N . ALA B 1 287 ? 19.5 -7.324 -14.492 1 83.62 287 ALA B N 1
ATOM 4919 C CA . ALA B 1 287 ? 20.281 -8.484 -14.07 1 83.62 287 ALA B CA 1
ATOM 4920 C C . ALA B 1 287 ? 20.328 -9.539 -15.172 1 83.62 287 ALA B C 1
ATOM 4922 O O . ALA B 1 287 ? 21 -10.57 -15.023 1 83.62 287 ALA B O 1
ATOM 4923 N N . VAL B 1 288 ? 19.766 -9.227 -16.344 1 85.19 288 VAL B N 1
ATOM 4924 C CA . VAL B 1 288 ? 19.719 -10.211 -17.422 1 85.19 288 VAL B CA 1
ATOM 4925 C C . VAL B 1 288 ? 21.125 -10.562 -17.875 1 85.19 288 VAL B C 1
ATOM 4927 O O . VAL B 1 288 ? 21.953 -9.68 -18.094 1 85.19 288 VAL B O 1
ATOM 4930 N N . GLY B 1 289 ? 21.391 -11.797 -17.922 1 85.69 289 GLY B N 1
ATOM 4931 C CA . GLY B 1 289 ? 22.656 -12.273 -18.453 1 85.69 289 GLY B CA 1
ATOM 4932 C C . GLY B 1 289 ? 23.781 -12.195 -17.438 1 85.69 289 GLY B C 1
ATOM 4933 O O . GLY B 1 289 ? 24.922 -12.586 -17.734 1 85.69 289 GLY B O 1
ATOM 4934 N N . LYS B 1 290 ? 23.5 -11.789 -16.234 1 90.5 290 LYS B N 1
ATOM 4935 C CA . LYS B 1 290 ? 24.562 -11.57 -15.258 1 90.5 290 LYS B CA 1
ATOM 4936 C C . LYS B 1 290 ? 24.656 -12.734 -14.281 1 90.5 290 LYS B C 1
ATOM 4938 O O . LYS B 1 290 ? 25.562 -12.773 -13.438 1 90.5 290 LYS B O 1
ATOM 4943 N N . ASN B 1 291 ? 23.781 -13.648 -14.367 1 93.75 291 ASN B N 1
ATOM 4944 C CA . ASN B 1 291 ? 23.828 -14.852 -13.539 1 93.75 291 ASN B CA 1
ATOM 4945 C C . ASN B 1 291 ? 23.766 -14.508 -12.055 1 93.75 291 ASN B C 1
ATOM 4947 O O . ASN B 1 291 ? 24.516 -15.062 -11.25 1 93.75 291 ASN B O 1
ATOM 4951 N N . VAL B 1 292 ? 22.891 -13.555 -11.711 1 92.81 292 VAL B N 1
ATOM 4952 C CA . VAL B 1 292 ? 22.844 -13.117 -10.312 1 92.81 292 VAL B CA 1
ATOM 4953 C C . VAL B 1 292 ? 21.422 -13.266 -9.781 1 92.81 292 VAL B C 1
ATOM 4955 O O . VAL B 1 292 ? 21.172 -13.055 -8.594 1 92.81 292 VAL B O 1
ATOM 4958 N N . ALA B 1 293 ? 20.469 -13.664 -10.602 1 93.19 293 ALA B N 1
ATOM 4959 C CA . ALA B 1 293 ? 19.062 -13.734 -10.219 1 93.19 293 ALA B CA 1
ATOM 4960 C C . ALA B 1 293 ? 18.812 -14.891 -9.258 1 93.19 293 ALA B C 1
ATOM 4962 O O . ALA B 1 293 ? 19.375 -15.984 -9.43 1 93.19 293 ALA B O 1
ATOM 4963 N N . ASN B 1 294 ? 18.078 -14.688 -8.227 1 94.12 294 ASN B N 1
ATOM 4964 C CA . ASN B 1 294 ? 17.672 -15.695 -7.258 1 94.12 294 ASN B CA 1
ATOM 4965 C C . ASN B 1 294 ? 16.562 -16.594 -7.816 1 94.12 294 ASN B C 1
ATOM 4967 O O . ASN B 1 294 ? 15.445 -16.125 -8.055 1 94.12 294 ASN B O 1
ATOM 4971 N N . PRO B 1 295 ? 16.812 -17.859 -7.973 1 96.12 295 PRO B N 1
ATOM 4972 C CA . PRO B 1 295 ? 15.812 -18.719 -8.609 1 96.12 295 PRO B CA 1
ATOM 4973 C C . PRO B 1 295 ? 14.789 -19.266 -7.617 1 96.12 295 PRO B C 1
ATOM 4975 O O . PRO B 1 295 ? 13.906 -20.031 -7.996 1 96.12 295 PRO B O 1
ATOM 4978 N N . THR B 1 296 ? 14.812 -18.891 -6.383 1 96.38 296 THR B N 1
ATOM 4979 C CA . THR B 1 296 ? 14.008 -19.484 -5.316 1 96.38 296 THR B CA 1
ATOM 4980 C C . THR B 1 296 ? 12.523 -19.375 -5.633 1 96.38 296 THR B C 1
ATOM 4982 O O . THR B 1 296 ? 11.781 -20.359 -5.527 1 96.38 296 THR B O 1
ATOM 4985 N N . ALA B 1 297 ? 12.062 -18.188 -6.016 1 96.06 297 ALA B N 1
ATOM 4986 C CA . ALA B 1 297 ? 10.648 -17.984 -6.297 1 96.06 297 ALA B CA 1
ATOM 4987 C C . ALA B 1 297 ? 10.164 -18.906 -7.406 1 96.06 297 ALA B C 1
ATOM 4989 O O . ALA B 1 297 ? 9.094 -19.516 -7.305 1 96.06 297 ALA B O 1
ATOM 4990 N N . MET B 1 298 ? 10.938 -19.047 -8.453 1 97.06 298 MET B N 1
ATOM 4991 C CA . MET B 1 298 ? 10.578 -19.906 -9.578 1 97.06 298 MET B CA 1
ATOM 4992 C C . MET B 1 298 ? 10.57 -21.375 -9.172 1 97.06 298 MET B C 1
ATOM 4994 O O . MET B 1 298 ? 9.68 -22.125 -9.562 1 97.06 298 MET B O 1
ATOM 4998 N N . LEU B 1 299 ? 11.547 -21.781 -8.43 1 98 299 LEU B N 1
ATOM 4999 C CA . LEU B 1 299 ? 11.602 -23.141 -7.938 1 98 299 LEU B CA 1
ATOM 5000 C C . LEU B 1 299 ? 10.391 -23.453 -7.055 1 98 299 LEU B C 1
ATOM 5002 O O . LEU B 1 299 ? 9.828 -24.547 -7.125 1 98 299 LEU B O 1
ATOM 5006 N N . MET B 1 300 ? 10.047 -22.453 -6.285 1 97.19 300 MET B N 1
ATOM 5007 C CA . MET B 1 300 ? 8.875 -22.641 -5.434 1 97.19 300 MET B CA 1
ATOM 5008 C C . MET B 1 300 ? 7.609 -22.75 -6.27 1 97.19 300 MET B C 1
ATOM 5010 O O . MET B 1 300 ? 6.68 -23.469 -5.895 1 97.19 300 MET B O 1
ATOM 5014 N N . CYS B 1 301 ? 7.523 -22.047 -7.355 1 97.69 301 CYS B N 1
ATOM 5015 C CA . CYS B 1 301 ? 6.418 -22.234 -8.289 1 97.69 301 CYS B CA 1
ATOM 5016 C C . CYS B 1 301 ? 6.352 -23.688 -8.758 1 97.69 301 CYS B C 1
ATOM 5018 O O . CYS B 1 301 ? 5.27 -24.266 -8.844 1 97.69 301 CYS B O 1
ATOM 5020 N N . GLY B 1 302 ? 7.504 -24.219 -9.031 1 98.12 302 GLY B N 1
ATOM 5021 C CA . GLY B 1 302 ? 7.574 -25.609 -9.43 1 98.12 302 GLY B CA 1
ATOM 5022 C C . GLY B 1 302 ? 7.066 -26.562 -8.359 1 98.12 302 GLY B C 1
ATOM 5023 O O . GLY B 1 302 ? 6.305 -27.484 -8.656 1 98.12 302 GLY B O 1
ATOM 5024 N N . THR B 1 303 ? 7.488 -26.344 -7.152 1 97.69 303 THR B N 1
ATOM 5025 C CA . THR B 1 303 ? 7.062 -27.203 -6.062 1 97.69 303 THR B CA 1
ATOM 5026 C C . THR B 1 303 ? 5.551 -27.109 -5.859 1 97.69 303 THR B C 1
ATOM 5028 O O . THR B 1 303 ? 4.898 -28.125 -5.598 1 97.69 303 THR B O 1
ATOM 5031 N N . LYS B 1 304 ? 5.016 -25.922 -5.992 1 97.31 304 LYS B N 1
ATOM 5032 C CA . LYS B 1 304 ? 3.57 -25.734 -5.898 1 97.31 304 LYS B CA 1
ATOM 5033 C C . LYS B 1 304 ? 2.85 -26.5 -7.012 1 97.31 304 LYS B C 1
ATOM 5035 O O . LYS B 1 304 ? 1.783 -27.078 -6.789 1 97.31 304 LYS B O 1
ATOM 5040 N N . MET B 1 305 ? 3.381 -26.406 -8.164 1 98.12 305 MET B N 1
ATOM 5041 C CA . MET B 1 305 ? 2.801 -27.109 -9.312 1 98.12 305 MET B CA 1
ATOM 5042 C C . MET B 1 305 ? 2.807 -28.609 -9.094 1 98.12 305 MET B C 1
ATOM 5044 O O . MET B 1 305 ? 1.811 -29.297 -9.359 1 98.12 305 MET B O 1
ATOM 5048 N N . LEU B 1 306 ? 3.889 -29.156 -8.586 1 98 306 LEU B N 1
ATOM 5049 C CA . LEU B 1 306 ? 4 -30.594 -8.328 1 98 306 LEU B CA 1
ATOM 5050 C C . LEU B 1 306 ? 2.959 -31.047 -7.312 1 98 306 LEU B C 1
ATOM 5052 O O . LEU B 1 306 ? 2.346 -32.094 -7.473 1 98 306 LEU B O 1
ATOM 5056 N N . ARG B 1 307 ? 2.783 -30.234 -6.305 1 96.5 307 ARG B N 1
ATOM 5057 C CA . ARG B 1 307 ? 1.742 -30.562 -5.336 1 96.5 307 ARG B CA 1
ATOM 5058 C C . ARG B 1 307 ? 0.362 -30.547 -5.984 1 96.5 307 ARG B C 1
ATOM 5060 O O . ARG B 1 307 ? -0.479 -31.391 -5.703 1 96.5 307 ARG B O 1
ATOM 5067 N N . HIS B 1 308 ? 0.159 -29.641 -6.832 1 96.31 308 HIS B N 1
ATOM 5068 C CA . HIS B 1 308 ? -1.126 -29.469 -7.496 1 96.31 308 HIS B CA 1
ATOM 5069 C C . HIS B 1 308 ? -1.451 -30.656 -8.383 1 96.31 308 HIS B C 1
ATOM 5071 O O . HIS B 1 308 ? -2.609 -31.078 -8.484 1 96.31 308 HIS B O 1
ATOM 5077 N N . ILE B 1 309 ? -0.455 -31.25 -9 1 96.25 309 ILE B N 1
ATOM 5078 C CA . ILE B 1 309 ? -0.704 -32.375 -9.914 1 96.25 309 ILE B CA 1
ATOM 5079 C C . ILE B 1 309 ? -0.502 -33.688 -9.195 1 96.25 309 ILE B C 1
ATOM 5081 O O . ILE B 1 309 ? -0.22 -34.719 -9.828 1 96.25 309 ILE B O 1
ATOM 5085 N N . ASN B 1 310 ? -0.457 -33.688 -7.891 1 95.5 310 ASN B N 1
ATOM 5086 C CA . ASN B 1 310 ? -0.46 -34.844 -7.008 1 95.5 310 ASN B CA 1
ATOM 5087 C C . ASN B 1 310 ? 0.865 -35.594 -7.066 1 95.5 310 ASN B C 1
ATOM 5089 O O . ASN B 1 310 ? 0.882 -36.812 -7.176 1 95.5 310 ASN B O 1
ATOM 5093 N N . LEU B 1 311 ? 1.927 -34.812 -7.137 1 96.38 311 LEU B N 1
ATOM 5094 C CA . LEU B 1 311 ? 3.281 -35.344 -6.988 1 96.38 311 LEU B CA 1
ATOM 5095 C C . LEU B 1 311 ? 3.961 -34.75 -5.762 1 96.38 311 LEU B C 1
ATOM 5097 O O . LEU B 1 311 ? 5.039 -34.156 -5.871 1 96.38 311 LEU B O 1
ATOM 5101 N N . PRO B 1 312 ? 3.377 -34.969 -4.582 1 96.12 312 PRO B N 1
ATOM 5102 C CA . PRO B 1 312 ? 3.844 -34.312 -3.361 1 96.12 312 PRO B CA 1
ATOM 5103 C C . PRO B 1 312 ? 5.246 -34.75 -2.951 1 96.12 312 PRO B C 1
ATOM 5105 O O . PRO B 1 312 ? 6 -33.969 -2.367 1 96.12 312 PRO B O 1
ATOM 5108 N N . THR B 1 313 ? 5.621 -35.938 -3.246 1 96.88 313 THR B N 1
ATOM 5109 C CA . THR B 1 313 ? 6.938 -36.438 -2.852 1 96.88 313 THR B CA 1
ATOM 5110 C C . THR B 1 313 ? 8.039 -35.656 -3.551 1 96.88 313 THR B C 1
ATOM 5112 O O . THR B 1 313 ? 9.016 -35.25 -2.916 1 96.88 313 THR B O 1
ATOM 5115 N N . TYR B 1 314 ? 7.824 -35.5 -4.863 1 97 314 TYR B N 1
ATOM 5116 C CA . TYR B 1 314 ? 8.789 -34.688 -5.609 1 97 314 TYR B CA 1
ATOM 5117 C C . TYR B 1 314 ? 8.828 -33.281 -5.09 1 97 314 TYR B C 1
ATOM 5119 O O . TYR B 1 314 ? 9.906 -32.688 -4.957 1 97 314 TYR B O 1
ATOM 5127 N N . SER B 1 315 ? 7.672 -32.688 -4.824 1 97.75 315 SER B N 1
ATOM 5128 C CA . SER B 1 315 ? 7.57 -31.312 -4.285 1 97.75 315 SER B CA 1
ATOM 5129 C C . SER B 1 315 ? 8.336 -31.188 -2.975 1 97.75 315 SER B C 1
ATOM 5131 O O . SER B 1 315 ? 9.109 -30.25 -2.795 1 97.75 315 SER B O 1
ATOM 5133 N N . GLU B 1 316 ? 8.188 -32.125 -2.092 1 97.5 316 GLU B N 1
ATOM 5134 C CA . GLU B 1 316 ? 8.805 -32.094 -0.773 1 97.5 316 GLU B CA 1
ATOM 5135 C C . GLU B 1 316 ? 10.328 -32.219 -0.875 1 97.5 316 GLU B C 1
ATOM 5137 O O . GLU B 1 316 ? 11.055 -31.547 -0.148 1 97.5 316 GLU B O 1
ATOM 5142 N N . VAL B 1 317 ? 10.766 -33.094 -1.756 1 97.88 317 VAL B N 1
ATOM 5143 C CA . VAL B 1 317 ? 12.195 -33.312 -1.938 1 97.88 317 VAL B CA 1
ATOM 5144 C C . VAL B 1 317 ? 12.859 -32 -2.377 1 97.88 317 VAL B C 1
ATOM 5146 O O . VAL B 1 317 ? 13.883 -31.609 -1.827 1 97.88 317 VAL B O 1
ATOM 5149 N N . ILE B 1 318 ? 12.25 -31.375 -3.281 1 98.19 318 ILE B N 1
ATOM 5150 C CA . ILE B 1 318 ? 12.82 -30.141 -3.818 1 98.19 318 ILE B CA 1
ATOM 5151 C C . ILE B 1 318 ? 12.695 -29.016 -2.783 1 98.19 318 ILE B C 1
ATOM 5153 O O . ILE B 1 318 ? 13.641 -28.266 -2.562 1 98.19 318 ILE B O 1
ATOM 5157 N N . GLN B 1 319 ? 11.539 -28.891 -2.133 1 97.31 319 GLN B N 1
ATOM 5158 C CA . GLN B 1 319 ? 11.32 -27.875 -1.105 1 97.31 319 GLN B CA 1
ATOM 5159 C C . GLN B 1 319 ? 12.328 -28.016 0.035 1 97.31 319 GLN B C 1
ATOM 5161 O O . GLN B 1 319 ? 12.867 -27.016 0.523 1 97.31 319 GLN B O 1
ATOM 5166 N N . ASN B 1 320 ? 12.523 -29.219 0.442 1 97.62 320 ASN B N 1
ATOM 5167 C CA . ASN B 1 320 ? 13.484 -29.469 1.512 1 97.62 320 ASN B CA 1
ATOM 5168 C C . ASN B 1 320 ? 14.898 -29.094 1.095 1 97.62 320 ASN B C 1
ATOM 5170 O O . ASN B 1 320 ? 15.68 -28.594 1.906 1 97.62 320 ASN B O 1
ATOM 5174 N N . ALA B 1 321 ? 15.219 -29.438 -0.15 1 98.19 321 ALA B N 1
ATOM 5175 C CA . ALA B 1 321 ? 16.531 -29.062 -0.666 1 98.19 321 ALA B CA 1
ATOM 5176 C C . ALA B 1 321 ? 16.719 -27.547 -0.647 1 98.19 321 ALA B C 1
ATOM 5178 O O . ALA B 1 321 ? 17.781 -27.062 -0.256 1 98.19 321 ALA B O 1
ATOM 5179 N N . ILE B 1 322 ? 15.711 -26.797 -1.085 1 97.44 322 ILE B N 1
ATOM 5180 C CA . ILE B 1 322 ? 15.75 -25.344 -1.07 1 97.44 322 ILE B CA 1
ATOM 5181 C C . ILE B 1 322 ? 15.945 -24.844 0.36 1 97.44 322 ILE B C 1
ATOM 5183 O O . ILE B 1 322 ? 16.812 -24.016 0.624 1 97.44 322 ILE B O 1
ATOM 5187 N N . ASN B 1 323 ? 15.164 -25.375 1.291 1 96.69 323 ASN B N 1
ATOM 5188 C CA . ASN B 1 323 ? 15.234 -24.969 2.691 1 96.69 323 ASN B CA 1
ATOM 5189 C C . ASN B 1 323 ? 16.609 -25.234 3.285 1 96.69 323 ASN B C 1
ATOM 5191 O O . ASN B 1 323 ? 17.125 -24.422 4.055 1 96.69 323 ASN B O 1
ATOM 5195 N N . GLN B 1 324 ? 17.125 -26.328 2.91 1 97.19 324 GLN B N 1
ATOM 5196 C CA . GLN B 1 324 ? 18.422 -26.703 3.443 1 97.19 324 GLN B CA 1
ATOM 5197 C C . GLN B 1 324 ? 19.5 -25.734 2.963 1 97.19 324 GLN B C 1
ATOM 5199 O O . GLN B 1 324 ? 20.359 -25.297 3.748 1 97.19 324 GLN B O 1
ATOM 5204 N N . VAL B 1 325 ? 19.484 -25.422 1.717 1 97.44 325 VAL B N 1
ATOM 5205 C CA . VAL B 1 325 ? 20.469 -24.5 1.158 1 97.44 325 VAL B CA 1
ATOM 5206 C C . VAL B 1 325 ? 20.328 -23.141 1.824 1 97.44 325 VAL B C 1
ATOM 5208 O O . VAL B 1 325 ? 21.328 -22.516 2.178 1 97.44 325 VAL B O 1
ATOM 5211 N N . LEU B 1 326 ? 19.109 -22.672 2.033 1 95.75 326 LEU B N 1
ATOM 5212 C CA . LEU B 1 326 ? 18.844 -21.391 2.662 1 95.75 326 LEU B CA 1
ATOM 5213 C C . LEU B 1 326 ? 19.297 -21.391 4.121 1 95.75 326 LEU B C 1
ATOM 5215 O O . LEU B 1 326 ? 19.891 -20.422 4.598 1 95.75 326 LEU B O 1
ATOM 5219 N N . LYS B 1 327 ? 19.031 -22.438 4.801 1 95.44 327 LYS B N 1
ATOM 5220 C CA . LYS B 1 327 ? 19.391 -22.578 6.215 1 95.44 327 LYS B CA 1
ATOM 5221 C C . LYS B 1 327 ? 20.906 -22.578 6.406 1 95.44 327 LYS B C 1
ATOM 5223 O O . LYS B 1 327 ? 21.406 -21.969 7.352 1 95.44 327 LYS B O 1
ATOM 5228 N N . ASP B 1 328 ? 21.562 -23.297 5.527 1 95.31 328 ASP B N 1
ATOM 5229 C CA . ASP B 1 328 ? 23.016 -23.359 5.598 1 95.31 328 ASP B CA 1
ATOM 5230 C C . ASP B 1 328 ? 23.641 -21.984 5.398 1 95.31 328 ASP B C 1
ATOM 5232 O O . ASP B 1 328 ? 24.656 -21.672 6.004 1 95.31 328 ASP B O 1
ATOM 5236 N N . GLY B 1 329 ? 23.125 -21.219 4.52 1 93.75 329 GLY B N 1
ATOM 5237 C CA . GLY B 1 329 ? 23.516 -19.844 4.336 1 93.75 329 GLY B CA 1
ATOM 5238 C C . GLY B 1 329 ? 24.875 -19.703 3.67 1 93.75 329 GLY B C 1
ATOM 5239 O O . GLY B 1 329 ? 25.438 -18.594 3.623 1 93.75 329 GLY B O 1
ATOM 5240 N N . LYS B 1 330 ? 25.406 -20.75 3.154 1 94.31 330 LYS B N 1
ATOM 5241 C CA . LYS B 1 330 ? 26.719 -20.719 2.518 1 94.31 330 LYS B CA 1
ATOM 5242 C C . LYS B 1 330 ? 26.625 -20.188 1.093 1 94.31 330 LYS B C 1
ATOM 5244 O O . LYS B 1 330 ? 27.516 -19.438 0.644 1 94.31 330 LYS B O 1
ATOM 5249 N N . ILE B 1 331 ? 25.672 -20.656 0.385 1 96 331 ILE B N 1
ATOM 5250 C CA . ILE B 1 331 ? 25.438 -20.219 -0.99 1 96 331 ILE B CA 1
ATOM 5251 C C . ILE B 1 331 ? 24.203 -19.312 -1.049 1 96 331 ILE B C 1
ATOM 5253 O O . ILE B 1 331 ? 23.078 -19.797 -0.991 1 96 331 ILE B O 1
ATOM 5257 N N . ARG B 1 332 ? 24.453 -18.031 -1.177 1 93.38 332 ARG B N 1
ATOM 5258 C CA . ARG B 1 332 ? 23.375 -17.047 -1.233 1 93.38 332 ARG B CA 1
ATOM 5259 C C . ARG B 1 332 ? 23.578 -16.078 -2.391 1 93.38 332 ARG B C 1
ATOM 5261 O O . ARG B 1 332 ? 24.719 -15.672 -2.674 1 93.38 332 ARG B O 1
ATOM 5268 N N . THR B 1 333 ? 22.469 -15.82 -3.066 1 94.06 333 THR B N 1
ATOM 5269 C CA . THR B 1 333 ? 22.531 -14.812 -4.117 1 94.06 333 THR B CA 1
ATOM 5270 C C . THR B 1 333 ? 22.609 -13.406 -3.518 1 94.06 333 THR B C 1
ATOM 5272 O O . THR B 1 333 ? 22.484 -13.242 -2.303 1 94.06 333 THR B O 1
ATOM 5275 N N . LYS B 1 334 ? 22.828 -12.43 -4.352 1 89.81 334 LYS B N 1
ATOM 5276 C CA . LYS B 1 334 ? 23.078 -11.062 -3.924 1 89.81 334 LYS B CA 1
ATOM 5277 C C . LYS B 1 334 ? 21.891 -10.5 -3.148 1 89.81 334 LYS B C 1
ATOM 5279 O O . LYS B 1 334 ? 22.078 -9.789 -2.154 1 89.81 334 LYS B O 1
ATOM 5284 N N . ASP B 1 335 ? 20.734 -10.734 -3.594 1 87.06 335 ASP B N 1
ATOM 5285 C CA . ASP B 1 335 ? 19.531 -10.203 -2.947 1 87.06 335 ASP B CA 1
ATOM 5286 C C . ASP B 1 335 ? 19.375 -10.766 -1.537 1 87.06 335 ASP B C 1
ATOM 5288 O O . ASP B 1 335 ? 18.719 -10.156 -0.688 1 87.06 335 ASP B O 1
ATOM 5292 N N . LEU B 1 336 ? 20 -11.891 -1.302 1 90.75 336 LEU B N 1
ATOM 5293 C CA . LEU B 1 336 ? 19.938 -12.508 0.018 1 90.75 336 LEU B CA 1
ATOM 5294 C C . LEU B 1 336 ? 21.188 -12.18 0.831 1 90.75 336 LEU B C 1
ATOM 5296 O O . LEU B 1 336 ? 21.422 -12.797 1.873 1 90.75 336 LEU B O 1
ATOM 5300 N N . GLY B 1 337 ? 22.016 -11.359 0.302 1 87.81 337 GLY B N 1
ATOM 5301 C CA . GLY B 1 337 ? 23.172 -10.906 1.042 1 87.81 337 GLY B CA 1
ATOM 5302 C C . GLY B 1 337 ? 24.438 -11.664 0.687 1 87.81 337 GLY B C 1
ATOM 5303 O O . GLY B 1 337 ? 25.453 -11.578 1.398 1 87.81 337 GLY B O 1
ATOM 5304 N N . GLY B 1 338 ? 24.328 -12.422 -0.358 1 92.06 338 GLY B N 1
ATOM 5305 C CA . GLY B 1 338 ? 25.5 -13.18 -0.764 1 92.06 338 GLY B CA 1
ATOM 5306 C C . GLY B 1 338 ? 26.078 -12.727 -2.096 1 92.06 338 GLY B C 1
ATOM 5307 O O . GLY B 1 338 ? 25.766 -11.625 -2.566 1 92.06 338 GLY B O 1
ATOM 5308 N N . GLN B 1 339 ? 26.984 -13.602 -2.588 1 93.56 339 GLN B N 1
ATOM 5309 C CA . GLN B 1 339 ? 27.641 -13.266 -3.846 1 93.56 339 GLN B CA 1
ATOM 5310 C C . GLN B 1 339 ? 27.562 -14.422 -4.836 1 93.56 339 GLN B C 1
ATOM 5312 O O . GLN B 1 339 ? 28.125 -14.352 -5.926 1 93.56 339 GLN B O 1
ATOM 5317 N N . SER B 1 340 ? 26.844 -15.391 -4.473 1 95.56 340 SER B N 1
ATOM 5318 C CA . SER B 1 340 ? 26.766 -16.562 -5.332 1 95.56 340 SER B CA 1
ATOM 5319 C C . SER B 1 340 ? 25.922 -16.297 -6.578 1 95.56 340 SER B C 1
ATOM 5321 O O . SER B 1 340 ? 25.062 -15.414 -6.57 1 95.56 340 SER B O 1
ATOM 5323 N N . THR B 1 341 ? 26.203 -17.016 -7.574 1 96.5 341 THR B N 1
ATOM 5324 C CA . THR B 1 341 ? 25.484 -16.859 -8.836 1 96.5 341 THR B CA 1
ATOM 5325 C C . THR B 1 341 ? 24.219 -17.719 -8.844 1 96.5 341 THR B C 1
ATOM 5327 O O . THR B 1 341 ? 24.016 -18.547 -7.961 1 96.5 341 THR B O 1
ATOM 5330 N N . THR B 1 342 ? 23.391 -17.438 -9.867 1 96.56 342 THR B N 1
ATOM 5331 C CA . THR B 1 342 ? 22.188 -18.25 -10.07 1 96.56 342 THR B CA 1
ATOM 5332 C C . THR B 1 342 ? 22.562 -19.719 -10.242 1 96.56 342 THR B C 1
ATOM 5334 O O . THR B 1 342 ? 21.906 -20.594 -9.664 1 96.56 342 THR B O 1
ATOM 5337 N N . GLN B 1 343 ? 23.625 -19.969 -10.945 1 96.75 343 GLN B N 1
ATOM 5338 C CA . GLN B 1 343 ? 24.062 -21.328 -11.227 1 96.75 343 GLN B CA 1
ATOM 5339 C C . GLN B 1 343 ? 24.609 -22 -9.961 1 96.75 343 GLN B C 1
ATOM 5341 O O . GLN B 1 343 ? 24.344 -23.172 -9.727 1 96.75 343 GLN B O 1
ATOM 5346 N N . ASP B 1 344 ? 25.359 -21.234 -9.211 1 97.5 344 ASP B N 1
ATOM 5347 C CA . ASP B 1 344 ? 25.859 -21.766 -7.945 1 97.5 344 ASP B CA 1
ATOM 5348 C C . ASP B 1 344 ? 24.703 -22.188 -7.039 1 97.5 344 ASP B C 1
ATOM 5350 O O . ASP B 1 344 ? 24.766 -23.25 -6.422 1 97.5 344 ASP B O 1
ATOM 5354 N N . PHE B 1 345 ? 23.781 -21.391 -6.98 1 97.5 345 PHE B N 1
ATOM 5355 C CA . PHE B 1 345 ? 22.625 -21.656 -6.141 1 97.5 345 PHE B CA 1
ATOM 5356 C C . PHE B 1 345 ? 21.875 -22.891 -6.637 1 97.5 345 PHE B C 1
ATOM 5358 O O . PHE B 1 345 ? 21.469 -23.75 -5.844 1 97.5 345 PHE B O 1
ATOM 5365 N N . THR B 1 346 ? 21.656 -23.016 -7.922 1 98.06 346 THR B N 1
ATOM 5366 C CA . THR B 1 346 ? 20.984 -24.156 -8.539 1 98.06 346 THR B CA 1
ATOM 5367 C C . THR B 1 346 ? 21.734 -25.453 -8.258 1 98.06 346 THR B C 1
ATOM 5369 O O . THR B 1 346 ? 21.141 -26.453 -7.891 1 98.06 346 THR B O 1
ATOM 5372 N N . ARG B 1 347 ? 23.016 -25.422 -8.398 1 98.12 347 ARG B N 1
ATOM 5373 C CA . ARG B 1 347 ? 23.844 -26.594 -8.141 1 98.12 347 ARG B CA 1
ATOM 5374 C C . ARG B 1 347 ? 23.766 -27.016 -6.672 1 98.12 347 ARG B C 1
ATOM 5376 O O . ARG B 1 347 ? 23.781 -28.203 -6.355 1 98.12 347 ARG B O 1
ATOM 5383 N N . ALA B 1 348 ? 23.734 -26 -5.863 1 98.19 348 ALA B N 1
ATOM 5384 C CA . ALA B 1 348 ? 23.625 -26.281 -4.434 1 98.19 348 ALA B CA 1
ATOM 5385 C C . ALA B 1 348 ? 22.312 -27 -4.121 1 98.19 348 ALA B C 1
ATOM 5387 O O . ALA B 1 348 ? 22.297 -27.922 -3.301 1 98.19 348 ALA B O 1
ATOM 5388 N N . ILE B 1 349 ? 21.266 -26.578 -4.695 1 98.38 349 ILE B N 1
ATOM 5389 C CA . ILE B 1 349 ? 19.969 -27.219 -4.492 1 98.38 349 ILE B CA 1
ATOM 5390 C C . ILE B 1 349 ? 20.031 -28.656 -5 1 98.38 349 ILE B C 1
ATOM 5392 O O . ILE B 1 349 ? 19.578 -29.578 -4.316 1 98.38 349 ILE B O 1
ATOM 5396 N N . ILE B 1 350 ? 20.578 -28.875 -6.199 1 98.44 350 ILE B N 1
ATOM 5397 C CA . ILE B 1 350 ? 20.672 -30.188 -6.805 1 98.44 350 ILE B CA 1
ATOM 5398 C C . ILE B 1 350 ? 21.484 -31.125 -5.898 1 98.44 350 ILE B C 1
ATOM 5400 O O . ILE B 1 350 ? 21.141 -32.281 -5.727 1 98.44 350 ILE B O 1
ATOM 5404 N N . ALA B 1 351 ? 22.484 -30.562 -5.289 1 97.94 351 ALA B N 1
ATOM 5405 C CA . ALA B 1 351 ? 23.359 -31.344 -4.406 1 97.94 351 ALA B CA 1
ATOM 5406 C C . ALA B 1 351 ? 22.609 -31.781 -3.145 1 97.94 351 ALA B C 1
ATOM 5408 O O . ALA B 1 351 ? 23.016 -32.719 -2.475 1 97.94 351 ALA B O 1
ATOM 5409 N N . ASN B 1 352 ? 21.547 -31.094 -2.867 1 97.5 352 ASN B N 1
ATOM 5410 C CA . ASN B 1 352 ? 20.812 -31.375 -1.641 1 97.5 352 ASN B CA 1
ATOM 5411 C C . ASN B 1 352 ? 19.516 -32.156 -1.926 1 97.5 352 ASN B C 1
ATOM 5413 O O . ASN B 1 352 ? 18.672 -32.281 -1.051 1 97.5 352 ASN B O 1
ATOM 5417 N N . LEU B 1 353 ? 19.516 -32.625 -3.182 1 96 353 LEU B N 1
ATOM 5418 C CA . LEU B 1 353 ? 18.344 -33.438 -3.527 1 96 353 LEU B CA 1
ATOM 5419 C C . LEU B 1 353 ? 18.453 -34.844 -2.943 1 96 353 LEU B C 1
ATOM 5421 O O . LEU B 1 353 ? 19.391 -35.562 -3.27 1 96 353 LEU B O 1
ATOM 5425 N N . HIS B 1 354 ? 18.016 -35.219 -1.718 1 85.62 354 HIS B N 1
ATOM 5426 C CA . HIS B 1 354 ? 18.062 -36.562 -1.125 1 85.62 354 HIS B CA 1
ATOM 5427 C C . HIS B 1 354 ? 16.688 -36.969 -0.587 1 85.62 354 HIS B C 1
ATOM 5429 O O . HIS B 1 354 ? 15.883 -36.125 -0.224 1 85.62 354 HIS B O 1
#

Nearest PDB structures (foldseek):
  8grd-assembly1_B  TM=9.751E-01  e=1.774E-49  Homo sapiens
  8gru-assembly2_D  TM=9.808E-01  e=1.576E-48  Homo sapiens
  6kdf-assembly7_N  TM=9.800E-01  e=3.018E-47  Homo sapiens
  5grf-assembly1_B  TM=9.663E-01  e=9.267E-47  Homo sapiens
  8grh-assembly1_B  TM=9.615E-01  e=1.043E-46  Homo sapiens

pLDDT: mean 90.52, std 15.62, range [21.27, 98.94]

Sequence (708 aa):
MSILAKTLGRTFFQETYSANRTTCTLVPGDGVGPELVYSLQEVFKAANVPVDFEAFFLSEINPVLSAKLEDVVASIRKNKVCIKGILATPDYSNEGELQTLNMKLRTELDLYANVVHVRSLPGVKTRHDNIDTVIIREQTEGEYSALEHESVPGIVECLKIVTAKKSMRIAKFAFDYATKNNRKKVTAVHKANIMKLGDGLFLKSCEKVSKLYPRIELDKMIVDNTTMQMVSNPNQFDVMVTPNLYGAIVDNLASGLVGGAGVVAGASYSADAVVFEPGARHIFAQAVGKNVANPTAMLMCGTKMLRHINLPTYSEVIQNAINQVLKDGKIRTKDLGGQSTTQDFTRAIIANLHMSILAKTLGRTFFQETYSANRTTCTLVPGDGVGPELVYSLQEVFKAANVPVDFEAFFLSEINPVLSAKLEDVVASIRKNKVCIKGILATPDYSNEGELQTLNMKLRTELDLYANVVHVRSLPGVKTRHDNIDTVIIREQTEGEYSALEHESVPGIVECLKIVTAKKSMRIAKFAFDYATKNNRKKVTAVHKANIMKLGDGLFLKSCEKVSKLYPRIELDKMIVDNTTMQMVSNPNQFDVMVTPNLYGAIVDNLASGLVGGAGVVAGASYSADAVVFEPGARHIFAQAVGKNVANPTAMLMCGTKMLRHINLPTYSEVIQNAINQVLKDGKIRTKDLGGQSTTQDFTRAIIANLH

Organism: Drosophila navojoa (NCBI:txid7232)

Solvent-accessible surface area (backbone atoms only — not comparable to full-atom values): 35988 Å² total; per-residue (Å²): 138,84,80,76,75,75,75,76,72,78,74,73,77,72,70,74,65,79,60,84,59,44,58,30,25,30,27,32,32,31,52,38,19,50,61,30,46,49,46,38,52,51,44,37,57,74,67,65,51,62,62,43,75,49,73,46,51,48,42,66,86,42,61,85,76,24,51,56,65,66,57,54,50,51,44,29,67,72,44,27,29,28,43,35,39,36,62,62,70,63,54,63,59,86,79,76,54,55,67,48,66,69,55,49,52,32,57,77,61,46,29,36,39,31,41,30,56,41,50,52,48,62,62,58,82,47,90,55,76,76,41,61,33,33,41,35,19,31,58,69,42,24,60,69,57,47,47,64,47,67,83,45,95,54,36,22,40,32,40,27,42,38,39,39,68,62,31,32,51,44,36,42,50,47,53,50,48,30,59,76,67,74,49,56,39,39,32,42,43,32,50,22,58,51,36,42,61,36,34,28,43,40,51,50,26,34,54,60,47,43,68,80,39,82,82,44,45,78,44,78,41,43,48,33,58,45,46,14,37,51,65,63,50,48,71,79,48,43,32,33,40,23,48,29,66,60,26,51,31,52,42,23,30,51,27,21,48,48,58,24,54,44,66,21,25,18,34,27,32,29,99,72,33,38,38,24,23,48,42,34,86,68,38,57,58,90,46,46,92,62,50,44,57,56,43,53,8,49,42,46,20,48,31,52,49,29,42,71,73,71,35,49,67,63,18,48,34,52,51,50,12,50,46,48,40,32,52,67,56,78,61,27,29,46,84,74,72,34,82,33,31,31,63,55,41,43,50,50,31,51,72,43,59,112,139,81,81,76,80,76,75,76,74,74,73,73,76,71,71,72,65,80,61,85,59,44,55,30,27,30,28,33,32,32,51,38,17,50,60,29,46,49,45,36,50,52,45,38,58,73,67,66,50,62,63,43,74,50,73,46,52,48,42,67,87,43,60,84,75,24,52,57,66,68,58,55,50,50,44,30,65,73,44,28,30,29,43,36,39,37,60,62,68,62,54,64,57,87,79,76,55,55,68,48,66,67,55,49,53,33,58,76,62,44,31,36,39,33,42,31,57,40,51,51,49,62,63,58,82,46,92,56,75,76,41,60,35,34,42,35,18,30,58,69,43,26,59,69,57,47,47,63,45,68,84,45,95,55,35,22,40,31,40,27,42,36,39,39,67,63,30,33,50,44,35,43,50,46,52,50,48,30,60,77,66,73,48,55,40,39,31,41,42,35,47,21,56,51,35,43,60,36,34,28,42,40,52,52,25,36,54,59,48,43,68,79,38,82,82,43,44,78,44,77,42,42,50,32,57,45,46,14,36,50,67,63,49,47,73,78,47,44,31,33,37,25,49,29,66,59,26,51,32,51,42,24,30,49,27,22,47,47,58,24,55,43,66,21,26,18,34,29,32,29,98,73,34,38,40,23,23,48,43,33,84,68,39,56,60,91,44,46,92,61,51,43,56,57,42,53,7,49,41,46,21,50,31,53,49,29,44,71,73,71,35,50,66,63,19,49,34,51,50,51,9,48,46,48,40,32,53,66,56,78,62,26,28,47,84,74,74,33,81,32,32,32,64,56,44,44,52,50,30,51,72,41,59,112

InterPro domains:
  IPR004434 Isocitrate dehydrogenase NAD-dependent [TIGR00175] (20-353)
  IPR024084 Isopropylmalate dehydrogenase-like domain [PF00180] (25-349)
  IPR024084 Isopropylmalate dehydrogenase-like domain [SM01329] (23-349)

Foldseek 3Di:
DDPPPVPPPPPPPPVVPVPPAAEAEEEQAFFCSVVLVVLLVVLCVLLVPRYHYDYFYAEDVCVPRHDDLVVSLVVQLVRQEYEHEFYDDDPDDPVPDQADSVLVNCQSQVLFWKKWWFAAAAQQDFPDHGFTEIEIEGANFFQNPSDKDDPDPPDIDGDGDADLVSLLVSLLVQLVVCVVVVHAEEEEEFACVVVVPRRVSSVVSNVVNCVVPVRHHYHYDYLVVVLVCCVVPVNVHYYYYYYNVSRLVVQQSSQNRRQGQQAIKMWTDDPRHIYIYGSHNDSNNVCGPVQQGRSNRSNLSVLVSCVVVPNNVSSVLLVVLLSVLSNVNPADGVSSPDPHGNVRSSVSSSVSRD/DPPDPPPPPPPPPPVVPVPPAAEAEEEQAFFCSVVLVVLLVVLCVLLVPRYHYDYFYAEPVCPPRHDDLVVSLVVQLVRQHYEHEFYDDDPDDPVPDQADSVLVNCQSQVLFWKKWWFAAAAQQDFPDHGFTEIEIEGANFFQNPSDKDDPDPPDIDGDGDADLVSLLVSLLVQLVVCVVVVHAEEEEEFACVVVVPRRVSSVVSNVVNCVVPVRHHYHYDYLVVVLVCCVVPVNVHYYYYYYNVSRLVVQQSSQNRRQGQQAIKMWTDDPRHIYIYGSHNDSPNVCGPVQQGRSNRSNLSVLVSCVVVPNNVSSVLLVVLLSVLSNVNPADGVSSPDPHGNVRSSVSSSVSRD